Protein AF-0000000073567646 (afdb_homodimer)

Secondary structure (DSSP, 8-state):
-----------------------------PPP-PPPPPSSEEEEEEEEETTEEEEEEEEEEGGGTEEEEEEEETTSPPEEEEEETTSEEEEEETTEEEEEEE-S--SPPTTTTTTPEEEEEEEETTEEEEEEEETTTEEEEEETTT--EEEEEETTS-EEEEEEEEET----GGGS---GGGGS----EETTTS-----S-HHHHHHHHHHHHTTT-/-----------------------------PPP-PPPPPSSEEEEEEEEETTEEEEEEEEEEGGGTEEEEEEEETTSPPEEEEEETTSEEEEEETTEEEEEEE-S--SPPTTTTTTPEEEEEEEETTEEEEEEEETTTEEEEEETTT--EEEEEETTS-EEEEEEEEET----GGGS---GGGGS----B-TTTS-----S-HHHHHHHHHHHHTT--

Radius of gyration: 35.11 Å; Cα contacts (8 Å, |Δi|>4): 850; chains: 2; bounding box: 151×114×107 Å

Nearest PDB structures (foldseek):
  2zf3-assembly1_B  TM=6.810E-01  e=2.450E-06  Chromobacterium violaceum
  2p4b-assembly2_C-2  TM=6.337E-01  e=8.394E-06  Escherichia coli K-12
  2v43-assembly1_A  TM=6.272E-01  e=1.157E-05  Escherichia coli BL21(DE3)
  6ven-assembly1_L  TM=2.650E-01  e=1.975E-01  Saccharomyces cerevisiae
  2lba-assembly1_A  TM=4.060E-01  e=1.774E+00  Gallus gallus

Organism: NCBI:txid1480154

Structure (mmCIF, N/CA/C/O backbone):
data_AF-0000000073567646-model_v1
#
loop_
_entity.id
_entity.type
_entity.pdbx_description
1 polymer 'Uncharacterized protein'
#
loop_
_atom_site.group_PDB
_atom_site.id
_atom_site.type_symbol
_atom_site.label_atom_id
_atom_site.label_alt_id
_atom_site.label_comp_id
_atom_site.label_asym_id
_atom_site.label_entity_id
_atom_site.label_seq_id
_atom_site.pdbx_PDB_ins_code
_atom_site.Cartn_x
_atom_site.Cartn_y
_atom_site.Cartn_z
_atom_site.occupancy
_atom_site.B_iso_or_equiv
_atom_site.auth_seq_id
_atom_site.auth_comp_id
_atom_site.auth_asym_id
_atom_site.auth_atom_id
_atom_site.pdbx_PDB_model_num
ATOM 1 N N . MET A 1 1 ? -81.625 80.062 -11.656 1 34.06 1 MET A N 1
ATOM 2 C CA . MET A 1 1 ? -80.812 79.375 -10.688 1 34.06 1 MET A CA 1
ATOM 3 C C . MET A 1 1 ? -79.938 78.312 -11.367 1 34.06 1 MET A C 1
ATOM 5 O O . MET A 1 1 ? -80.438 77.312 -11.859 1 34.06 1 MET A O 1
ATOM 9 N N . SER A 1 2 ? -78.875 78.75 -12.086 1 39.56 2 SER A N 1
ATOM 10 C CA . SER A 1 2 ? -77.938 78.062 -12.945 1 39.56 2 SER A CA 1
ATOM 11 C C . SER A 1 2 ? -77.125 77 -12.164 1 39.56 2 SER A C 1
ATOM 13 O O . SER A 1 2 ? -76.562 77.312 -11.094 1 39.56 2 SE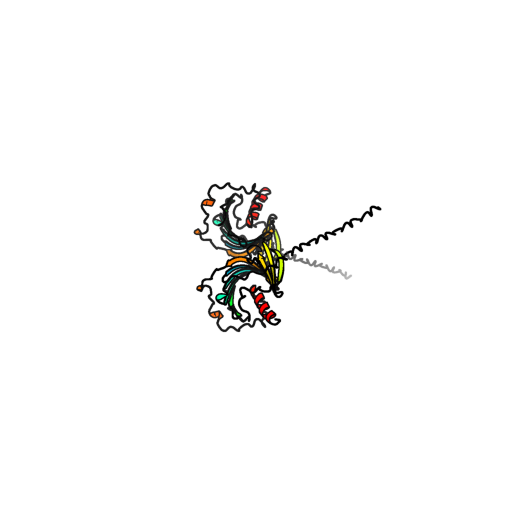R A O 1
ATOM 15 N N . LEU A 1 3 ? -77.5 75.75 -12.266 1 40.41 3 LEU A N 1
ATOM 16 C CA . LEU A 1 3 ? -76.938 74.5 -11.711 1 40.41 3 LEU A CA 1
ATOM 17 C C . LEU A 1 3 ? -75.5 74.312 -12.172 1 40.41 3 LEU A C 1
ATOM 19 O O . LEU A 1 3 ? -75.25 74.062 -13.352 1 40.41 3 LEU A O 1
ATOM 23 N N . THR A 1 4 ? -74.562 75.062 -11.641 1 42.5 4 THR A N 1
ATOM 24 C CA . THR A 1 4 ? -73.188 74.875 -12.039 1 42.5 4 THR A CA 1
ATOM 25 C C . THR A 1 4 ? -72.625 73.5 -11.656 1 42.5 4 THR A C 1
ATOM 27 O O . THR A 1 4 ? -72.938 73 -10.562 1 42.5 4 THR A O 1
ATOM 30 N N . TRP A 1 5 ? -72.438 72.625 -12.625 1 44.69 5 TRP A N 1
ATOM 31 C CA . TRP A 1 5 ? -71.938 71.25 -12.641 1 44.69 5 TRP A CA 1
ATOM 32 C C . TRP A 1 5 ? -70.5 71.188 -12.133 1 44.69 5 TRP A C 1
ATOM 34 O O . TRP A 1 5 ? -69.625 71.875 -12.688 1 44.69 5 TRP A O 1
ATOM 44 N N . SER A 1 6 ? -70.188 71.25 -10.82 1 44.69 6 SER A N 1
ATOM 45 C CA . SER A 1 6 ? -68.812 71.125 -10.383 1 44.69 6 SER A CA 1
ATOM 46 C C . SER A 1 6 ? -68.188 69.812 -10.75 1 44.69 6 SER A C 1
ATOM 48 O O . SER A 1 6 ? -68.75 68.75 -10.484 1 44.69 6 SER A O 1
ATOM 50 N N . PRO A 1 7 ? -67.25 69.75 -11.719 1 43.91 7 PRO A N 1
ATOM 51 C CA . PRO A 1 7 ? -66.562 68.5 -12.148 1 43.91 7 PRO A CA 1
ATOM 52 C C . PRO A 1 7 ? -65.75 67.875 -11.031 1 43.91 7 PRO A C 1
ATOM 54 O O . PRO A 1 7 ? -65.062 68.562 -10.273 1 43.91 7 PRO A O 1
ATOM 57 N N . LEU A 1 8 ? -66.25 66.812 -10.352 1 45.06 8 LEU A N 1
ATOM 58 C CA . LEU A 1 8 ? -65.562 66 -9.367 1 45.06 8 LEU A CA 1
ATOM 59 C C . LEU A 1 8 ? -64.25 65.438 -9.961 1 45.06 8 LEU A C 1
ATOM 61 O O . LEU A 1 8 ? -64.312 64.75 -10.969 1 45.06 8 LEU A O 1
ATOM 65 N N . GLY A 1 9 ? -63.156 66.125 -9.977 1 41.19 9 GLY A N 1
ATOM 66 C CA . GLY A 1 9 ? -61.844 65.625 -10.406 1 41.19 9 GLY A CA 1
ATOM 67 C C . GLY A 1 9 ? -61.438 64.375 -9.734 1 41.19 9 GLY A C 1
ATOM 68 O O . GLY A 1 9 ? -61.469 64.25 -8.508 1 41.19 9 GLY A O 1
ATOM 69 N N . ALA A 1 10 ? -61.594 63.125 -10.336 1 42.5 10 ALA A N 1
ATOM 70 C CA . ALA A 1 10 ? -61.125 61.812 -9.953 1 42.5 10 ALA A CA 1
ATOM 71 C C . ALA A 1 10 ? -59.625 61.812 -9.766 1 42.5 10 ALA A C 1
ATOM 73 O O . ALA A 1 10 ? -58.875 62.062 -10.711 1 42.5 10 ALA A O 1
ATOM 74 N N . LYS A 1 11 ? -59.125 62.188 -8.641 1 43.06 11 LYS A N 1
ATOM 75 C CA . LYS A 1 11 ? -57.719 61.969 -8.32 1 43.06 11 LYS A CA 1
ATOM 76 C C . LYS A 1 11 ? -57.344 60.5 -8.492 1 43.06 11 LYS A C 1
ATOM 78 O O . LYS A 1 11 ? -57.938 59.625 -7.883 1 43.06 11 LYS A O 1
ATOM 83 N N . PHE A 1 12 ? -56.844 60.125 -9.641 1 46.38 12 PHE A N 1
ATOM 84 C CA . PHE A 1 12 ? -56.219 58.844 -9.914 1 46.38 12 PHE A CA 1
ATOM 85 C C . PHE A 1 12 ? -55.031 58.594 -8.977 1 46.38 12 PHE A C 1
ATOM 87 O O . PHE A 1 12 ? -54.062 59.344 -8.984 1 46.38 12 PHE A O 1
ATOM 94 N N . TRP A 1 13 ? -55.281 58 -7.789 1 47.22 13 TRP A N 1
ATOM 95 C CA . TRP A 1 13 ? -54.188 57.5 -6.957 1 47.22 13 TRP A CA 1
ATOM 96 C C . TRP A 1 13 ? -53.375 56.469 -7.699 1 47.22 13 TRP A C 1
ATOM 98 O O . TRP A 1 13 ? -53.875 55.406 -8.094 1 47.22 13 TRP A O 1
ATOM 108 N N . VAL A 1 14 ? -52.281 56.875 -8.406 1 45.78 14 VAL A N 1
ATOM 109 C CA . VAL A 1 14 ? -51.281 55.938 -8.938 1 45.78 14 VAL A CA 1
ATOM 110 C C . VAL A 1 14 ? -50.688 55.125 -7.801 1 45.78 14 VAL A C 1
ATOM 112 O O . VAL A 1 14 ? -50.031 55.688 -6.914 1 45.78 14 VAL A O 1
ATOM 115 N N . CYS A 1 15 ? -51.281 54 -7.453 1 47.66 15 CYS A N 1
ATOM 116 C CA . CYS A 1 15 ? -50.625 53 -6.609 1 47.66 15 CYS A CA 1
ATOM 117 C C . CYS A 1 15 ? -49.312 52.562 -7.227 1 47.66 15 CYS A C 1
ATOM 119 O O . CYS A 1 15 ? -49.312 51.844 -8.234 1 47.66 15 CYS A O 1
ATOM 121 N N . MET A 1 16 ? -48.281 53.312 -7.102 1 49.84 16 MET A N 1
ATOM 122 C CA . MET A 1 16 ? -46.969 52.812 -7.434 1 49.84 16 MET A CA 1
ATOM 123 C C . MET A 1 16 ? -46.656 51.531 -6.629 1 49.84 16 MET A C 1
ATOM 125 O O . MET A 1 16 ? -46.531 51.594 -5.402 1 49.84 16 MET A O 1
ATOM 129 N N . GLY A 1 17 ? -47.094 50.375 -7.086 1 48.59 17 GLY A N 1
ATOM 130 C CA . GLY A 1 17 ? -46.625 49.094 -6.535 1 48.59 17 GLY A CA 1
ATOM 131 C C . GLY A 1 17 ? -45.125 48.969 -6.465 1 48.59 17 GLY A C 1
ATOM 132 O O . GLY A 1 17 ? -44.438 49.031 -7.492 1 48.59 17 GLY A O 1
ATOM 133 N N . ILE A 1 18 ? -44.531 49.375 -5.348 1 51 18 ILE A N 1
ATOM 134 C CA . ILE A 1 18 ? -43.125 49.031 -5.078 1 51 18 ILE A CA 1
ATOM 135 C C . ILE A 1 18 ? -42.906 47.531 -5.168 1 51 18 ILE A C 1
ATOM 137 O O . ILE A 1 18 ? -43.469 46.781 -4.363 1 51 18 ILE A O 1
ATOM 141 N N . THR A 1 19 ? -42.656 47 -6.348 1 52.5 19 THR A N 1
ATOM 142 C CA . THR A 1 19 ? -42.188 45.625 -6.449 1 52.5 19 THR A CA 1
ATOM 143 C C . THR A 1 19 ? -40.906 45.406 -5.613 1 52.5 19 THR A C 1
ATOM 145 O O . THR A 1 19 ? -39.875 46.031 -5.895 1 52.5 19 THR A O 1
ATOM 148 N N . LEU A 1 20 ? -41.031 45.094 -4.344 1 51.41 20 LEU A N 1
ATOM 149 C CA . LEU A 1 20 ? -39.906 44.594 -3.561 1 51.41 20 LEU A CA 1
ATOM 150 C C . LEU A 1 20 ? -39.188 43.469 -4.289 1 51.41 20 LEU A C 1
ATOM 152 O O . LEU A 1 20 ? -39.75 42.375 -4.453 1 51.41 20 LEU A O 1
ATOM 156 N N . VAL A 1 21 ? -38.281 43.812 -5.191 1 49.75 21 VAL A N 1
ATOM 157 C CA . VAL A 1 21 ? -37.344 42.781 -5.676 1 49.75 21 VAL A CA 1
ATOM 158 C C . VAL A 1 21 ? -36.625 42.125 -4.496 1 49.75 21 VAL A C 1
ATOM 160 O O . VAL A 1 21 ? -35.906 42.781 -3.752 1 49.75 21 VAL A O 1
ATOM 163 N N . CYS A 1 22 ? -37.25 41.125 -3.879 1 48.47 22 CYS A N 1
ATOM 164 C CA . CYS A 1 22 ? -36.5 40.25 -3 1 48.47 22 CYS A CA 1
ATOM 165 C C . CYS A 1 22 ? -35.188 39.844 -3.631 1 48.47 22 CYS A C 1
ATOM 167 O O . CYS A 1 22 ? -35.156 39.031 -4.562 1 48.47 22 CYS A O 1
ATOM 169 N N . LEU A 1 23 ? -34.156 40.688 -3.625 1 47.5 23 LEU A N 1
ATOM 170 C CA . LEU A 1 23 ? -32.812 40.188 -3.896 1 47.5 23 LEU A CA 1
ATOM 171 C C . LEU A 1 23 ? -32.5 38.969 -3.02 1 47.5 23 LEU A C 1
ATOM 173 O O . LEU A 1 23 ? -32.344 39.125 -1.809 1 47.5 23 LEU A O 1
ATOM 177 N N . ALA A 1 24 ? -33 37.781 -3.32 1 49.31 24 ALA A N 1
ATOM 178 C CA . ALA A 1 24 ? -32.469 36.594 -2.711 1 49.31 24 ALA A CA 1
ATOM 179 C C . ALA A 1 24 ? -30.938 36.625 -2.668 1 49.31 24 ALA A C 1
ATOM 181 O O . ALA A 1 24 ? -30.281 36.656 -3.711 1 49.31 24 ALA A O 1
ATOM 182 N N . ARG A 1 25 ? -30.375 37.188 -1.693 1 47.91 25 ARG A N 1
ATOM 183 C CA . ARG A 1 25 ? -28.938 36.938 -1.486 1 47.91 25 ARG A CA 1
ATOM 184 C C . ARG A 1 25 ? -28.609 35.469 -1.657 1 47.91 25 ARG A C 1
ATOM 186 O O . ARG A 1 25 ? -29.125 34.625 -0.923 1 47.91 25 ARG A O 1
ATOM 193 N N . THR A 1 26 ? -28.547 34.969 -2.889 1 52.09 26 THR A N 1
ATOM 194 C CA . THR A 1 26 ? -27.922 33.656 -3.002 1 52.09 26 THR A CA 1
ATOM 195 C C . THR A 1 26 ? -26.734 33.562 -2.049 1 52.09 26 THR A C 1
ATOM 197 O O . THR A 1 26 ? -25.781 34.344 -2.127 1 52.09 26 THR A O 1
ATOM 200 N N . SER A 1 27 ? -26.969 33.344 -0.843 1 52.69 27 SER A N 1
ATOM 201 C CA . SER A 1 27 ? -25.859 33.031 0.058 1 52.69 27 SER A CA 1
ATOM 202 C C . SER A 1 27 ? -24.766 32.281 -0.669 1 52.69 27 SER A C 1
ATOM 204 O O . SER A 1 27 ? -24.984 31.203 -1.205 1 52.69 27 SER A O 1
ATOM 206 N N . VAL A 1 28 ? -23.891 32.875 -1.472 1 58.91 28 VAL A N 1
ATOM 207 C CA . VAL A 1 28 ? -22.719 32.25 -2.033 1 58.91 28 VAL A CA 1
ATOM 208 C C . VAL A 1 28 ? -22.078 31.328 -0.988 1 58.91 28 VAL A C 1
ATOM 210 O O . VAL A 1 28 ? -21.656 31.781 0.075 1 58.91 28 VAL A O 1
ATOM 213 N N . ALA A 1 29 ? -22.562 30.203 -0.785 1 68.75 29 ALA A N 1
ATOM 214 C CA . ALA A 1 29 ? -21.969 29.234 0.133 1 68.75 29 ALA A CA 1
ATOM 215 C C . ALA A 1 29 ? -20.453 29.359 0.144 1 68.75 29 ALA A C 1
ATOM 217 O O . ALA A 1 29 ? -19.828 29.516 -0.908 1 68.75 29 ALA A O 1
ATOM 218 N N . GLU A 1 30 ? -19.891 29.906 1.251 1 86.12 30 GLU A N 1
ATOM 219 C CA . GLU A 1 30 ? -18.453 30.062 1.437 1 86.12 30 GLU A CA 1
ATOM 220 C C . GLU A 1 30 ? -17.719 28.781 1.062 1 86.12 30 GLU A C 1
ATOM 222 O O . GLU A 1 30 ? -18.203 27.672 1.307 1 86.12 30 GLU A O 1
ATOM 227 N N . ASP A 1 31 ? -16.672 28.969 0.258 1 92.88 31 ASP A N 1
ATOM 228 C CA . ASP A 1 31 ? -15.812 27.844 -0.122 1 92.88 31 ASP A CA 1
ATOM 229 C C . ASP A 1 31 ? -15.344 27.078 1.107 1 92.88 31 ASP A C 1
ATOM 231 O O . ASP A 1 31 ? -15.055 27.672 2.148 1 92.88 31 ASP A O 1
ATOM 235 N N . PRO A 1 32 ? -15.352 25.828 1.026 1 95.94 32 PRO A N 1
ATOM 236 C CA . PRO A 1 32 ? -14.828 25.047 2.15 1 95.94 32 PRO A CA 1
ATOM 237 C C . PRO A 1 32 ? -13.359 25.328 2.443 1 95.94 32 PRO A C 1
ATOM 239 O O . PRO A 1 32 ? -12.641 25.812 1.569 1 95.94 32 PRO A O 1
ATOM 242 N N . THR A 1 33 ? -13.008 25.109 3.711 1 96.44 33 THR A N 1
ATOM 243 C CA . THR A 1 33 ? -11.609 25.156 4.137 1 96.44 33 THR A CA 1
ATOM 244 C C . THR A 1 33 ? -11.133 23.781 4.566 1 96.44 33 THR A C 1
ATOM 246 O O . THR A 1 33 ? -11.93 22.953 5.027 1 96.44 33 THR A O 1
ATOM 249 N N . PRO A 1 34 ? -9.82 23.5 4.406 1 96.75 34 PRO A N 1
ATOM 250 C CA . PRO A 1 34 ? -9.328 22.172 4.805 1 96.75 34 PRO A CA 1
ATOM 251 C C . PRO A 1 34 ? -9.492 21.906 6.301 1 96.75 34 PRO A C 1
ATOM 253 O O . PRO A 1 34 ? -9.32 22.812 7.117 1 96.75 34 PRO A O 1
ATOM 256 N N . THR A 1 35 ? -9.859 20.688 6.602 1 97.94 35 THR A N 1
ATOM 257 C CA . THR A 1 35 ? -9.938 20.266 7.996 1 97.94 35 THR A CA 1
ATOM 258 C C . THR A 1 35 ? -8.539 20.188 8.609 1 97.94 35 THR A C 1
ATOM 260 O O . THR A 1 35 ? -7.633 19.594 8.023 1 97.94 35 THR A O 1
ATOM 263 N N . PRO A 1 36 ? -8.336 20.797 9.742 1 97.69 36 PRO A N 1
ATOM 264 C CA . PRO A 1 36 ? -7.047 20.609 10.406 1 97.69 36 PRO A CA 1
ATOM 265 C C . PRO A 1 36 ? -6.738 19.156 10.711 1 97.69 36 PRO A C 1
ATOM 267 O O . PRO A 1 36 ? -7.641 18.391 11.055 1 97.69 36 PRO A O 1
ATOM 270 N N . TRP A 1 37 ? -5.469 18.797 10.625 1 97.25 37 TRP A N 1
ATOM 271 C CA . TRP A 1 37 ? -5.082 17.438 10.984 1 97.25 37 TRP A CA 1
ATOM 272 C C . TRP A 1 37 ? -5.328 17.188 12.469 1 97.25 37 TRP A C 1
ATOM 274 O O . TRP A 1 37 ? -5.031 18.031 13.312 1 97.25 37 TRP A O 1
ATOM 284 N N . PRO A 1 38 ? -5.891 16.047 12.766 1 97.62 38 PRO A N 1
ATOM 285 C CA . PRO A 1 38 ? -5.957 15.68 14.18 1 97.62 38 PRO A CA 1
ATOM 286 C C . PRO A 1 38 ? -4.59 15.336 14.766 1 97.62 38 PRO A C 1
ATOM 288 O O . PRO A 1 38 ? -3.664 14.992 14.023 1 97.62 38 PRO A O 1
ATOM 291 N N . THR A 1 39 ? -4.426 15.508 16.078 1 95.81 39 THR A N 1
ATOM 292 C CA . THR A 1 39 ? -3.203 15.109 16.766 1 95.81 39 THR A CA 1
ATOM 293 C C . THR A 1 39 ? -3.531 14.352 18.047 1 95.81 39 THR A C 1
ATOM 295 O O . THR A 1 39 ? -4.324 14.812 18.875 1 95.81 39 THR A O 1
ATOM 298 N N . PRO A 1 40 ? -2.855 13.172 18.188 1 97.88 40 PRO A N 1
ATOM 299 C CA . PRO A 1 40 ? -2.037 12.438 17.203 1 97.88 40 PRO A CA 1
ATOM 300 C C . PRO A 1 40 ? -2.875 11.648 16.203 1 97.88 40 PRO A C 1
ATOM 302 O O . PRO A 1 40 ? -4.102 11.586 16.344 1 97.88 40 PRO A O 1
ATOM 305 N N . PHE A 1 41 ? -2.232 11.117 15.156 1 98.44 41 PHE A N 1
ATOM 306 C CA . PHE A 1 41 ? -2.9 10.141 14.305 1 98.44 41 PHE A CA 1
ATOM 307 C C . PHE A 1 41 ? -1.895 9.164 13.703 1 98.44 41 PHE A C 1
ATOM 309 O O . PHE A 1 41 ? -0.684 9.383 13.789 1 98.44 41 PHE A O 1
ATOM 316 N N . TYR A 1 42 ? -2.371 8.078 13.219 1 98.38 42 TYR A N 1
ATOM 317 C CA . TYR A 1 42 ? -1.666 7.078 12.43 1 98.38 42 TYR A CA 1
ATOM 318 C C . TYR A 1 42 ? -2.305 6.922 11.055 1 98.38 42 TYR A C 1
ATOM 320 O O . TYR A 1 42 ? -3.531 6.895 10.93 1 98.38 42 TYR A O 1
ATOM 328 N N . ALA A 1 43 ? -1.467 6.891 10.023 1 98.06 43 ALA A N 1
ATOM 329 C CA . ALA A 1 43 ? -1.968 6.688 8.664 1 98.06 43 ALA A CA 1
ATOM 330 C C . ALA A 1 43 ? -1.099 5.688 7.91 1 98.06 43 ALA A C 1
ATOM 332 O O . ALA A 1 43 ? 0.118 5.641 8.102 1 98.06 43 ALA A O 1
ATOM 333 N N . VAL A 1 44 ? -1.733 4.887 7.121 1 97.81 44 VAL A N 1
ATOM 334 C CA . VAL A 1 44 ? -1.059 4.082 6.105 1 97.81 44 VAL A CA 1
ATOM 335 C C . VAL A 1 44 ? -1.182 4.766 4.746 1 97.81 44 VAL A C 1
ATOM 337 O O . VAL A 1 44 ? -2.281 5.133 4.324 1 97.81 44 VAL A O 1
ATOM 340 N N . LEU A 1 45 ? -0.023 4.918 4.105 1 97.62 45 LEU A N 1
ATOM 341 C CA . LEU A 1 45 ? 0.028 5.672 2.861 1 97.62 45 LEU A CA 1
ATOM 342 C C . LEU A 1 45 ? 0.644 4.84 1.742 1 97.62 45 LEU A C 1
ATOM 344 O O . LEU A 1 45 ? 1.515 4.004 1.994 1 97.62 45 LEU A O 1
ATOM 348 N N . TYR A 1 46 ? 0.122 5.004 0.576 1 96.75 46 TYR A N 1
ATOM 349 C CA . TYR A 1 46 ? 0.774 4.566 -0.654 1 96.75 46 TYR A CA 1
ATOM 350 C C . TYR A 1 46 ? 1.368 5.75 -1.406 1 96.75 46 TYR A C 1
ATOM 352 O O . TYR A 1 46 ? 0.725 6.793 -1.539 1 96.75 46 TYR A O 1
ATOM 360 N N . GLN A 1 47 ? 2.576 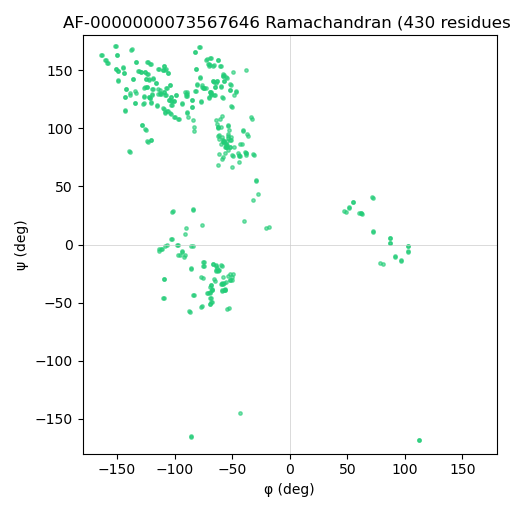5.574 -1.908 1 95.56 47 GLN A N 1
ATOM 361 C CA . GLN A 1 47 ? 3.195 6.676 -2.637 1 95.56 47 GLN A CA 1
ATOM 362 C C . GLN A 1 47 ? 3.758 6.203 -3.973 1 95.56 47 GLN A C 1
ATOM 364 O O . GLN A 1 47 ? 4.156 5.047 -4.113 1 95.56 47 GLN A O 1
ATOM 369 N N . ASN A 1 48 ? 3.74 7.098 -4.902 1 92.88 48 ASN A N 1
ATOM 370 C CA . ASN A 1 48 ? 4.375 6.938 -6.207 1 92.88 48 ASN A CA 1
ATOM 371 C C . ASN A 1 48 ? 5.168 8.18 -6.598 1 92.88 48 ASN A C 1
ATOM 373 O O . ASN A 1 48 ? 4.625 9.289 -6.621 1 92.88 48 ASN A O 1
ATOM 377 N N . PHE A 1 49 ? 6.469 7.973 -6.828 1 90.38 49 PHE A N 1
ATOM 378 C CA . PHE A 1 49 ? 7.324 9.047 -7.316 1 90.38 49 PHE A CA 1
ATOM 379 C C . PHE A 1 49 ? 8.094 8.602 -8.555 1 90.38 49 PHE A C 1
ATOM 381 O O . PHE A 1 49 ? 9.086 7.883 -8.453 1 90.38 49 PHE A O 1
ATOM 388 N N . SER A 1 50 ? 7.59 9.07 -9.641 1 86.38 50 SER A N 1
ATOM 389 C CA . SER A 1 50 ? 8.219 8.766 -10.922 1 86.38 50 SER A CA 1
ATOM 390 C C . SER A 1 50 ? 8.367 7.262 -11.125 1 86.38 50 SER A C 1
ATOM 392 O O . SER A 1 50 ? 9.414 6.789 -11.57 1 86.38 50 SER A O 1
ATOM 394 N N . GLY A 1 51 ? 7.398 6.555 -10.672 1 86.81 51 GLY A N 1
ATOM 395 C CA . GLY A 1 51 ? 7.383 5.121 -10.914 1 86.81 51 GLY A CA 1
ATOM 396 C C . GLY A 1 51 ? 7.934 4.316 -9.75 1 86.81 51 GLY A C 1
ATOM 397 O O . GLY A 1 51 ? 7.785 3.094 -9.703 1 86.81 51 GLY A O 1
ATOM 398 N N . ILE A 1 52 ? 8.578 4.988 -8.883 1 89.5 52 ILE A N 1
ATOM 399 C CA . ILE A 1 52 ? 9.016 4.316 -7.66 1 89.5 52 ILE A CA 1
ATOM 400 C C . ILE A 1 52 ? 7.879 4.324 -6.637 1 89.5 52 ILE A C 1
ATOM 402 O O . ILE A 1 52 ? 7.445 5.387 -6.191 1 89.5 52 ILE A O 1
ATOM 406 N N . ILE A 1 53 ? 7.512 3.057 -6.324 1 94.94 53 ILE A N 1
ATOM 407 C CA . ILE A 1 53 ? 6.332 2.971 -5.477 1 94.94 53 ILE A CA 1
ATOM 408 C C . ILE A 1 53 ? 6.73 2.504 -4.078 1 94.94 53 ILE A C 1
ATOM 410 O O . ILE A 1 53 ? 7.785 1.886 -3.902 1 94.94 53 ILE A O 1
ATOM 414 N N . GLY A 1 54 ? 5.875 2.928 -3.111 1 95.5 54 GLY A N 1
ATOM 415 C CA . GLY A 1 54 ? 6.16 2.551 -1.737 1 95.5 54 GLY A CA 1
ATOM 416 C C . GLY A 1 54 ? 4.949 2.641 -0.829 1 95.5 54 GLY A C 1
ATOM 417 O O . GLY A 1 54 ? 3.957 3.289 -1.171 1 95.5 54 GLY A O 1
ATOM 418 N N . LEU A 1 55 ? 5.055 1.907 0.259 1 96.25 55 LEU A N 1
ATOM 419 C CA . LEU A 1 55 ? 4.121 1.995 1.374 1 96.25 55 LEU A CA 1
ATOM 420 C C . LEU A 1 55 ? 4.75 2.723 2.557 1 96.25 55 LEU A C 1
ATOM 422 O O . LEU A 1 55 ? 5.965 2.643 2.766 1 96.25 55 LEU A O 1
ATOM 426 N N . MET A 1 56 ? 3.828 3.434 3.268 1 95.75 56 MET A N 1
ATOM 427 C CA . MET A 1 56 ? 4.367 4.188 4.395 1 95.75 56 MET A CA 1
ATOM 428 C C . MET A 1 56 ? 3.408 4.156 5.578 1 95.75 56 MET A C 1
ATOM 430 O O . MET A 1 56 ? 2.197 4.309 5.406 1 95.75 56 MET A O 1
ATOM 434 N N . ASP A 1 57 ? 4.02 3.887 6.742 1 97 57 ASP A N 1
ATOM 435 C CA . ASP A 1 57 ? 3.34 4.18 8 1 97 57 ASP A CA 1
ATOM 436 C C . ASP A 1 57 ? 3.729 5.559 8.523 1 97 57 ASP A C 1
ATOM 438 O O . ASP A 1 57 ? 4.914 5.844 8.719 1 97 57 ASP A O 1
ATOM 442 N N . LEU A 1 58 ? 2.734 6.379 8.688 1 97.12 58 LEU A N 1
ATOM 443 C CA . LEU A 1 58 ? 2.961 7.699 9.258 1 97.12 58 LEU A CA 1
ATOM 444 C C . LEU A 1 58 ? 2.393 7.785 10.672 1 97.12 58 LEU A C 1
ATOM 446 O O . LEU A 1 58 ? 1.184 7.645 10.867 1 97.12 58 LEU A O 1
ATOM 450 N N . TYR A 1 59 ? 3.258 7.926 11.633 1 97.56 59 TYR A N 1
ATOM 451 C CA . TYR A 1 59 ? 2.879 8.258 13 1 97.56 59 TYR A CA 1
ATOM 452 C C . TYR A 1 59 ? 3.086 9.742 13.273 1 97.56 59 TYR A C 1
ATOM 454 O O . TYR A 1 59 ? 4.223 10.219 13.336 1 97.56 59 TYR A O 1
ATOM 462 N N . TYR A 1 60 ? 1.959 10.453 13.406 1 97.38 60 TYR A N 1
ATOM 463 C CA . TYR A 1 60 ? 1.956 11.898 13.609 1 97.38 60 TYR A CA 1
ATOM 464 C C . TYR A 1 60 ? 1.683 12.25 15.07 1 97.38 60 TYR A C 1
ATOM 466 O O . TYR A 1 60 ? 0.677 11.82 15.641 1 97.38 60 TYR A O 1
ATOM 474 N N . ASP A 1 61 ? 2.604 13 15.672 1 97.25 61 ASP A N 1
ATOM 475 C CA . ASP A 1 61 ? 2.496 13.391 17.078 1 97.25 61 ASP A CA 1
ATOM 476 C C . ASP A 1 61 ? 2.92 14.844 17.266 1 97.25 61 ASP A C 1
ATOM 478 O O . ASP A 1 61 ? 4.004 15.117 17.781 1 97.25 61 ASP A O 1
ATOM 482 N N . TRP A 1 62 ? 2.014 15.711 16.953 1 95.38 62 TRP A N 1
ATOM 483 C CA . TRP A 1 62 ? 2.303 17.141 17 1 95.38 62 TRP A CA 1
ATOM 484 C C . TRP A 1 62 ? 2.525 17.594 18.438 1 95.38 62 TRP A C 1
ATOM 486 O O . TRP A 1 62 ? 3.393 18.438 18.703 1 95.38 62 TRP A O 1
ATOM 496 N N . GLU A 1 63 ? 1.815 17.141 19.391 1 95.44 63 GLU A N 1
ATOM 497 C CA . GLU A 1 63 ? 1.906 17.578 20.781 1 95.44 63 GLU A CA 1
ATOM 498 C C . GLU A 1 63 ? 3.305 17.344 21.344 1 95.44 63 GLU A C 1
ATOM 500 O O . GLU A 1 63 ? 3.791 18.141 22.156 1 95.44 63 GLU A O 1
ATOM 505 N N . ASN A 1 64 ? 3.92 16.297 20.891 1 95.81 64 ASN A N 1
ATOM 506 C CA . ASN A 1 64 ? 5.273 16.016 21.359 1 95.81 64 ASN A CA 1
ATOM 507 C C . ASN A 1 64 ? 6.32 16.406 20.312 1 95.81 64 ASN A C 1
ATOM 509 O O . ASN A 1 64 ? 7.492 16.047 20.453 1 95.81 64 ASN A O 1
ATOM 513 N N . GLY A 1 65 ? 5.906 17 19.25 1 95.81 65 GLY A N 1
ATOM 514 C CA . GLY A 1 65 ? 6.801 17.609 18.281 1 95.81 65 GLY A CA 1
ATOM 515 C C . GLY A 1 65 ? 7.574 16.609 17.453 1 95.81 65 GLY A C 1
ATOM 516 O O . GLY A 1 65 ? 8.766 16.797 17.188 1 95.81 65 GLY A O 1
ATOM 517 N N . ARG A 1 66 ? 6.891 15.516 17.047 1 95.38 66 ARG A N 1
ATOM 518 C CA . ARG A 1 66 ? 7.609 14.484 16.312 1 95.38 66 ARG A CA 1
ATOM 519 C C . ARG A 1 66 ? 6.684 13.75 15.352 1 95.38 66 ARG A C 1
ATOM 521 O O . ARG A 1 66 ? 5.473 13.688 15.57 1 95.38 66 ARG A O 1
ATOM 528 N N . ASN A 1 67 ? 7.16 13.258 14.312 1 94.19 67 ASN A N 1
ATOM 529 C CA . ASN A 1 67 ? 6.48 12.273 13.484 1 94.19 67 ASN A CA 1
ATOM 530 C C . ASN A 1 67 ? 7.465 11.266 12.891 1 94.19 67 ASN A C 1
ATOM 532 O O . ASN A 1 67 ? 8.648 11.562 12.75 1 94.19 67 ASN A O 1
ATOM 536 N N . LEU A 1 68 ? 7.016 10.102 12.734 1 95.31 68 LEU A N 1
ATOM 537 C CA . LEU A 1 68 ? 7.797 8.977 12.234 1 95.31 68 LEU A CA 1
ATOM 538 C C . LEU A 1 68 ? 7.18 8.414 10.961 1 95.31 68 LEU A C 1
ATOM 540 O O . LEU A 1 68 ? 5.988 8.086 10.938 1 95.31 68 LEU A O 1
ATOM 544 N N . HIS A 1 69 ? 7.98 8.398 9.906 1 94.31 69 HIS A N 1
ATOM 545 C CA . HIS A 1 69 ? 7.625 7.68 8.688 1 94.31 69 HIS A CA 1
ATOM 546 C C . HIS A 1 69 ? 8.391 6.363 8.586 1 94.31 69 HIS A C 1
ATOM 548 O O . HIS A 1 69 ? 9.625 6.348 8.633 1 94.31 69 HIS A O 1
ATOM 554 N N . LEU A 1 70 ? 7.699 5.312 8.531 1 94.81 70 LEU A N 1
ATOM 555 C CA . LEU A 1 70 ? 8.266 4.039 8.102 1 94.81 70 LEU A CA 1
ATOM 556 C C . LEU A 1 70 ? 7.98 3.783 6.625 1 94.81 70 LEU A C 1
ATOM 558 O O . LEU A 1 70 ? 6.84 3.496 6.25 1 94.81 70 LEU A O 1
ATOM 562 N N . ILE A 1 71 ? 9.023 3.891 5.836 1 92.88 71 ILE A N 1
ATOM 563 C CA . ILE A 1 71 ? 8.875 3.854 4.387 1 92.88 71 ILE A CA 1
ATOM 564 C C . ILE A 1 71 ? 9.344 2.502 3.854 1 92.88 71 ILE A C 1
ATOM 566 O O . ILE A 1 71 ? 10.484 2.088 4.105 1 92.88 71 ILE A O 1
ATOM 570 N N . LYS A 1 72 ? 8.453 1.876 3.15 1 94.12 72 LYS A N 1
ATOM 571 C CA . LYS A 1 72 ? 8.758 0.589 2.529 1 94.12 72 LYS A CA 1
ATOM 572 C C . LYS A 1 72 ? 8.586 0.658 1.015 1 94.12 72 LYS A C 1
ATOM 574 O O . LYS A 1 72 ? 7.527 0.313 0.485 1 94.12 72 LYS A O 1
ATOM 579 N N . ASN A 1 73 ? 9.688 1.013 0.349 1 92.81 73 ASN A N 1
ATOM 580 C CA . ASN A 1 73 ? 9.664 0.953 -1.108 1 92.81 73 ASN A CA 1
ATOM 581 C C . ASN A 1 73 ? 9.648 -0.488 -1.61 1 92.81 73 ASN A C 1
ATOM 583 O O . ASN A 1 73 ? 10.086 -1.399 -0.905 1 92.81 73 ASN A O 1
ATOM 587 N N . GLN A 1 74 ? 9.109 -0.614 -2.838 1 95.56 74 GLN A N 1
ATOM 588 C CA . GLN A 1 74 ? 9.023 -1.938 -3.447 1 95.56 74 GLN A CA 1
ATOM 589 C C . GLN A 1 74 ? 10.375 -2.654 -3.396 1 95.56 74 GLN A C 1
ATOM 591 O O . GLN A 1 74 ? 11.383 -2.133 -3.883 1 95.56 74 GLN A O 1
ATOM 596 N N . TYR A 1 75 ? 10.414 -3.814 -2.709 1 94.38 75 TYR A N 1
ATOM 597 C CA . TYR A 1 75 ? 11.531 -4.75 -2.586 1 94.38 75 TYR A CA 1
ATOM 598 C C . TYR A 1 75 ? 12.727 -4.09 -1.916 1 94.38 75 TYR A C 1
ATOM 600 O O . TYR A 1 75 ? 13.875 -4.477 -2.156 1 94.38 75 TYR A O 1
ATOM 608 N N . GLN A 1 76 ? 12.516 -3.08 -1.069 1 90 76 GLN A N 1
ATOM 609 C CA . GLN A 1 76 ? 13.586 -2.41 -0.341 1 90 76 GLN A CA 1
ATOM 610 C C . GLN A 1 76 ? 13.367 -2.504 1.166 1 90 76 GLN A C 1
ATOM 612 O O . GLN A 1 76 ? 12.25 -2.734 1.626 1 90 76 GLN A O 1
ATOM 617 N N . PRO A 1 77 ? 14.484 -2.395 1.857 1 89.81 77 PRO A N 1
ATOM 618 C CA . PRO A 1 77 ? 14.336 -2.355 3.314 1 89.81 77 PRO A CA 1
ATOM 619 C C . PRO A 1 77 ? 13.531 -1.151 3.793 1 89.81 77 PRO A C 1
ATOM 621 O O . PRO A 1 77 ? 13.445 -0.142 3.09 1 89.81 77 PRO A O 1
ATOM 624 N N . ILE A 1 78 ? 13.047 -1.367 4.984 1 93.31 78 ILE A N 1
ATOM 625 C CA . ILE A 1 78 ? 12.305 -0.264 5.586 1 93.31 78 ILE A CA 1
ATOM 626 C C . ILE A 1 78 ? 13.258 0.873 5.938 1 93.31 78 ILE A C 1
ATOM 628 O O . ILE A 1 78 ? 14.328 0.64 6.508 1 93.31 78 ILE A O 1
ATOM 632 N N . VAL A 1 79 ? 12.906 2.062 5.543 1 91.44 79 VAL A N 1
ATOM 633 C CA . VAL A 1 79 ? 13.625 3.271 5.934 1 91.44 79 VAL A CA 1
ATOM 634 C C . VAL A 1 79 ? 12.852 4.004 7.023 1 91.44 79 VAL A C 1
ATOM 636 O O . VAL A 1 79 ? 11.648 4.246 6.883 1 91.44 79 VAL A O 1
ATOM 639 N N . HIS A 1 80 ? 13.562 4.27 8.086 1 92.62 80 HIS A N 1
ATOM 640 C CA . HIS A 1 80 ? 13.008 5.105 9.141 1 92.62 80 HIS A CA 1
ATOM 641 C C . HIS A 1 80 ? 13.305 6.578 8.898 1 92.62 80 HIS A C 1
ATOM 643 O O . HIS A 1 80 ? 14.453 6.949 8.633 1 92.62 80 HIS A O 1
ATOM 649 N N . ASP A 1 81 ? 12.297 7.34 8.93 1 91.19 81 ASP A N 1
ATOM 650 C CA . ASP A 1 81 ? 12.406 8.789 8.797 1 91.19 81 ASP A CA 1
ATOM 651 C C . ASP A 1 81 ? 11.742 9.5 9.969 1 91.19 81 ASP A C 1
ATOM 653 O O . ASP A 1 81 ? 10.523 9.688 9.992 1 91.19 81 ASP A O 1
ATOM 657 N N . MET A 1 82 ? 12.633 9.906 10.922 1 91.94 82 MET A N 1
ATOM 658 C CA . MET A 1 82 ? 12.188 10.562 12.141 1 91.94 82 MET A CA 1
ATOM 659 C C . MET A 1 82 ? 12.383 12.07 12.055 1 91.94 82 MET A C 1
ATOM 661 O O . MET A 1 82 ? 13.5 12.547 11.836 1 91.94 82 MET A O 1
ATOM 665 N N . GLU A 1 83 ? 11.273 12.766 12.25 1 90.44 83 GLU A N 1
ATOM 666 C CA . GLU A 1 83 ? 11.312 14.219 12.164 1 90.44 83 GLU A CA 1
ATOM 667 C C . GLU A 1 83 ? 10.914 14.867 13.492 1 90.44 83 GLU A C 1
ATOM 669 O O . GLU A 1 83 ? 9.984 14.398 14.156 1 90.44 83 GLU A O 1
ATOM 674 N N . PHE A 1 84 ? 11.625 15.961 13.75 1 89.5 84 PHE A N 1
ATOM 675 C CA . PHE A 1 84 ? 11.336 16.672 14.992 1 89.5 84 PHE A CA 1
ATOM 676 C C . PHE A 1 84 ? 10.961 18.125 14.703 1 89.5 84 PHE A C 1
ATOM 678 O O . PHE A 1 84 ? 11.328 18.672 13.664 1 89.5 84 PHE A O 1
ATOM 685 N N . ASN A 1 85 ? 10.258 18.656 15.664 1 89.94 85 ASN A N 1
ATOM 686 C CA . ASN A 1 85 ? 9.766 20.031 15.523 1 89.94 85 ASN A CA 1
ATOM 687 C C . ASN A 1 85 ? 10.906 21.031 15.414 1 89.94 85 ASN A C 1
ATOM 689 O O . ASN A 1 85 ? 10.719 22.141 14.914 1 89.94 85 ASN A O 1
ATOM 693 N N . ASN A 1 86 ? 12.023 20.688 15.859 1 85.5 86 ASN A N 1
ATOM 694 C CA . ASN A 1 86 ? 13.156 21.625 15.812 1 85.5 86 ASN A CA 1
ATOM 695 C C . ASN A 1 86 ? 13.875 21.562 14.469 1 85.5 86 ASN A C 1
ATOM 697 O O . ASN A 1 86 ? 14.898 22.219 14.281 1 85.5 86 ASN A O 1
ATOM 701 N N . GLY A 1 87 ? 13.43 20.719 13.594 1 85.06 87 GLY A N 1
ATOM 702 C CA . GLY A 1 87 ? 13.992 20.672 12.25 1 85.06 87 GLY A CA 1
ATOM 703 C C . GLY A 1 87 ? 14.945 19.516 12.047 1 85.06 87 GLY A C 1
ATOM 704 O O . GLY A 1 87 ? 15.406 19.266 10.93 1 85.06 87 GLY A O 1
ATOM 705 N N . THR A 1 88 ? 15.195 18.844 13.07 1 85.81 88 THR A N 1
ATOM 706 C CA . THR A 1 88 ? 16.094 17.688 12.961 1 85.81 88 THR A CA 1
ATOM 707 C C . THR A 1 88 ? 15.375 16.516 12.297 1 85.81 88 THR A C 1
ATOM 709 O O . THR A 1 88 ? 14.211 16.234 12.602 1 85.81 88 THR A O 1
ATOM 712 N N . VAL A 1 89 ? 16.031 15.883 11.359 1 86.94 89 VAL A N 1
ATOM 713 C CA . VAL A 1 89 ? 15.531 14.688 10.688 1 86.94 89 VAL A CA 1
ATOM 714 C C . VAL A 1 89 ? 16.578 13.578 10.766 1 86.94 89 VAL A C 1
ATOM 716 O O . VAL A 1 89 ? 17.75 13.781 10.414 1 86.94 89 VAL A O 1
ATOM 719 N N . LEU A 1 90 ? 16.188 12.492 11.336 1 88.31 90 LEU A N 1
ATOM 720 C CA . LEU A 1 90 ? 17.031 11.312 11.383 1 88.31 90 LEU A CA 1
ATOM 721 C C . LEU A 1 90 ? 16.516 10.219 10.453 1 88.31 90 LEU A C 1
ATOM 723 O O . LEU A 1 90 ? 15.344 9.867 10.5 1 88.31 90 LEU A O 1
ATOM 727 N N . LYS A 1 91 ? 17.406 9.711 9.617 1 89.06 91 LYS A N 1
ATOM 728 C CA . LYS A 1 91 ? 17.047 8.648 8.688 1 89.06 91 LYS A CA 1
ATOM 729 C C . LYS A 1 91 ? 17.984 7.449 8.812 1 89.06 91 LYS A C 1
ATOM 731 O O . LYS A 1 91 ? 19.203 7.621 8.938 1 89.06 91 LYS A O 1
ATOM 736 N N . TRP A 1 92 ? 17.344 6.297 8.828 1 89.19 92 TRP A N 1
ATOM 737 C CA . TRP A 1 92 ? 18.172 5.102 8.875 1 89.19 92 TRP A CA 1
ATOM 738 C C . TRP A 1 92 ? 17.406 3.885 8.359 1 89.19 92 TRP A C 1
ATOM 740 O O . TRP A 1 92 ? 16.188 3.93 8.219 1 89.19 92 TRP A O 1
ATOM 750 N N . SER A 1 93 ? 18.125 2.865 7.895 1 88 93 SER A N 1
ATOM 751 C CA . SER A 1 93 ? 17.594 1.546 7.559 1 88 93 SER A CA 1
ATOM 752 C C . SER A 1 93 ? 18.516 0.44 8.055 1 88 93 SER A C 1
ATOM 754 O O . SER A 1 93 ? 19.594 0.717 8.602 1 88 93 SER A O 1
ATOM 756 N N . THR A 1 94 ? 17.906 -0.819 8.008 1 77.75 94 THR A N 1
ATOM 757 C CA . THR A 1 94 ? 18.734 -1.94 8.43 1 77.75 94 THR A CA 1
ATOM 758 C C . THR A 1 94 ? 20 -2.031 7.562 1 77.75 94 THR A C 1
ATOM 760 O O . THR A 1 94 ? 21.016 -2.582 7.988 1 77.75 94 THR A O 1
ATOM 763 N N . SER A 1 95 ? 19.953 -1.436 6.488 1 72.81 95 SER A N 1
ATOM 764 C CA . SER A 1 95 ? 21.062 -1.619 5.551 1 72.81 95 SER A CA 1
ATOM 765 C C . SER A 1 95 ? 21.891 -0.345 5.414 1 72.81 95 SER A C 1
ATOM 767 O O . SER A 1 95 ? 22.844 -0.3 4.637 1 72.81 95 SER A O 1
ATOM 769 N N . SER A 1 96 ? 21.453 0.65 6.047 1 70.19 96 SER A N 1
ATOM 770 C CA . SER A 1 96 ? 22.188 1.896 5.832 1 70.19 96 SER A CA 1
ATOM 771 C C . SER A 1 96 ? 22.469 2.604 7.152 1 70.19 96 SER A C 1
ATOM 773 O O . SER A 1 96 ? 21.766 2.398 8.141 1 70.19 96 SER A O 1
ATOM 775 N N . ASP A 1 97 ? 23.469 3.404 7.047 1 74.62 97 ASP A N 1
ATOM 776 C CA . ASP A 1 97 ? 23.844 4.207 8.203 1 74.62 97 ASP A CA 1
ATOM 777 C C . ASP A 1 97 ? 22.828 5.316 8.461 1 74.62 97 ASP A C 1
ATOM 779 O O . ASP A 1 97 ? 22.094 5.723 7.555 1 74.62 97 ASP A O 1
ATOM 783 N N . CYS A 1 98 ? 22.938 5.707 9.688 1 85.25 98 CYS A N 1
ATOM 784 C CA . CYS A 1 98 ? 22.047 6.785 10.102 1 85.25 98 CYS A CA 1
ATOM 785 C C . CYS A 1 98 ? 22.5 8.117 9.523 1 85.25 98 CYS A C 1
ATOM 787 O O . CYS A 1 98 ? 23.688 8.406 9.477 1 85.25 98 CYS A O 1
ATOM 789 N N . ARG A 1 99 ? 21.562 8.828 9.023 1 81.75 99 ARG A N 1
ATOM 790 C CA . ARG A 1 99 ? 21.781 10.188 8.562 1 81.75 99 ARG A CA 1
ATOM 791 C C . ARG A 1 99 ? 21.062 11.195 9.445 1 81.75 99 ARG A C 1
ATOM 793 O O . ARG A 1 99 ? 19.891 10.992 9.805 1 81.75 99 ARG A O 1
ATOM 800 N N . ASN A 1 100 ? 21.75 12.141 9.859 1 82.62 100 ASN A N 1
ATOM 801 C CA . ASN A 1 100 ? 21.219 13.25 10.648 1 82.62 100 ASN A CA 1
ATOM 802 C C . ASN A 1 100 ? 21.203 14.547 9.844 1 82.62 100 ASN A C 1
ATOM 804 O O . ASN A 1 100 ? 22.266 15.062 9.461 1 82.62 100 ASN A O 1
ATOM 808 N N . LEU A 1 101 ? 20.016 15.039 9.648 1 78.81 101 LEU A N 1
ATOM 809 C CA . LEU A 1 101 ? 19.859 16.234 8.828 1 78.81 101 LEU A CA 1
ATOM 810 C C . LEU A 1 101 ? 19.172 17.344 9.609 1 78.81 101 LEU A C 1
ATOM 812 O O . LEU A 1 101 ? 18.328 17.078 10.477 1 78.81 101 LEU A O 1
ATOM 816 N N . ASP A 1 102 ? 19.641 18.609 9.367 1 78.81 102 ASP A N 1
ATOM 817 C CA . ASP A 1 102 ? 18.906 19.797 9.789 1 78.81 102 ASP A CA 1
ATOM 818 C C . ASP A 1 102 ? 18.203 20.453 8.594 1 78.81 102 ASP A C 1
ATOM 820 O O . ASP A 1 102 ? 18.875 21.031 7.727 1 78.81 102 ASP A O 1
ATOM 824 N N . VAL A 1 103 ? 16.891 20.391 8.648 1 73.75 103 VAL A N 1
ATOM 825 C CA . VAL A 1 103 ? 16.188 20.875 7.469 1 73.75 103 VAL A CA 1
ATOM 826 C C . VAL A 1 103 ? 15.516 22.203 7.781 1 73.75 103 VAL A C 1
ATOM 828 O O . VAL A 1 103 ? 14.93 22.828 6.895 1 73.75 103 VAL A O 1
ATOM 831 N N . GLY A 1 104 ? 15.578 22.672 8.82 1 71.56 104 GLY A N 1
ATOM 832 C CA . GLY A 1 104 ? 15.18 24.016 9.203 1 71.56 104 GLY A CA 1
ATOM 833 C C . GLY A 1 104 ? 13.688 24.156 9.43 1 71.56 104 GLY A C 1
ATOM 834 O O . GLY A 1 104 ? 13.234 25.172 9.953 1 71.56 104 GLY A O 1
ATOM 835 N N . VAL A 1 105 ? 12.898 23.203 8.953 1 74 105 VAL A N 1
ATOM 836 C CA . VAL A 1 105 ? 11.461 23.25 9.172 1 74 105 VAL A CA 1
ATOM 837 C C . VAL A 1 105 ? 11.023 22.062 10.023 1 74 105 VAL A C 1
ATOM 839 O O . VAL A 1 105 ? 11.57 20.969 9.891 1 74 105 VAL A O 1
ATOM 842 N N . GLY A 1 106 ? 10.133 22.359 10.93 1 79.06 106 GLY A N 1
ATOM 843 C CA . GLY A 1 106 ? 9.672 21.312 11.828 1 79.06 106 GLY A CA 1
ATOM 844 C C . GLY A 1 106 ? 8.531 20.5 11.25 1 79.06 106 GLY A C 1
ATOM 845 O O . GLY A 1 106 ? 8.297 20.516 10.039 1 79.06 106 GLY A O 1
ATOM 846 N N . VAL A 1 107 ? 7.852 19.734 12.117 1 88.19 107 VAL A N 1
ATOM 847 C CA . VAL A 1 107 ? 6.68 18.922 11.789 1 88.19 107 VAL A CA 1
ATOM 848 C C . VAL A 1 107 ? 5.52 19.844 11.398 1 88.19 107 VAL A C 1
ATOM 850 O O . VAL A 1 107 ? 5.336 20.906 11.984 1 88.19 107 VAL A O 1
ATOM 853 N N . LEU A 1 108 ? 4.801 19.422 10.383 1 88.38 108 LEU A N 1
ATOM 854 C CA . LEU A 1 108 ? 3.645 20.219 9.961 1 88.38 108 LEU A CA 1
ATOM 855 C C . LEU A 1 108 ? 2.654 20.375 11.109 1 88.38 108 LEU A C 1
ATOM 857 O O . LEU A 1 108 ? 2.268 19.406 11.75 1 88.38 108 LEU A O 1
ATOM 861 N N . PRO A 1 109 ? 2.334 21.688 11.344 1 91.5 109 PRO A N 1
ATOM 862 C CA . PRO A 1 109 ? 1.282 21.844 12.359 1 91.5 109 PRO A CA 1
ATOM 863 C C . PRO A 1 109 ? -0.079 21.359 11.867 1 91.5 109 PRO A C 1
ATOM 865 O O . PRO A 1 109 ? -0.295 21.219 10.664 1 91.5 109 PRO A O 1
ATOM 868 N N . PRO A 1 110 ? -0.949 21.094 12.805 1 94.81 110 PRO A N 1
ATOM 869 C CA . PRO A 1 110 ? -2.289 20.641 12.422 1 94.81 110 PRO A CA 1
ATOM 870 C C . PRO A 1 110 ? -2.953 21.578 11.406 1 94.81 110 PRO A C 1
ATOM 872 O O . PRO A 1 110 ? -3.688 21.109 10.523 1 94.81 110 PRO A O 1
ATOM 875 N N . THR A 1 111 ? -2.641 22.828 11.453 1 94.88 111 THR A N 1
ATOM 876 C CA . THR A 1 111 ? -3.299 23.828 10.617 1 94.88 111 THR A CA 1
ATOM 877 C C . THR A 1 111 ? -2.408 24.203 9.438 1 94.88 111 THR A C 1
ATOM 879 O O . THR A 1 111 ? -2.496 25.328 8.922 1 94.88 111 THR A O 1
ATOM 882 N N . TRP A 1 112 ? -1.588 23.328 9.008 1 89.5 112 TRP A N 1
ATOM 883 C CA . TRP A 1 112 ? -0.576 23.641 8.008 1 89.5 112 TRP A CA 1
ATOM 884 C C . TRP A 1 112 ? -1.223 24.031 6.68 1 89.5 112 TRP A C 1
ATOM 886 O O . TRP A 1 112 ? -0.616 24.734 5.867 1 89.5 112 TRP A O 1
ATOM 896 N N . LEU A 1 113 ? -2.459 23.719 6.449 1 93.5 113 LEU A N 1
ATOM 897 C CA . LEU A 1 113 ? -3.141 24.031 5.199 1 93.5 113 LEU A CA 1
ATOM 898 C C . LEU A 1 113 ? -3.959 25.312 5.328 1 93.5 113 LEU A C 1
ATOM 900 O O . LEU A 1 113 ? -4.648 25.719 4.387 1 93.5 113 LEU A O 1
ATOM 904 N N . LYS A 1 114 ? -3.912 25.891 6.508 1 92.5 114 LYS A N 1
ATOM 905 C CA . LYS A 1 114 ? -4.602 27.172 6.648 1 92.5 114 LYS A CA 1
ATOM 906 C C . LYS A 1 114 ? -4.172 28.156 5.566 1 92.5 114 LYS A C 1
ATOM 908 O O . LYS A 1 114 ? -2.979 28.297 5.285 1 92.5 114 LYS A O 1
ATOM 913 N N . GLY A 1 115 ? -5.211 28.812 4.953 1 92.56 115 GLY A N 1
ATOM 914 C CA . GLY A 1 115 ? -4.918 29.781 3.91 1 92.56 115 GLY A CA 1
ATOM 915 C C . GLY A 1 115 ? -4.797 29.156 2.533 1 92.56 115 GLY A C 1
ATOM 916 O O . GLY A 1 115 ? -4.496 29.844 1.557 1 92.56 115 GLY A O 1
ATOM 917 N N . ALA A 1 116 ? -5.062 27.922 2.404 1 94.75 116 ALA A N 1
ATOM 918 C CA . ALA A 1 116 ? -5.016 27.25 1.108 1 94.75 116 ALA A CA 1
ATOM 919 C C . ALA A 1 116 ? -6.109 27.766 0.182 1 94.75 116 ALA A C 1
ATOM 921 O O . ALA A 1 116 ? -7.133 28.281 0.645 1 94.75 116 ALA A O 1
ATOM 922 N N . THR A 1 117 ? -5.844 27.656 -1.1 1 96.31 117 THR A N 1
ATOM 923 C CA . THR A 1 117 ? -6.805 28.016 -2.135 1 96.31 117 THR A CA 1
ATOM 924 C C . THR A 1 117 ? -7.688 26.828 -2.502 1 96.31 117 THR A C 1
ATOM 926 O O . THR A 1 117 ? -7.184 25.734 -2.771 1 96.31 117 THR A O 1
ATOM 929 N N . TYR A 1 118 ? -8.938 27.109 -2.512 1 97.5 118 TYR A N 1
ATOM 930 C CA . TYR A 1 118 ? -9.898 26.094 -2.908 1 97.5 118 TYR A CA 1
ATOM 931 C C . TYR A 1 118 ? -10 26 -4.426 1 97.5 118 TYR A C 1
ATOM 933 O O . TYR A 1 118 ? -10.188 27.016 -5.102 1 97.5 118 TYR A O 1
ATOM 941 N N . LEU A 1 119 ? -9.938 24.734 -5 1 97.56 119 LEU A N 1
ATOM 942 C CA . LEU A 1 119 ? -9.891 24.562 -6.449 1 97.56 119 LEU A CA 1
ATOM 943 C C . LEU A 1 119 ? -11.164 23.891 -6.953 1 97.56 119 LEU A C 1
ATOM 945 O O . LEU A 1 119 ? -11.305 23.641 -8.156 1 97.56 119 LEU A O 1
ATOM 949 N N . GLY A 1 120 ? -12.094 23.453 -6.027 1 98.12 120 GLY A N 1
ATOM 950 C CA . GLY A 1 120 ? -13.32 22.797 -6.43 1 98.12 120 GLY A CA 1
ATOM 951 C C . GLY A 1 120 ? -13.367 21.328 -6.02 1 98.12 120 GLY A C 1
ATOM 952 O O . GLY A 1 120 ? -12.656 20.922 -5.102 1 98.12 120 GLY A O 1
ATOM 953 N N . THR A 1 121 ? -14.375 20.641 -6.598 1 98.12 121 THR A N 1
ATOM 954 C CA . THR A 1 121 ? -14.547 19.219 -6.312 1 98.12 121 THR A CA 1
ATOM 955 C C . THR A 1 121 ? -14.148 18.375 -7.523 1 98.12 121 THR A C 1
ATOM 957 O O . THR A 1 121 ? -14.195 18.859 -8.656 1 98.12 121 THR A O 1
ATOM 960 N N . GLN A 1 122 ? -13.695 17.188 -7.176 1 97.75 122 GLN A N 1
ATOM 961 C CA . GLN A 1 122 ? -13.422 16.203 -8.219 1 97.75 122 GLN A CA 1
ATOM 962 C C . GLN A 1 122 ? -13.578 14.789 -7.684 1 97.75 122 GLN A C 1
ATOM 964 O O . GLN A 1 122 ? -13.781 14.586 -6.484 1 97.75 122 GLN A O 1
ATOM 969 N N . LYS A 1 123 ? -13.531 13.828 -8.664 1 96.44 123 LYS A N 1
ATOM 970 C CA . LYS A 1 123 ? -13.484 12.414 -8.281 1 96.44 123 LYS A CA 1
ATOM 971 C C . LYS A 1 123 ? -12.047 11.938 -8.109 1 96.44 123 LYS A C 1
ATOM 973 O O . LYS A 1 123 ? -11.18 12.25 -8.938 1 96.44 123 LYS A O 1
ATOM 978 N N . GLU A 1 124 ? -11.781 11.289 -6.934 1 95.69 124 GLU A N 1
ATOM 979 C CA . GLU A 1 124 ? -10.477 10.711 -6.613 1 95.69 124 GLU A CA 1
ATOM 980 C C . GLU A 1 124 ? -10.633 9.406 -5.832 1 95.69 124 GLU A C 1
ATOM 982 O O . GLU A 1 124 ? -11.289 9.375 -4.793 1 95.69 124 GLU A O 1
ATOM 987 N N . ASP A 1 125 ? -9.992 8.359 -6.328 1 94.5 125 ASP A N 1
ATOM 988 C CA . ASP A 1 125 ? -9.977 7.078 -5.637 1 94.5 125 ASP A CA 1
ATOM 989 C C . ASP A 1 125 ? -11.391 6.625 -5.277 1 94.5 125 ASP A C 1
ATOM 991 O O . ASP A 1 125 ? -11.609 6.07 -4.199 1 94.5 125 ASP A O 1
ATOM 995 N N . GLY A 1 126 ? -12.305 6.969 -6.062 1 91.06 126 GLY A N 1
ATOM 996 C CA . GLY A 1 126 ? -13.688 6.574 -5.832 1 91.06 126 GLY A CA 1
ATOM 997 C C . GLY A 1 126 ? -14.438 7.535 -4.926 1 91.06 126 GLY A C 1
ATOM 998 O O . GLY A 1 126 ? -15.609 7.316 -4.617 1 91.06 126 GLY A O 1
ATOM 999 N N . PHE A 1 127 ? -13.82 8.594 -4.48 1 96.19 127 PHE A N 1
ATOM 1000 C CA . PHE A 1 127 ? -14.438 9.594 -3.609 1 96.19 127 PHE A CA 1
ATOM 1001 C C . PHE A 1 127 ? -14.656 10.898 -4.355 1 96.19 127 PHE A C 1
ATOM 1003 O O . PHE A 1 127 ? -13.945 11.203 -5.316 1 96.19 127 PHE A O 1
ATOM 1010 N N 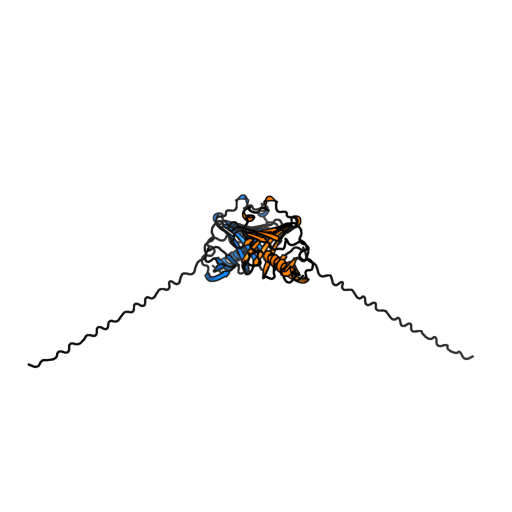. THR A 1 128 ? -15.703 11.586 -3.906 1 97.94 128 THR A N 1
ATOM 1011 C CA . THR A 1 128 ? -15.773 13.008 -4.234 1 97.94 128 THR A CA 1
ATOM 1012 C C . THR A 1 128 ? -14.969 13.836 -3.232 1 97.94 128 THR A C 1
ATOM 1014 O O . THR A 1 128 ? -15.18 13.734 -2.023 1 97.94 128 THR A O 1
ATOM 1017 N N . VAL A 1 129 ? -14.055 14.586 -3.826 1 98.5 129 VAL A N 1
ATOM 1018 C CA . VAL A 1 129 ? -13.117 15.242 -2.918 1 98.5 129 VAL A CA 1
ATOM 1019 C C . VAL A 1 129 ? -13.148 16.75 -3.143 1 98.5 129 VAL A C 1
ATOM 1021 O O . VAL A 1 129 ? -13.398 17.219 -4.258 1 98.5 129 VAL A O 1
ATOM 1024 N N . ASN A 1 130 ? -12.945 17.516 -2.057 1 98.69 130 ASN A N 1
ATOM 1025 C CA . ASN A 1 130 ? -12.508 18.906 -2.143 1 98.69 130 ASN A CA 1
ATOM 1026 C C . ASN A 1 130 ? -11.023 19.016 -2.473 1 98.69 130 ASN A C 1
ATOM 1028 O O . ASN A 1 130 ? -10.203 18.312 -1.871 1 98.69 130 ASN A O 1
ATOM 1032 N N . VAL A 1 131 ? -10.719 19.922 -3.389 1 98.56 131 VAL A N 1
ATOM 1033 C CA . VAL A 1 131 ? -9.328 20.062 -3.809 1 98.56 131 VAL A CA 1
ATOM 1034 C C . VAL A 1 131 ? -8.797 21.422 -3.355 1 98.56 131 VAL A C 1
ATOM 1036 O O . VAL A 1 131 ? -9.438 22.453 -3.557 1 98.56 131 VAL A O 1
ATOM 1039 N N . PHE A 1 132 ? -7.613 21.406 -2.693 1 97.88 132 PHE A N 1
ATOM 1040 C CA . PHE A 1 132 ? -6.941 22.609 -2.211 1 97.88 132 PHE A CA 1
ATOM 1041 C C . PHE A 1 132 ? -5.508 22.672 -2.725 1 97.88 132 PHE A C 1
ATOM 1043 O O . PHE A 1 132 ? -4.879 21.625 -2.951 1 97.88 132 PHE A O 1
ATOM 1050 N N . THR A 1 133 ? -5.035 23.875 -2.926 1 96.31 133 THR A N 1
ATOM 1051 C CA . THR A 1 133 ? -3.615 24.078 -3.188 1 96.31 133 THR A CA 1
ATOM 1052 C C . THR A 1 133 ? -3.041 25.156 -2.268 1 96.31 133 THR A C 1
ATOM 1054 O O . THR A 1 133 ? -3.766 26.047 -1.811 1 96.31 133 THR A O 1
ATOM 1057 N N . LYS A 1 134 ? -1.827 24.969 -1.965 1 91 134 LYS A N 1
ATOM 1058 C CA . LYS A 1 134 ? -1.133 25.953 -1.137 1 91 134 LYS A CA 1
ATOM 1059 C C . LYS A 1 134 ? 0.284 26.203 -1.647 1 91 134 LYS A C 1
ATOM 1061 O O . LYS A 1 134 ? 1.051 25.25 -1.845 1 91 134 LYS A O 1
ATOM 1066 N N . ALA A 1 135 ? 0.637 27.5 -1.845 1 80.69 135 ALA A N 1
ATOM 1067 C CA . ALA A 1 135 ? 1.956 28.031 -2.191 1 80.69 135 ALA A CA 1
ATOM 1068 C C . ALA A 1 135 ? 2.562 27.25 -3.361 1 80.69 135 ALA A C 1
ATOM 1070 O O . ALA A 1 135 ? 3.775 27.047 -3.41 1 80.69 135 ALA A O 1
ATOM 1071 N N . ASP A 1 136 ? 1.783 26.641 -4.281 1 80.25 136 ASP A N 1
ATOM 1072 C CA . ASP A 1 136 ? 2.219 25.922 -5.465 1 80.25 136 ASP A CA 1
ATOM 1073 C C . ASP A 1 136 ? 3.064 24.703 -5.082 1 80.25 136 ASP A C 1
ATOM 1075 O O . ASP A 1 136 ? 3.953 24.297 -5.836 1 80.25 136 ASP A O 1
ATOM 1079 N N . PHE A 1 137 ? 2.768 24.266 -3.918 1 84.06 137 PHE A N 1
ATOM 1080 C CA . PHE A 1 137 ? 3.609 23.203 -3.396 1 84.06 137 PHE A CA 1
ATOM 1081 C C . PHE A 1 137 ? 2.844 21.891 -3.354 1 84.06 137 PHE A C 1
ATOM 1083 O O . PHE A 1 137 ? 3.432 20.812 -3.518 1 84.06 137 PHE A O 1
ATOM 1090 N N . ILE A 1 138 ? 1.565 22.031 -3.186 1 91.62 138 ILE A N 1
ATOM 1091 C CA . ILE A 1 138 ? 0.816 20.797 -2.916 1 91.62 138 ILE A CA 1
ATOM 1092 C C . ILE A 1 138 ? -0.6 20.938 -3.477 1 91.62 138 ILE A C 1
ATOM 1094 O O . ILE A 1 138 ? -1.162 22.031 -3.512 1 91.62 138 ILE A O 1
ATOM 1098 N N . VAL A 1 139 ? -1.074 19.859 -4.023 1 95.88 139 VAL A N 1
ATOM 1099 C CA . VAL A 1 139 ? -2.502 19.672 -4.25 1 95.88 139 VAL A CA 1
ATOM 1100 C C . VAL A 1 139 ? -3.051 18.656 -3.248 1 95.88 139 VAL A C 1
ATOM 1102 O O . VAL A 1 139 ? -2.615 17.5 -3.225 1 95.88 139 VAL A O 1
ATOM 1105 N N . TYR A 1 140 ? -3.916 19.156 -2.398 1 97.38 140 TYR A N 1
ATOM 1106 C CA . TYR A 1 140 ? -4.461 18.375 -1.294 1 97.38 140 TYR A CA 1
ATOM 1107 C C . TYR A 1 140 ? -5.93 18.047 -1.536 1 97.38 140 TYR A C 1
ATOM 1109 O O . TYR A 1 140 ? -6.719 18.906 -1.913 1 97.38 140 TYR A O 1
ATOM 1117 N N . ARG A 1 141 ? -6.293 16.734 -1.357 1 98.44 141 ARG A N 1
ATOM 1118 C CA . ARG A 1 141 ? -7.648 16.266 -1.612 1 98.44 141 ARG A CA 1
ATOM 1119 C C . ARG A 1 141 ? -8.266 15.648 -0.356 1 98.44 141 ARG A C 1
ATOM 1121 O O . ARG A 1 141 ? -7.676 14.758 0.257 1 98.44 141 ARG A O 1
ATOM 1128 N N . GLU A 1 142 ? -9.383 16.156 -0.042 1 98.19 142 GLU A N 1
ATOM 1129 C CA . GLU A 1 142 ? -10.133 15.758 1.146 1 98.19 142 GLU A CA 1
ATOM 1130 C C . GLU A 1 142 ? -11.539 15.297 0.785 1 98.19 142 GLU A C 1
ATOM 1132 O O . GLU A 1 142 ? -12.219 15.945 -0.014 1 98.19 142 GLU A O 1
ATOM 1137 N N . ASP A 1 143 ? -11.914 14.203 1.397 1 98.44 143 ASP A N 1
ATOM 1138 C CA . ASP A 1 143 ? -13.258 13.703 1.146 1 98.44 143 ASP A CA 1
ATOM 1139 C C . ASP A 1 143 ? -14.312 14.734 1.544 1 98.44 143 ASP A C 1
ATOM 1141 O O . ASP A 1 143 ? -14.273 15.273 2.652 1 98.44 143 ASP A O 1
ATOM 1145 N N . VAL A 1 144 ? -15.281 14.891 0.661 1 98.12 144 VAL A N 1
ATOM 1146 C CA . VAL A 1 144 ? -16.281 15.914 0.904 1 98.12 144 VAL A CA 1
ATOM 1147 C C . VAL A 1 144 ? -17.141 15.523 2.105 1 98.12 144 VAL A C 1
ATOM 1149 O O . VAL A 1 144 ? -17.547 16.375 2.898 1 98.12 144 VAL A O 1
ATOM 1152 N N . VAL A 1 145 ? -17.391 14.305 2.268 1 96.75 145 VAL A N 1
ATOM 1153 C CA . VAL A 1 145 ? -18.344 13.844 3.264 1 96.75 145 VAL A CA 1
ATOM 1154 C C . VAL A 1 145 ? -17.656 13.664 4.609 1 96.75 145 VAL A C 1
ATOM 1156 O O . VAL A 1 145 ? -17.984 14.328 5.59 1 96.75 145 VAL A O 1
ATOM 1159 N N . SER A 1 146 ? -16.656 12.859 4.691 1 96.94 146 SER A N 1
ATOM 1160 C CA . SER A 1 146 ? -16.031 12.477 5.953 1 96.94 146 SER A CA 1
ATOM 1161 C C . SER A 1 146 ? -14.969 13.492 6.375 1 96.94 146 SER A C 1
ATOM 1163 O O . SER A 1 146 ? -14.516 13.492 7.523 1 96.94 146 SER A O 1
ATOM 1165 N N . LYS A 1 147 ? -14.477 14.281 5.441 1 97.38 147 LYS A N 1
ATOM 1166 C CA . LYS A 1 147 ? -13.461 15.305 5.664 1 97.38 147 LYS A CA 1
ATOM 1167 C C . LYS A 1 147 ? -12.094 14.68 5.914 1 97.38 147 LYS A C 1
ATOM 1169 O O . LYS A 1 147 ? -11.141 15.375 6.285 1 97.38 147 LYS A O 1
ATOM 1174 N N . ARG A 1 148 ? -11.906 13.43 5.707 1 97.69 148 ARG A N 1
ATOM 1175 C CA . ARG A 1 148 ? -10.609 12.781 5.832 1 97.69 148 ARG A CA 1
ATOM 1176 C C . ARG A 1 148 ? -9.766 12.992 4.578 1 97.69 148 ARG A C 1
ATOM 1178 O O . ARG A 1 148 ? -10.305 13.133 3.479 1 97.69 148 ARG A O 1
ATOM 1185 N N . PRO A 1 149 ? -8.445 13 4.82 1 98.38 149 PRO A N 1
ATOM 1186 C CA . PRO A 1 149 ? -7.59 13.102 3.631 1 98.38 149 PRO A CA 1
ATOM 1187 C C . PRO A 1 149 ? -7.684 11.867 2.73 1 98.38 149 PRO A C 1
ATOM 1189 O O . PRO A 1 149 ? -7.785 10.742 3.225 1 98.38 149 PRO A O 1
ATOM 1192 N N . VAL A 1 150 ? -7.672 12.156 1.427 1 98.5 150 VAL A N 1
ATOM 1193 C CA . VAL A 1 150 ? -7.742 11.07 0.453 1 98.5 150 VAL A CA 1
ATOM 1194 C C . VAL A 1 150 ? -6.398 10.922 -0.257 1 98.5 150 VAL A C 1
ATOM 1196 O O . VAL A 1 150 ? -5.891 9.812 -0.417 1 98.5 150 VAL A O 1
ATOM 1199 N N . SER A 1 151 ? -5.875 12.023 -0.667 1 98 151 SER A N 1
ATOM 1200 C CA . SER A 1 151 ? -4.586 12.016 -1.349 1 98 151 SER A CA 1
ATOM 1201 C C . SER A 1 151 ? -3.975 13.414 -1.383 1 98 151 SER A C 1
ATOM 1203 O O . SER A 1 151 ? -4.656 14.406 -1.104 1 98 151 SER A O 1
ATOM 1205 N N . TRP A 1 152 ? -2.721 13.461 -1.653 1 96.56 152 TRP A N 1
ATOM 1206 C CA . TRP A 1 152 ? -2.086 14.734 -1.978 1 96.56 152 TRP A CA 1
ATOM 1207 C C . TRP A 1 152 ? -0.929 14.531 -2.951 1 96.56 152 TRP A C 1
ATOM 1209 O O . TRP A 1 152 ? -0.372 13.438 -3.045 1 96.56 152 TRP A O 1
ATOM 1219 N N . THR A 1 153 ? -0.703 15.523 -3.76 1 95.12 153 THR A N 1
ATOM 1220 C CA . THR A 1 153 ? 0.363 15.547 -4.758 1 95.12 153 THR A CA 1
ATOM 1221 C C . THR A 1 153 ? 1.279 16.75 -4.539 1 95.12 153 THR A C 1
ATOM 1223 O O . THR A 1 153 ? 0.814 17.891 -4.469 1 95.12 153 THR A O 1
ATOM 1226 N N . PHE A 1 154 ? 2.559 16.406 -4.445 1 89.56 154 PHE A N 1
ATOM 1227 C CA . PHE A 1 154 ? 3.537 17.484 -4.32 1 89.56 154 PHE A CA 1
ATOM 1228 C C . PHE A 1 154 ? 3.871 18.062 -5.688 1 89.56 154 PHE A C 1
ATOM 1230 O O . PHE A 1 154 ? 3.621 17.438 -6.719 1 89.56 154 PHE A O 1
ATOM 1237 N N . TYR A 1 155 ? 4.508 19.234 -5.648 1 85.5 155 TYR A N 1
ATOM 1238 C CA . TYR A 1 155 ? 4.887 19.938 -6.871 1 85.5 155 TYR A CA 1
ATOM 1239 C C . TYR A 1 155 ? 5.906 19.125 -7.664 1 85.5 155 TYR A C 1
ATOM 1241 O O . TYR A 1 155 ? 6.008 19.266 -8.891 1 85.5 155 TYR A O 1
ATOM 1249 N N . THR A 1 156 ? 6.641 18.219 -7.023 1 83.19 156 THR A N 1
ATOM 1250 C CA . THR A 1 156 ? 7.645 17.375 -7.664 1 83.19 156 THR A CA 1
ATOM 1251 C C . THR A 1 156 ? 6.984 16.266 -8.477 1 83.19 156 THR A C 1
ATOM 1253 O O . THR A 1 156 ? 7.637 15.609 -9.297 1 83.19 156 THR A O 1
ATOM 1256 N N . GLY A 1 157 ? 5.746 16.078 -8.219 1 88 157 GLY A N 1
ATOM 1257 C CA . GLY A 1 157 ? 5.039 15 -8.891 1 88 157 GLY A CA 1
ATOM 1258 C C . GLY A 1 157 ? 4.824 13.781 -8.008 1 88 157 GLY A C 1
ATOM 1259 O O . GLY A 1 157 ? 4.184 12.812 -8.422 1 88 157 GLY A O 1
ATOM 1260 N N . ARG A 1 158 ? 5.301 13.828 -6.781 1 91.44 158 ARG A N 1
ATOM 1261 C CA . ARG A 1 158 ? 5.062 12.727 -5.855 1 91.44 158 ARG A CA 1
ATOM 1262 C C . ARG A 1 158 ? 3.596 12.672 -5.434 1 91.44 158 ARG A C 1
ATOM 1264 O O . ARG A 1 158 ? 3.047 13.664 -4.949 1 91.44 158 ARG A O 1
ATOM 1271 N N . ASP A 1 159 ? 3.066 11.469 -5.637 1 94.56 159 ASP A N 1
ATOM 1272 C CA . ASP A 1 159 ? 1.672 11.242 -5.273 1 94.56 159 ASP A CA 1
ATOM 1273 C C . ASP A 1 159 ? 1.565 10.367 -4.027 1 94.56 159 ASP A C 1
ATOM 1275 O O . ASP A 1 159 ? 2.254 9.352 -3.916 1 94.56 159 ASP A O 1
ATOM 1279 N N . VAL A 1 160 ? 0.672 10.852 -3.135 1 96.56 160 VAL A N 1
ATOM 1280 C CA . VAL A 1 160 ? 0.444 10.102 -1.905 1 96.56 160 VAL A CA 1
ATOM 1281 C C . VAL A 1 160 ? -1.048 9.828 -1.737 1 96.56 160 VAL A C 1
ATOM 1283 O O . VAL A 1 160 ? -1.873 10.727 -1.875 1 96.56 160 VAL A O 1
ATOM 1286 N N . HIS A 1 161 ? -1.396 8.594 -1.545 1 97.88 161 HIS A N 1
ATOM 1287 C CA . HIS A 1 161 ? -2.768 8.172 -1.27 1 97.88 161 HIS A CA 1
ATOM 1288 C C . HIS A 1 161 ? -2.902 7.625 0.148 1 97.88 161 HIS A C 1
ATOM 1290 O O . HIS A 1 161 ? -2.094 6.801 0.578 1 97.88 161 HIS A O 1
ATOM 1296 N N . VAL A 1 162 ? -3.945 8.094 0.827 1 98.25 162 VAL A N 1
ATOM 1297 C CA . VAL A 1 162 ? -4.168 7.672 2.205 1 98.25 162 VAL A CA 1
ATOM 1298 C C . VAL A 1 162 ? -5.023 6.406 2.227 1 98.25 162 VAL A C 1
ATOM 1300 O O . VAL A 1 162 ? -6.211 6.445 1.906 1 98.25 162 VAL A O 1
ATOM 1303 N N . MET A 1 163 ? -4.41 5.348 2.668 1 97.62 163 MET A N 1
ATOM 1304 C CA . MET A 1 163 ? -5.105 4.062 2.674 1 97.62 163 MET A CA 1
ATOM 1305 C C . MET A 1 163 ? -5.973 3.922 3.92 1 97.62 163 MET A C 1
ATOM 1307 O O . MET A 1 163 ? -7.094 3.412 3.846 1 97.62 163 MET A O 1
ATOM 1311 N N . SER A 1 164 ? -5.418 4.305 5.02 1 97.06 164 SER A N 1
ATOM 1312 C CA . SER A 1 164 ? -6.152 4.363 6.281 1 97.06 164 SER A CA 1
ATOM 1313 C C . SER A 1 164 ? -5.691 5.539 7.137 1 97.06 164 SER A C 1
ATOM 1315 O O . SER A 1 164 ? -4.574 6.031 6.973 1 97.06 164 SER A O 1
ATOM 1317 N N . PHE A 1 165 ? -6.559 5.988 7.93 1 98.19 165 PHE A N 1
ATOM 1318 C CA . PHE A 1 165 ? -6.387 7.176 8.758 1 98.19 165 PHE A CA 1
ATOM 1319 C C . PHE A 1 165 ? -7.051 6.992 10.117 1 98.19 165 PHE A C 1
ATOM 1321 O O . PHE A 1 165 ? -8.266 6.801 10.195 1 98.19 165 PHE A O 1
ATOM 1328 N N . GLN A 1 166 ? -6.203 6.992 11.164 1 97.81 166 GLN A N 1
ATOM 1329 C CA . GLN A 1 166 ? -6.711 6.707 12.5 1 97.81 166 GLN A CA 1
ATOM 1330 C C . GLN A 1 166 ? -6.383 7.84 13.469 1 97.81 166 GLN A C 1
ATOM 1332 O O . GLN A 1 166 ? -5.375 7.793 14.172 1 97.81 166 GLN A O 1
ATOM 1337 N N . PRO A 1 167 ? -7.332 8.867 13.539 1 98.19 167 PRO A N 1
ATOM 1338 C CA . PRO A 1 167 ? -7.145 9.914 14.547 1 98.19 167 PRO A CA 1
ATOM 1339 C C . PRO A 1 167 ? -7.066 9.359 15.969 1 98.19 167 PRO A C 1
ATOM 1341 O O . PRO A 1 167 ? -7.77 8.398 16.297 1 98.19 167 PRO A O 1
ATOM 1344 N N . GLY A 1 168 ? -6.234 9.883 16.781 1 98.06 168 GLY A N 1
ATOM 1345 C CA . GLY A 1 168 ? -6.16 9.531 18.188 1 98.06 168 GLY A CA 1
ATOM 1346 C C . GLY A 1 168 ? -5.188 8.406 18.469 1 98.06 168 GLY A C 1
ATOM 1347 O O . GLY A 1 168 ? -4.895 8.102 19.625 1 98.06 168 GLY A O 1
ATOM 1348 N N . TYR A 1 169 ? -4.719 7.75 17.438 1 97.94 169 TYR A N 1
ATOM 1349 C CA . TYR A 1 169 ? -3.77 6.668 17.672 1 97.94 169 TYR A CA 1
ATOM 1350 C C . TYR A 1 169 ? -2.439 7.207 18.188 1 97.94 169 TYR A C 1
ATOM 1352 O O . TYR A 1 169 ? -1.873 8.133 17.594 1 97.94 169 TYR A O 1
ATOM 1360 N N . VAL A 1 170 ? -1.987 6.602 19.219 1 97.19 170 VAL A N 1
ATOM 1361 C CA . VAL A 1 170 ? -0.706 6.969 19.812 1 97.19 170 VAL A CA 1
ATOM 1362 C C . VAL A 1 170 ? 0.272 5.801 19.688 1 97.19 170 VAL A C 1
ATOM 1364 O O . VAL A 1 170 ? 0.001 4.699 20.172 1 97.19 170 VAL A O 1
ATOM 1367 N N . LEU A 1 171 ? 1.359 6.051 19 1 97.44 171 LEU A N 1
ATOM 1368 C CA . LEU A 1 171 ? 2.416 5.043 18.969 1 97.44 171 LEU A CA 1
ATOM 1369 C C . LEU A 1 171 ? 3.02 4.848 20.359 1 97.44 171 LEU A C 1
ATOM 1371 O O . LEU A 1 171 ? 3.404 5.82 21.016 1 97.44 171 LEU A O 1
ATOM 1375 N N . PRO A 1 172 ? 3.082 3.617 20.766 1 96.56 172 PRO A N 1
ATOM 1376 C CA . PRO A 1 172 ? 3.732 3.4 22.047 1 96.56 172 PRO A CA 1
ATOM 1377 C C . PRO A 1 172 ? 5.141 3.986 22.109 1 96.56 172 PRO A C 1
ATOM 1379 O O . PRO A 1 172 ? 5.883 3.922 21.125 1 96.56 172 PRO A O 1
ATOM 1382 N N . GLU A 1 173 ? 5.484 4.504 23.266 1 96.12 173 GLU A N 1
ATOM 1383 C CA . GLU A 1 173 ? 6.711 5.277 23.438 1 96.12 173 GLU A CA 1
ATOM 1384 C C . GLU A 1 173 ? 7.938 4.453 23.062 1 96.12 173 GLU A C 1
ATOM 1386 O O . GLU A 1 173 ? 8.891 4.98 22.484 1 96.12 173 GLU A O 1
ATOM 1391 N N . GLU A 1 174 ? 7.949 3.172 23.281 1 94.12 174 GLU A N 1
ATOM 1392 C CA . GLU A 1 174 ? 9.094 2.307 23.016 1 94.12 174 GLU A CA 1
ATOM 1393 C C . GLU A 1 174 ? 9.383 2.215 21.516 1 94.12 174 GLU A C 1
ATOM 1395 O O . GLU A 1 174 ? 10.484 1.848 21.109 1 94.12 174 GLU A O 1
ATOM 1400 N N . ASN A 1 175 ? 8.398 2.609 20.719 1 94.06 175 ASN A N 1
ATOM 1401 C CA . ASN A 1 175 ? 8.562 2.484 19.266 1 94.06 175 ASN A CA 1
ATOM 1402 C C . ASN A 1 175 ? 9.102 3.771 18.656 1 94.06 175 ASN A C 1
ATOM 1404 O O . ASN A 1 175 ? 9.383 3.82 17.453 1 94.06 175 ASN A O 1
ATOM 1408 N N . TRP A 1 176 ? 9.203 4.809 19.484 1 94 176 TRP A N 1
ATOM 1409 C CA . TRP A 1 176 ? 9.844 6.047 19.047 1 94 176 TRP A CA 1
ATOM 1410 C C . TRP A 1 176 ? 11.359 5.961 19.203 1 94 176 TRP A C 1
ATOM 1412 O O . TRP A 1 176 ? 12.047 6.98 19.172 1 94 176 TRP A O 1
ATOM 1422 N N . TYR A 1 177 ? 11.859 4.879 19.109 1 87.62 177 TYR A N 1
ATOM 1423 C CA . TYR A 1 177 ? 13.266 4.637 19.391 1 87.62 177 TYR A CA 1
ATOM 1424 C C . TYR A 1 177 ? 14.133 5.035 18.203 1 87.62 177 TYR A C 1
ATOM 1426 O O . TYR A 1 177 ? 13.773 4.777 17.047 1 87.62 177 TYR A O 1
ATOM 1434 N N . VAL A 1 178 ? 15.258 5.676 18.5 1 87.19 178 VAL A N 1
ATOM 1435 C CA . VAL A 1 178 ? 16.297 6.02 17.531 1 87.19 178 VAL A CA 1
ATOM 1436 C C . VAL A 1 178 ? 17.609 5.344 17.922 1 87.19 178 VAL A C 1
ATOM 1438 O O . VAL A 1 178 ? 18.062 5.461 19.062 1 87.19 178 VAL A O 1
ATOM 1441 N N . PRO A 1 179 ? 18.172 4.668 16.953 1 86.69 179 PRO A N 1
ATOM 1442 C CA . PRO A 1 179 ? 19.469 4.074 17.266 1 86.69 179 PRO A CA 1
ATOM 1443 C C . PRO A 1 179 ? 20.5 5.109 17.719 1 86.69 179 PRO A C 1
ATOM 1445 O O . PRO A 1 179 ? 20.531 6.223 17.188 1 86.69 179 PRO A O 1
ATOM 1448 N N . VAL A 1 180 ? 21.297 4.68 18.578 1 81.25 180 VAL A N 1
ATOM 1449 C CA . VAL A 1 180 ? 22.266 5.578 19.203 1 81.25 180 VAL A CA 1
ATOM 1450 C C . VAL A 1 180 ? 23.266 6.07 18.156 1 81.25 180 VAL A C 1
ATOM 1452 O O . VAL A 1 180 ? 23.734 7.211 18.219 1 81.25 180 VAL A O 1
ATOM 1455 N N . GLU A 1 181 ? 23.547 5.309 17.156 1 81.31 181 GLU A N 1
ATOM 1456 C CA . GLU A 1 181 ? 24.5 5.633 16.109 1 81.31 181 GLU A CA 1
ATOM 1457 C C . GLU A 1 181 ? 24.062 6.863 15.328 1 81.31 181 GLU A C 1
ATOM 1459 O O . GLU A 1 181 ? 24.891 7.531 14.695 1 81.31 181 GLU A O 1
ATOM 1464 N N . CYS A 1 182 ? 22.797 7.082 15.461 1 83 182 CYS A N 1
ATOM 1465 C CA . CYS A 1 182 ? 22.297 8.219 14.695 1 83 182 CYS A CA 1
ATOM 1466 C C . CYS A 1 182 ? 22.688 9.531 15.344 1 83 182 CYS A C 1
ATOM 1468 O O . CYS A 1 182 ? 22.625 10.586 14.711 1 83 182 CYS A O 1
ATOM 1470 N N . PHE A 1 183 ? 23.016 9.422 16.531 1 76 183 PHE A N 1
ATOM 1471 C CA . PHE A 1 183 ? 23.375 10.633 17.25 1 76 183 PHE A CA 1
ATOM 1472 C C . PHE A 1 183 ? 24.875 10.844 17.234 1 76 183 PHE A C 1
ATOM 1474 O O . PHE A 1 183 ? 25.375 11.875 17.703 1 76 183 PHE A O 1
ATOM 1481 N N . LEU A 1 184 ? 25.484 9.789 16.75 1 67.56 184 LEU A N 1
ATOM 1482 C CA . LEU A 1 184 ? 26.938 9.914 16.734 1 67.56 184 LEU A CA 1
ATOM 1483 C C . LEU A 1 184 ? 27.391 10.805 15.586 1 67.56 184 LEU A C 1
ATOM 1485 O O . LEU A 1 184 ? 26.734 10.883 14.555 1 67.56 184 LEU A O 1
ATOM 1489 N N . GLU A 1 185 ? 28.094 11.852 15.844 1 54.75 185 GLU A N 1
ATOM 1490 C CA . GLU A 1 185 ? 28.594 12.969 15.055 1 54.75 185 GLU A CA 1
ATOM 1491 C C . GLU A 1 185 ? 28.828 12.562 13.602 1 54.75 185 GLU A C 1
ATOM 1493 O O . GLU A 1 185 ? 29.797 11.859 13.289 1 54.75 185 GLU A O 1
ATOM 1498 N N . GLN A 1 186 ? 27.875 12.055 12.945 1 54.56 186 GLN A N 1
ATOM 1499 C CA . GLN A 1 186 ? 28.203 12.078 11.523 1 54.56 186 GLN A CA 1
ATOM 1500 C C . GLN A 1 186 ? 28 13.469 10.93 1 54.56 186 GLN A C 1
ATOM 1502 O O . GLN A 1 186 ? 27.25 14.281 11.484 1 54.56 186 GLN A O 1
ATOM 1507 N N . GLU A 1 187 ? 28.844 13.906 9.977 1 50.44 187 GLU A N 1
ATOM 1508 C CA . GLU A 1 187 ? 28.781 15.188 9.273 1 50.44 187 GLU A CA 1
ATOM 1509 C C . GLU A 1 187 ? 27.344 15.555 8.914 1 50.44 187 GLU A C 1
ATOM 1511 O O . GLU A 1 187 ? 26.609 14.75 8.336 1 50.44 187 GLU A O 1
ATOM 1516 N N . LYS A 1 188 ? 26.812 16.406 9.82 1 50.78 188 LYS A N 1
ATOM 1517 C CA . LYS A 1 188 ? 25.516 16.984 9.461 1 50.78 188 LYS A CA 1
ATOM 1518 C C . LYS A 1 188 ? 25.453 17.281 7.965 1 50.78 188 LYS A C 1
ATOM 1520 O O . LYS A 1 188 ? 26.297 18 7.426 1 50.78 188 LYS A O 1
ATOM 1525 N N . TYR A 1 189 ? 24.922 16.391 7.188 1 46.81 189 TYR A N 1
ATOM 1526 C CA . TYR A 1 189 ? 24.703 16.703 5.777 1 46.81 189 TYR A CA 1
ATOM 1527 C C . TYR A 1 189 ? 23.734 17.875 5.617 1 46.81 189 TYR A C 1
ATOM 1529 O O . TYR A 1 189 ? 22.656 17.875 6.23 1 46.81 189 TYR A O 1
ATOM 1537 N N . ASP A 1 190 ? 24.234 19.141 5.512 1 43.16 190 ASP A N 1
ATOM 1538 C CA . ASP A 1 190 ? 23.406 20.281 5.133 1 43.16 190 ASP A CA 1
ATOM 1539 C C . ASP A 1 190 ? 22.672 20.031 3.826 1 43.16 190 ASP A C 1
ATOM 1541 O O . ASP A 1 190 ? 23.297 19.75 2.795 1 43.16 190 ASP A O 1
ATOM 1545 N N . LEU A 1 191 ? 21.453 19.719 3.887 1 43.06 191 LEU A N 1
ATOM 1546 C CA . LEU A 1 191 ? 20.641 19.5 2.695 1 43.06 191 LEU A CA 1
ATOM 1547 C C . LEU A 1 191 ? 20.797 20.656 1.719 1 43.06 191 LEU A C 1
ATOM 1549 O O . LEU A 1 191 ? 20.422 20.547 0.549 1 43.06 191 LEU A O 1
ATOM 1553 N N . THR A 1 192 ? 21.078 22.016 2.158 1 39.84 192 THR A N 1
ATOM 1554 C CA . THR A 1 192 ? 21.266 23.031 1.135 1 39.84 192 THR A CA 1
ATOM 1555 C C . THR A 1 192 ? 22.312 22.594 0.117 1 39.84 192 THR A C 1
ATOM 1557 O O . THR A 1 192 ? 22.266 23 -1.05 1 39.84 192 THR A O 1
ATOM 1560 N N . ALA A 1 193 ? 23.484 22.25 0.526 1 35.12 193 ALA A N 1
ATOM 1561 C CA . ALA A 1 193 ? 24.609 22.016 -0.358 1 35.12 193 ALA A CA 1
ATOM 1562 C C . ALA A 1 193 ? 24.484 20.672 -1.069 1 35.12 193 ALA A C 1
ATOM 1564 O O . ALA A 1 193 ? 25.016 20.5 -2.172 1 35.12 193 ALA A O 1
ATOM 1565 N N . SER A 1 194 ? 24.281 19.547 -0.371 1 32.59 194 SER A N 1
ATOM 1566 C CA . SER A 1 194 ? 24.484 18.25 -0.997 1 32.59 194 SER A CA 1
ATOM 1567 C C . SER A 1 194 ? 23.25 17.828 -1.791 1 32.59 194 SER A C 1
ATOM 1569 O O . SER A 1 194 ? 22.125 18.141 -1.414 1 32.59 194 SER A O 1
ATOM 1571 N N . GLY A 1 195 ? 23.188 18.031 -3.168 1 32.12 195 GLY A N 1
ATOM 1572 C CA . GLY A 1 195 ? 22.281 17.484 -4.18 1 32.12 195 GLY A CA 1
ATOM 1573 C C . GLY A 1 195 ? 21.547 16.25 -3.723 1 32.12 195 GLY A C 1
ATOM 1574 O O . GLY A 1 195 ? 21.266 15.352 -4.52 1 32.12 195 GLY A O 1
ATOM 1575 N N . PHE A 1 196 ? 21.609 16.094 -2.451 1 31.53 196 PHE A N 1
ATOM 1576 C CA . PHE A 1 196 ? 20.938 14.859 -2.098 1 31.53 196 PHE A CA 1
ATOM 1577 C C . PHE A 1 196 ? 19.547 14.797 -2.73 1 31.53 196 PHE A C 1
ATOM 1579 O O . PHE A 1 196 ? 18.672 15.594 -2.396 1 31.53 196 PHE A O 1
ATOM 1586 N N . HIS A 1 197 ? 19.422 14.711 -3.955 1 34.84 197 HIS A N 1
ATOM 1587 C CA . HIS A 1 197 ? 18.188 14.18 -4.543 1 34.84 197 HIS A CA 1
ATOM 1588 C C . HIS A 1 197 ? 17.562 13.133 -3.635 1 34.84 197 HIS A C 1
ATOM 1590 O O . HIS A 1 197 ? 17.891 11.945 -3.715 1 34.84 197 HIS A O 1
ATOM 1596 N N . GLU A 1 198 ? 17.625 13.375 -2.381 1 39.16 198 GLU A N 1
ATOM 1597 C CA . GLU A 1 198 ? 17.109 12.352 -1.477 1 39.16 198 GLU A CA 1
ATOM 1598 C C . GLU A 1 198 ? 15.734 11.867 -1.915 1 39.16 198 GLU A C 1
ATOM 1600 O O . GLU A 1 198 ? 14.891 12.672 -2.32 1 39.16 198 GLU A O 1
ATOM 1605 N N . SER A 1 199 ? 15.625 10.641 -2.006 1 40.47 199 SER A N 1
ATOM 1606 C CA . SER A 1 199 ? 14.664 9.633 -2.447 1 40.47 199 SER A CA 1
ATOM 1607 C C . SER A 1 199 ? 13.25 9.969 -1.972 1 40.47 199 SER A C 1
ATOM 1609 O O . SER A 1 199 ? 13.039 11 -1.32 1 40.47 199 SER A O 1
ATOM 1611 N N . MET A 1 200 ? 12.516 8.812 -1.665 1 45.12 200 MET A N 1
ATOM 1612 C CA . MET A 1 200 ? 11.141 8.344 -1.63 1 45.12 200 MET A CA 1
ATOM 1613 C C . MET A 1 200 ? 10.406 8.891 -0.405 1 45.12 200 MET A C 1
ATOM 1615 O O . MET A 1 200 ? 9.328 8.406 -0.053 1 45.12 200 MET A O 1
ATOM 1619 N N . ASP A 1 201 ? 11.055 10.008 0.205 1 50.31 201 ASP A N 1
ATOM 1620 C CA . ASP A 1 201 ? 10.297 10.562 1.323 1 50.31 201 ASP A CA 1
ATOM 1621 C C . ASP A 1 201 ? 9.32 11.625 0.847 1 50.31 201 ASP A C 1
ATOM 1623 O O . ASP A 1 201 ? 9.727 12.68 0.355 1 50.31 201 ASP A O 1
ATOM 1627 N N . PRO A 1 202 ? 8.148 11.406 0.866 1 48.31 202 PRO A N 1
ATOM 1628 C CA . PRO A 1 202 ? 7.176 12.391 0.368 1 48.31 202 PRO A CA 1
ATOM 1629 C C . PRO A 1 202 ? 7.277 13.734 1.084 1 48.31 202 PRO A C 1
ATOM 1631 O O . PRO A 1 202 ? 6.941 14.773 0.506 1 48.31 202 PRO A O 1
ATOM 1634 N N . PHE A 1 203 ? 7.707 13.664 2.268 1 51 203 PHE A N 1
ATOM 1635 C CA . PHE A 1 203 ? 7.641 14.922 3.002 1 51 203 PHE A CA 1
ATOM 1636 C C . PHE A 1 203 ? 8.938 15.711 2.857 1 51 203 PHE A C 1
ATOM 1638 O O . PHE A 1 203 ? 9.016 16.875 3.252 1 51 203 PHE A O 1
ATOM 1645 N N . SER A 1 204 ? 9.938 15.039 2.299 1 55.03 204 SER A N 1
ATOM 1646 C CA . SER A 1 204 ? 11.148 15.789 1.99 1 55.03 204 SER A CA 1
ATOM 1647 C C . SER A 1 204 ? 10.844 16.984 1.1 1 55.03 204 SER A C 1
ATOM 1649 O O . SER A 1 204 ? 11.391 18.078 1.302 1 55.03 204 SER A O 1
ATOM 1651 N N . GLU A 1 205 ? 9.883 16.75 0.326 1 52.81 205 GLU A N 1
ATOM 1652 C CA . GLU A 1 205 ? 9.508 17.828 -0.581 1 52.81 205 GLU A CA 1
ATOM 1653 C C . GLU A 1 205 ? 8.82 18.969 0.17 1 52.81 205 GLU A C 1
ATOM 1655 O O . GLU A 1 205 ? 9.047 20.141 -0.137 1 52.81 205 GLU A O 1
ATOM 1660 N N . THR A 1 206 ? 7.945 18.531 1.088 1 49.75 206 THR A N 1
ATOM 1661 C CA . THR A 1 206 ? 7.297 19.547 1.907 1 49.75 206 THR A CA 1
ATOM 1662 C C . THR A 1 206 ? 8.328 20.391 2.643 1 49.75 206 THR A C 1
ATOM 1664 O O . THR A 1 206 ? 8.219 21.609 2.691 1 49.75 206 THR A O 1
ATOM 1667 N N . ARG A 1 207 ? 9.289 19.719 3.053 1 51.5 207 ARG A N 1
ATOM 1668 C CA . ARG A 1 207 ? 10.344 20.391 3.809 1 51.5 207 ARG A CA 1
ATOM 1669 C C . ARG A 1 207 ? 11.148 21.328 2.916 1 51.5 207 ARG A C 1
ATOM 1671 O O . ARG A 1 207 ? 11.43 22.469 3.301 1 51.5 207 ARG A O 1
ATOM 1678 N N . GLU A 1 208 ? 11.445 20.781 1.847 1 51.91 208 GLU A N 1
ATOM 1679 C CA . GLU A 1 208 ? 12.195 21.594 0.898 1 51.91 208 GLU A CA 1
ATOM 1680 C C . GLU A 1 208 ? 11.422 22.859 0.519 1 51.91 208 GLU A C 1
ATOM 1682 O O . GLU A 1 208 ? 12 23.953 0.428 1 51.91 208 GLU A O 1
ATOM 1687 N N . TRP A 1 209 ? 10.188 22.672 0.386 1 49.84 209 TRP A N 1
ATOM 1688 C CA . TRP A 1 209 ? 9.352 23.812 0.034 1 49.84 209 TRP A CA 1
ATOM 1689 C C . TRP A 1 209 ? 9.281 24.812 1.186 1 49.84 209 TRP A C 1
ATOM 1691 O O . TRP A 1 209 ? 9.391 26.031 0.974 1 49.84 209 TRP A O 1
ATOM 1701 N N . MET A 1 210 ? 9 24.281 2.33 1 50.56 210 MET A N 1
ATOM 1702 C CA . MET A 1 210 ? 8.914 25.156 3.496 1 50.56 210 MET A CA 1
ATOM 1703 C C . MET A 1 210 ? 10.211 25.938 3.682 1 50.56 210 MET A C 1
ATOM 1705 O O . MET A 1 210 ? 10.18 27.109 4.062 1 50.56 210 MET A O 1
ATOM 1709 N N . ILE A 1 211 ? 11.32 25.25 3.424 1 44.78 211 ILE A N 1
ATOM 1710 C CA . ILE A 1 211 ? 12.625 25.891 3.533 1 44.78 211 ILE A CA 1
ATOM 1711 C C . ILE A 1 211 ? 12.781 26.922 2.424 1 44.78 211 ILE A C 1
ATOM 1713 O O . ILE A 1 211 ? 13.227 28.047 2.674 1 44.78 211 ILE A O 1
ATOM 1717 N N . SER A 1 212 ? 12.516 26.469 1.257 1 43.31 212 SER A N 1
ATOM 1718 C CA . SER A 1 212 ? 12.703 27.375 0.13 1 43.31 212 SER A CA 1
ATOM 1719 C C . SER A 1 212 ? 11.672 28.5 0.147 1 43.31 212 SER A C 1
ATOM 1721 O O . SER A 1 212 ? 11.945 29.625 -0.301 1 43.31 212 SER A O 1
ATOM 1723 N N . GLY A 1 213 ? 10.461 28.172 0.443 1 41.34 213 GLY A N 1
ATOM 1724 C CA . GLY A 1 213 ? 9.406 29.172 0.406 1 41.34 213 GLY A CA 1
ATOM 1725 C C . GLY A 1 213 ? 9.438 30.125 1.59 1 41.34 213 GLY A C 1
ATOM 1726 O O . GLY A 1 213 ? 8.68 31.094 1.634 1 41.34 213 GLY A O 1
ATOM 1727 N N . SER A 1 214 ? 9.906 29.781 2.744 1 36.97 214 SER A N 1
ATOM 1728 C CA . SER A 1 214 ? 10.047 30.781 3.803 1 36.97 214 SER A CA 1
ATOM 1729 C C . SER A 1 214 ? 10.82 32 3.312 1 36.97 214 SER A C 1
ATOM 1731 O O . SER A 1 214 ? 10.891 33 4.008 1 36.97 214 SER A O 1
ATOM 1733 N N . THR A 1 215 ? 11.625 31.953 2.395 1 34.22 215 THR A N 1
ATOM 1734 C CA . THR A 1 215 ? 12.266 33.219 2.1 1 34.22 215 THR A CA 1
ATOM 1735 C C . THR A 1 215 ? 11.258 34.219 1.488 1 34.22 215 THR A C 1
ATOM 1737 O O . THR A 1 215 ? 11.516 35.406 1.427 1 34.22 215 THR A O 1
ATOM 1740 N N . SER A 1 216 ? 10.281 33.812 0.641 1 29.56 216 SER A N 1
ATOM 1741 C CA . SER A 1 216 ? 9.516 34.938 0.078 1 29.56 216 SER A CA 1
ATOM 1742 C C . SER A 1 216 ? 8.312 35.25 0.948 1 29.56 216 SER A C 1
ATOM 1744 O O . SER A 1 216 ? 7.473 36.094 0.567 1 29.56 216 SER A O 1
ATOM 1746 N N . ALA A 1 217 ? 8.086 34.719 2.16 1 28.95 217 ALA A N 1
ATOM 1747 C CA . ALA A 1 217 ? 7.082 35.469 2.908 1 28.95 217 ALA A CA 1
ATOM 1748 C C . ALA A 1 217 ? 7.703 36.688 3.578 1 28.95 217 ALA A C 1
ATOM 1750 O O . ALA A 1 217 ? 8.867 36.656 3.988 1 28.95 217 ALA A O 1
ATOM 1751 N N . MET B 1 1 ? 71.375 -33.625 -84.5 1 35.06 1 MET B N 1
ATOM 1752 C CA . MET B 1 1 ? 70.5 -34.219 -83.5 1 35.06 1 MET B CA 1
ATOM 1753 C C . MET B 1 1 ? 69.625 -33.188 -82.812 1 35.06 1 MET B C 1
ATOM 1755 O O . MET B 1 1 ? 70.188 -32.281 -82.125 1 35.06 1 MET B O 1
ATOM 1759 N N . SER B 1 2 ? 68.438 -32.812 -83.375 1 39.69 2 SER B N 1
ATOM 1760 C CA . SER B 1 2 ? 67.5 -31.75 -83.062 1 39.69 2 SER B CA 1
ATOM 1761 C C . SER B 1 2 ? 67 -31.906 -81.625 1 39.69 2 SER B C 1
ATOM 1763 O O . SER B 1 2 ? 66.625 -33 -81.188 1 39.69 2 SER B O 1
ATOM 1765 N N . LEU B 1 3 ? 67.375 -31.031 -80.75 1 39.34 3 LEU B N 1
ATOM 1766 C CA . LEU B 1 3 ? 67.062 -30.812 -79.312 1 39.34 3 LEU B CA 1
ATOM 1767 C C . LEU B 1 3 ? 65.625 -30.516 -79.062 1 39.34 3 LEU B C 1
ATOM 1769 O O . LEU B 1 3 ? 65.125 -29.469 -79.5 1 39.34 3 LEU B O 1
ATOM 1773 N N . THR B 1 4 ? 64.688 -31.5 -79.25 1 43.19 4 THR B N 1
ATOM 1774 C CA . THR B 1 4 ? 63.281 -31.281 -79.062 1 43.19 4 THR B CA 1
ATOM 1775 C C . THR B 1 4 ? 62.969 -30.844 -77.625 1 43.19 4 THR B C 1
ATOM 1777 O O . THR B 1 4 ? 63.438 -31.469 -76.688 1 43.19 4 THR B O 1
ATOM 1780 N N . TRP B 1 5 ? 62.75 -29.531 -77.375 1 44.09 5 TRP B N 1
ATOM 1781 C CA . TRP B 1 5 ? 62.406 -28.828 -76.188 1 44.09 5 TRP B CA 1
ATOM 1782 C C . TRP B 1 5 ? 61.062 -29.328 -75.625 1 44.09 5 TRP B C 1
ATOM 1784 O O . TRP B 1 5 ? 60.062 -29.328 -76.312 1 44.09 5 TRP B O 1
ATOM 1794 N N . SER B 1 6 ? 61 -30.375 -74.812 1 44.31 6 SER B N 1
ATOM 1795 C CA . SER B 1 6 ? 59.75 -30.844 -74.188 1 44.31 6 SER B CA 1
ATOM 1796 C C . SER B 1 6 ? 59.156 -29.797 -73.25 1 44.31 6 SER B C 1
ATOM 1798 O O . SER B 1 6 ? 59.844 -29.266 -72.375 1 44.31 6 SER B O 1
ATOM 1800 N N . PRO B 1 7 ? 58.062 -29.047 -73.625 1 43.91 7 PRO B N 1
ATOM 1801 C CA . PRO B 1 7 ? 57.438 -28.016 -72.812 1 43.91 7 PRO B CA 1
ATOM 1802 C C . PRO B 1 7 ? 56.875 -28.578 -71.5 1 43.91 7 PRO B C 1
ATOM 1804 O O . PRO B 1 7 ? 56.312 -29.688 -71.5 1 43.91 7 PRO B O 1
ATOM 1807 N N . LEU B 1 8 ? 57.562 -28.406 -70.375 1 45.19 8 LEU B N 1
ATOM 1808 C CA . LEU B 1 8 ? 57.094 -28.734 -69 1 45.19 8 LEU B CA 1
ATOM 1809 C C . LEU B 1 8 ? 55.75 -28.094 -68.75 1 45.19 8 LEU B C 1
ATOM 1811 O O . LEU B 1 8 ? 55.594 -26.875 -68.812 1 45.19 8 LEU B O 1
ATOM 1815 N N . GLY B 1 9 ? 54.625 -28.656 -69 1 40.94 9 GLY B N 1
ATOM 1816 C CA . GLY B 1 9 ? 53.281 -28.219 -68.688 1 40.94 9 GLY B CA 1
ATOM 1817 C C . GLY B 1 9 ? 53.094 -27.906 -67.25 1 40.94 9 GLY B C 1
ATOM 1818 O O . GLY B 1 9 ? 53.406 -28.719 -66.375 1 40.94 9 GLY B O 1
ATOM 1819 N N . ALA B 1 10 ? 53.219 -26.609 -66.75 1 42.5 10 ALA B N 1
ATOM 1820 C CA . ALA B 1 10 ? 52.906 -26.078 -65.438 1 42.5 10 ALA B CA 1
ATOM 1821 C C . ALA B 1 10 ? 51.469 -26.375 -65 1 42.5 10 ALA B C 1
ATOM 1823 O O . ALA B 1 10 ? 50.531 -25.922 -65.688 1 42.5 10 ALA B O 1
ATOM 1824 N N . LYS B 1 11 ? 51.188 -27.516 -64.5 1 43.44 11 LYS B N 1
ATOM 1825 C CA . LYS B 1 11 ? 49.906 -27.781 -63.844 1 43.44 11 LYS B CA 1
ATOM 1826 C C . LYS B 1 11 ? 49.594 -26.719 -62.781 1 43.44 11 LYS B C 1
ATOM 1828 O O . LYS B 1 11 ? 50.344 -26.516 -61.844 1 43.44 11 LYS B O 1
ATOM 1833 N N . PHE B 1 12 ? 48.875 -25.656 -63.156 1 45.91 12 PHE B N 1
ATOM 1834 C CA . PHE B 1 12 ? 48.281 -24.688 -62.25 1 45.91 12 PHE B CA 1
ATOM 1835 C C . PHE B 1 12 ? 47.344 -25.359 -61.25 1 45.91 12 PHE B C 1
ATOM 1837 O O . PHE B 1 12 ? 46.344 -25.953 -61.625 1 45.91 12 PHE B O 1
ATOM 1844 N N . TRP B 1 13 ? 47.875 -25.812 -60.094 1 47.34 13 TRP B N 1
ATOM 1845 C CA . TRP B 1 13 ? 47 -26.234 -59 1 47.34 13 TRP B CA 1
ATOM 1846 C C . TRP B 1 13 ? 46.125 -25.078 -58.5 1 47.34 13 TRP B C 1
ATOM 1848 O O . TRP B 1 13 ? 46.625 -24.047 -58.062 1 47.34 13 TRP B O 1
ATOM 1858 N N . VAL B 1 14 ? 44.906 -24.906 -59.062 1 45.38 14 VAL B N 1
ATOM 1859 C CA . VAL B 1 14 ? 43.875 -24 -58.531 1 45.38 14 VAL B CA 1
ATOM 1860 C C . VAL B 1 14 ? 43.562 -24.406 -57.094 1 45.38 14 VAL B C 1
ATOM 1862 O O . VAL B 1 14 ? 43.062 -25.5 -56.844 1 45.38 14 VAL B O 1
ATOM 1865 N N . CYS B 1 15 ? 44.281 -23.844 -56.125 1 47.81 15 CYS B N 1
ATOM 1866 C CA . CYS B 1 15 ? 43.875 -23.891 -54.719 1 47.81 15 CYS B CA 1
ATOM 1867 C C . CYS B 1 15 ? 42.5 -23.281 -54.5 1 47.81 15 CYS B C 1
ATOM 1869 O O . CYS B 1 15 ? 42.344 -22.062 -54.625 1 47.81 15 CYS B O 1
ATOM 1871 N N . MET B 1 16 ? 41.469 -24 -54.875 1 50.34 16 MET B N 1
ATOM 1872 C CA . MET B 1 16 ? 40.156 -23.547 -54.438 1 50.34 16 MET B CA 1
ATOM 1873 C C . MET B 1 16 ? 40.094 -23.391 -52.906 1 50.34 16 MET B C 1
ATOM 1875 O O . MET B 1 16 ? 40.219 -24.375 -52.188 1 50.34 16 MET B O 1
ATOM 1879 N N . GLY B 1 17 ? 40.5 -22.25 -52.375 1 48.56 17 GLY B N 1
ATOM 1880 C CA . GLY B 1 17 ? 40.281 -21.906 -50.969 1 48.56 17 GLY B CA 1
ATOM 1881 C C . GLY B 1 17 ? 38.812 -22.031 -50.562 1 48.56 17 GLY B C 1
ATOM 1882 O O . GLY B 1 17 ? 37.938 -21.359 -51.125 1 48.56 17 GLY B O 1
ATOM 1883 N N . ILE B 1 18 ? 38.406 -23.188 -50.062 1 50.62 18 ILE B N 1
ATOM 1884 C CA . ILE B 1 18 ? 37.125 -23.328 -49.375 1 50.62 18 ILE B CA 1
ATOM 1885 C C . ILE B 1 18 ? 37.031 -22.328 -48.25 1 50.62 18 ILE B C 1
ATOM 1887 O O . ILE B 1 18 ? 37.781 -22.391 -47.281 1 50.62 18 ILE B O 1
ATOM 1891 N N . THR B 1 19 ? 36.531 -21.109 -48.5 1 52.44 19 THR B N 1
ATOM 1892 C CA . THR B 1 19 ? 36.156 -20.203 -47.438 1 52.44 19 THR B CA 1
ATOM 1893 C C . THR B 1 19 ? 35.125 -20.844 -46.531 1 52.44 19 THR B C 1
ATOM 1895 O O . THR B 1 19 ? 34 -21.156 -46.969 1 52.44 19 THR B O 1
ATOM 1898 N N . LEU B 1 20 ? 35.531 -21.562 -45.5 1 51.38 20 LEU B N 1
ATOM 1899 C CA . LEU B 1 20 ? 34.625 -21.984 -44.438 1 51.38 20 LEU B CA 1
ATOM 1900 C C . LEU B 1 20 ? 33.844 -20.781 -43.875 1 51.38 20 LEU B C 1
ATOM 1902 O O . LEU B 1 20 ? 34.438 -19.891 -43.281 1 51.38 20 LEU B O 1
ATOM 1906 N N . VAL B 1 21 ? 32.75 -20.422 -44.531 1 49.5 21 VAL B N 1
ATOM 1907 C CA . VAL B 1 21 ? 31.812 -19.516 -43.875 1 49.5 21 VAL B CA 1
ATOM 1908 C C . VAL B 1 21 ? 31.438 -20.047 -42.5 1 49.5 21 VAL B C 1
ATOM 1910 O O . VAL B 1 21 ? 30.844 -21.125 -42.406 1 49.5 21 VAL B O 1
ATOM 1913 N N . CYS B 1 22 ? 32.219 -19.797 -41.5 1 48.25 22 CYS B N 1
ATOM 1914 C CA . CYS B 1 22 ? 31.734 -19.969 -40.125 1 48.25 22 CYS B CA 1
ATOM 1915 C C . CYS B 1 22 ? 30.328 -19.406 -39.969 1 48.25 22 CYS B C 1
ATOM 1917 O O . CYS B 1 22 ? 30.141 -18.188 -39.938 1 48.25 22 CYS B O 1
ATOM 1919 N N . LEU B 1 23 ? 29.312 -20.078 -40.438 1 47.72 23 LEU B N 1
ATOM 1920 C CA . LEU B 1 23 ? 27.984 -19.734 -39.938 1 47.72 23 LEU B CA 1
ATOM 1921 C C . LEU B 1 23 ? 27.938 -19.656 -38.438 1 47.72 23 LEU B C 1
ATOM 1923 O O . LEU B 1 23 ? 28.031 -20.688 -37.75 1 47.72 23 LEU B O 1
ATOM 1927 N N . ALA B 1 24 ? 28.453 -18.609 -37.812 1 48.84 24 ALA B N 1
ATOM 1928 C CA . ALA B 1 24 ? 28.141 -18.359 -36.406 1 48.84 24 ALA B CA 1
ATOM 1929 C C . ALA B 1 24 ? 26.656 -18.609 -36.125 1 48.84 24 ALA B C 1
ATOM 1931 O O . ALA B 1 24 ? 25.781 -17.922 -36.656 1 48.84 24 ALA B O 1
ATOM 1932 N N . ARG B 1 25 ? 26.266 -19.781 -35.844 1 47.88 25 ARG B N 1
ATOM 1933 C CA . ARG B 1 25 ? 24.953 -19.938 -35.25 1 47.88 25 ARG B CA 1
ATOM 1934 C C . ARG B 1 25 ? 24.703 -18.906 -34.156 1 47.88 25 ARG B C 1
ATOM 1936 O O . ARG B 1 25 ? 25.438 -18.859 -33.156 1 47.88 25 ARG B O 1
ATOM 1943 N N . THR B 1 26 ? 24.406 -17.672 -34.5 1 51.94 26 THR B N 1
ATOM 1944 C CA . THR B 1 26 ? 23.875 -16.812 -33.438 1 51.94 26 THR B CA 1
ATOM 1945 C C . THR B 1 26 ? 22.938 -17.609 -32.531 1 51.94 26 THR B C 1
ATOM 1947 O O . THR B 1 26 ? 21.938 -18.172 -33 1 51.94 26 THR B O 1
ATOM 1950 N N . SER B 1 27 ? 23.438 -18.375 -31.703 1 52.31 27 SER B N 1
ATOM 1951 C CA . SER B 1 27 ? 22.578 -19 -30.688 1 52.31 27 SER B CA 1
ATOM 1952 C C . SER B 1 27 ? 21.422 -18.078 -30.328 1 52.31 27 SER B C 1
ATOM 1954 O O . SER B 1 27 ? 21.625 -16.969 -29.844 1 52.31 27 SER B O 1
ATOM 1956 N N . VAL B 1 28 ? 20.359 -17.922 -31.094 1 58.84 28 VAL B N 1
ATOM 1957 C CA . VAL B 1 28 ? 19.141 -17.219 -30.688 1 58.84 28 VAL B CA 1
ATOM 1958 C C . VAL B 1 28 ? 18.828 -17.516 -29.234 1 58.84 28 VAL B C 1
ATOM 1960 O O . VAL B 1 28 ? 18.594 -18.672 -28.859 1 58.84 28 VAL B O 1
ATOM 1963 N N . ALA B 1 29 ? 19.453 -16.922 -28.328 1 68.62 29 ALA B N 1
ATOM 1964 C CA . ALA B 1 29 ? 19.141 -17.094 -26.906 1 68.62 29 ALA B CA 1
ATOM 1965 C C . ALA B 1 29 ? 17.641 -17.328 -26.703 1 68.62 29 ALA B C 1
ATOM 1967 O O . ALA B 1 29 ? 16.812 -16.688 -27.344 1 68.62 29 ALA B O 1
ATOM 1968 N N . GLU B 1 30 ? 17.297 -18.578 -26.328 1 85.94 30 GLU B N 1
ATOM 1969 C CA . GLU B 1 30 ? 15.914 -18.953 -26.047 1 85.94 30 GLU B CA 1
ATOM 1970 C C . GLU B 1 30 ? 15.227 -17.938 -25.156 1 85.94 30 GLU B C 1
ATOM 1972 O O . GLU B 1 30 ? 15.852 -17.359 -24.266 1 85.94 30 GLU B O 1
ATOM 1977 N N . ASP B 1 31 ? 14.023 -17.531 -25.594 1 92.75 31 ASP B N 1
ATOM 1978 C CA . ASP B 1 31 ? 13.211 -16.609 -24.797 1 92.75 31 ASP B CA 1
ATOM 1979 C C . ASP B 1 31 ? 13.07 -17.094 -23.359 1 92.75 31 ASP B C 1
ATOM 1981 O O . ASP B 1 31 ? 12.945 -18.297 -23.109 1 92.75 31 ASP B O 1
ATOM 1985 N N . PRO B 1 32 ? 13.188 -16.25 -22.453 1 95.94 32 PRO B N 1
ATOM 1986 C CA . PRO B 1 32 ? 12.977 -16.656 -21.078 1 95.94 32 PRO B CA 1
ATOM 1987 C C . PRO B 1 32 ? 11.578 -17.203 -20.828 1 95.94 32 PRO B C 1
ATOM 1989 O O . PRO B 1 32 ? 10.656 -16.922 -21.594 1 95.94 32 PRO B O 1
ATOM 1992 N N . THR B 1 33 ? 11.516 -18.062 -19.797 1 96.44 33 THR B N 1
ATOM 1993 C CA . THR B 1 33 ? 10.234 -18.547 -19.297 1 96.44 33 THR B CA 1
ATOM 1994 C C . THR B 1 33 ? 9.984 -18.047 -17.891 1 96.44 33 THR B C 1
ATOM 1996 O O . THR B 1 33 ? 10.922 -17.797 -17.125 1 96.44 33 THR B O 1
ATOM 1999 N N . PRO B 1 34 ? 8.695 -17.875 -17.5 1 96.81 34 PRO B N 1
ATOM 2000 C CA . PRO B 1 34 ? 8.422 -17.391 -16.156 1 96.81 34 PRO B CA 1
ATOM 2001 C C . PRO B 1 34 ? 8.906 -18.344 -15.062 1 96.81 34 PRO B C 1
ATOM 2003 O O . PRO B 1 34 ? 8.82 -19.562 -15.219 1 96.81 34 PRO B O 1
ATOM 2006 N N . THR B 1 35 ? 9.438 -17.766 -14.023 1 97.88 35 THR B N 1
ATOM 2007 C CA . THR B 1 35 ? 9.828 -18.547 -12.859 1 97.88 35 THR B CA 1
ATOM 2008 C C . THR B 1 35 ? 8.602 -19.094 -12.141 1 97.88 35 THR B C 1
ATOM 2010 O O . THR B 1 35 ? 7.656 -18.359 -11.867 1 97.88 35 THR B O 1
ATOM 2013 N N . PRO B 1 36 ? 8.57 -20.375 -11.875 1 97.62 36 PRO B N 1
ATOM 2014 C CA . PRO B 1 36 ? 7.461 -20.891 -11.07 1 97.62 36 PRO B CA 1
ATOM 2015 C C . PRO B 1 36 ? 7.363 -20.219 -9.703 1 97.62 36 PRO B C 1
ATOM 2017 O O . PRO B 1 36 ? 8.383 -19.906 -9.086 1 97.62 36 PRO B O 1
ATOM 2020 N N . TRP B 1 37 ? 6.133 -20.047 -9.234 1 97.25 37 TRP B N 1
ATOM 2021 C CA . TRP B 1 37 ? 5.957 -19.5 -7.891 1 97.25 37 TRP B CA 1
ATOM 2022 C C . TRP B 1 37 ? 6.516 -20.453 -6.84 1 97.25 37 TRP B C 1
ATOM 2024 O O . TRP B 1 37 ? 6.312 -21.656 -6.918 1 97.25 37 TRP B O 1
ATOM 2034 N N . PRO B 1 38 ? 7.234 -19.891 -5.906 1 97.62 38 PRO B N 1
ATOM 2035 C CA . PRO B 1 38 ? 7.613 -20.734 -4.77 1 97.62 38 PRO B CA 1
ATOM 2036 C C . PRO B 1 38 ? 6.426 -21.094 -3.879 1 97.62 38 PRO B C 1
ATOM 2038 O O . PRO B 1 38 ? 5.41 -20.391 -3.893 1 97.62 38 PRO B O 1
ATOM 2041 N N . THR B 1 39 ? 6.508 -22.219 -3.172 1 95.75 39 THR B N 1
ATOM 2042 C CA . THR B 1 39 ? 5.492 -22.594 -2.195 1 95.75 39 THR B CA 1
ATOM 2043 C C . THR B 1 39 ? 6.145 -23.078 -0.9 1 95.75 39 THR B C 1
ATOM 2045 O O . THR B 1 39 ? 7.035 -23.922 -0.923 1 95.75 39 THR B O 1
ATOM 2048 N N . PRO B 1 40 ? 5.609 -22.5 0.231 1 97.88 40 PRO B N 1
ATOM 2049 C CA . PRO B 1 40 ? 4.691 -21.359 0.363 1 97.88 40 PRO B CA 1
ATOM 2050 C C . PRO B 1 40 ? 5.391 -20.016 0.19 1 97.88 40 PRO B C 1
ATOM 2052 O O . PRO B 1 40 ? 6.617 -19.953 0.068 1 97.88 40 PRO B O 1
ATOM 2055 N N . PHE B 1 41 ? 4.613 -18.922 0.077 1 98.44 41 PHE B N 1
ATOM 2056 C CA . PHE B 1 41 ? 5.188 -17.594 0.172 1 98.44 41 PHE B CA 1
ATOM 2057 C C . PHE B 1 41 ? 4.18 -16.609 0.747 1 98.44 41 PHE B C 1
ATOM 2059 O O . PHE B 1 41 ? 2.996 -16.922 0.878 1 98.44 41 PHE B O 1
ATOM 2066 N N . TYR B 1 42 ? 4.652 -15.508 1.192 1 98.38 42 TYR B N 1
ATOM 2067 C CA . TYR B 1 42 ? 3.904 -14.328 1.614 1 98.38 42 TYR B CA 1
ATOM 2068 C C . TYR B 1 42 ? 4.266 -13.117 0.761 1 98.38 42 TYR B C 1
ATOM 2070 O O . TYR B 1 42 ? 5.441 -12.891 0.458 1 98.38 42 TYR B O 1
ATOM 2078 N N . ALA B 1 43 ? 3.246 -12.375 0.312 1 98 43 ALA B N 1
ATOM 2079 C CA . ALA B 1 43 ? 3.486 -11.164 -0.462 1 98 43 ALA B CA 1
ATOM 2080 C C . ALA B 1 43 ? 2.58 -10.031 0.007 1 98 43 ALA B C 1
ATOM 2082 O O . ALA B 1 43 ? 1.435 -10.258 0.4 1 98 43 ALA B O 1
ATOM 2083 N N . VAL B 1 44 ? 3.121 -8.859 0.014 1 97.81 44 VAL B N 1
ATOM 2084 C CA . VAL B 1 44 ? 2.338 -7.633 0.139 1 97.81 44 VAL B CA 1
ATOM 2085 C C . VAL B 1 44 ? 2.123 -7.012 -1.241 1 97.81 44 VAL B C 1
ATOM 2087 O O . VAL B 1 44 ? 3.078 -6.816 -1.996 1 97.81 44 VAL B O 1
ATOM 2090 N N . LEU B 1 45 ? 0.854 -6.727 -1.522 1 97.56 45 LEU B N 1
ATOM 2091 C CA . LEU B 1 45 ? 0.486 -6.262 -2.855 1 97.56 45 LEU B CA 1
ATOM 2092 C C . LEU B 1 45 ? -0.261 -4.934 -2.779 1 97.56 45 LEU B C 1
ATOM 2094 O O . LEU B 1 45 ? -0.979 -4.676 -1.811 1 97.56 45 LEU B O 1
ATOM 2098 N N . TYR B 1 46 ? 0.006 -4.098 -3.715 1 96.75 46 TYR B N 1
ATOM 2099 C CA . TYR B 1 46 ? -0.834 -2.941 -4.004 1 96.75 46 TYR B CA 1
ATOM 2100 C C . TYR B 1 46 ? -1.678 -3.178 -5.25 1 96.75 46 TYR B C 1
ATOM 2102 O O . TYR B 1 46 ? -1.18 -3.689 -6.258 1 96.75 46 TYR B O 1
ATOM 2110 N N . GLN B 1 47 ? -2.943 -2.785 -5.18 1 95.56 47 GLN B N 1
ATOM 2111 C CA . GLN B 1 47 ? -3.799 -2.992 -6.344 1 95.56 47 GLN B CA 1
ATOM 2112 C C . GLN B 1 47 ? -4.57 -1.723 -6.691 1 95.56 47 GLN B C 1
ATOM 2114 O O . GLN B 1 47 ? -4.867 -0.911 -5.812 1 95.56 47 GLN B O 1
ATOM 2119 N N . ASN B 1 48 ? -4.824 -1.595 -7.945 1 92.81 48 ASN B N 1
ATOM 2120 C CA . ASN B 1 48 ? -5.691 -0.556 -8.5 1 92.81 48 ASN B CA 1
ATOM 2121 C C . ASN B 1 48 ? -6.664 -1.125 -9.523 1 92.81 48 ASN B C 1
ATOM 2123 O O . ASN B 1 48 ? -6.25 -1.764 -10.492 1 92.81 48 ASN B O 1
ATOM 2127 N N . PHE B 1 49 ? -7.965 -0.932 -9.242 1 90.44 49 PHE B N 1
ATOM 2128 C CA . PHE B 1 49 ? -9 -1.325 -10.188 1 90.44 49 PHE B CA 1
ATOM 2129 C C . PHE B 1 49 ? -9.953 -0.17 -10.453 1 90.44 49 PHE B C 1
ATOM 2131 O O . PHE B 1 49 ? -10.836 0.114 -9.641 1 90.44 49 PHE B O 1
ATOM 2138 N N . SER B 1 50 ? -9.727 0.4 -11.578 1 86.44 50 SER B N 1
ATOM 2139 C CA . SER B 1 50 ? -10.57 1.51 -12.008 1 86.44 50 SER B CA 1
ATOM 2140 C C . SER B 1 50 ? -10.609 2.613 -10.953 1 86.44 50 SER B C 1
ATOM 2142 O O . SER B 1 50 ? -11.68 3.154 -10.656 1 86.44 50 SER B O 1
ATOM 2144 N N . GLY B 1 51 ? -9.508 2.814 -10.336 1 86.94 51 GLY B N 1
ATOM 2145 C CA . GLY B 1 51 ? -9.406 3.916 -9.391 1 86.94 51 GLY B CA 1
ATOM 2146 C C . GLY B 1 51 ? -9.641 3.49 -7.957 1 86.94 51 GLY B C 1
ATOM 2147 O O . GLY B 1 51 ? -9.375 4.258 -7.027 1 86.94 51 GLY B O 1
ATOM 2148 N N . ILE B 1 52 ? -10.148 2.338 -7.801 1 89.69 52 ILE B N 1
ATOM 2149 C CA . ILE B 1 52 ? -10.266 1.793 -6.453 1 89.69 52 ILE B CA 1
ATOM 2150 C C . ILE B 1 52 ? -8.953 1.113 -6.059 1 89.69 52 ILE B C 1
ATOM 2152 O O . ILE B 1 52 ? -8.547 0.126 -6.676 1 89.69 52 ILE B O 1
ATOM 2156 N N . ILE B 1 53 ? -8.406 1.717 -4.977 1 95.12 53 ILE B N 1
ATOM 2157 C CA . ILE B 1 53 ? -7.078 1.232 -4.625 1 95.12 53 ILE B CA 1
ATOM 2158 C C . ILE B 1 53 ? -7.148 0.424 -3.332 1 95.12 53 ILE B C 1
ATOM 2160 O O . ILE B 1 53 ? -8.086 0.58 -2.545 1 95.12 53 ILE B O 1
ATOM 2164 N N . GLY B 1 54 ? -6.16 -0.506 -3.234 1 95.5 54 GLY B N 1
ATOM 2165 C CA . GLY B 1 54 ? -6.129 -1.34 -2.043 1 95.5 54 GLY B CA 1
ATOM 2166 C C . GLY B 1 54 ? -4.777 -1.98 -1.798 1 95.5 54 GLY B C 1
ATOM 2167 O O . GLY B 1 54 ? -3.938 -2.033 -2.699 1 95.5 54 GLY B O 1
ATOM 2168 N N . LEU B 1 55 ? -4.59 -2.355 -0.554 1 96.31 55 LEU B N 1
ATOM 2169 C CA . LEU B 1 55 ? -3.463 -3.176 -0.127 1 96.31 55 LEU B CA 1
ATOM 2170 C C . LEU B 1 55 ? -3.908 -4.605 0.161 1 96.31 55 LEU B C 1
ATOM 2172 O O . LEU B 1 55 ? -5.047 -4.832 0.582 1 96.31 55 LEU B O 1
ATOM 2176 N N . MET B 1 56 ? -2.939 -5.504 -0.125 1 95.75 56 MET B N 1
ATOM 2177 C CA . MET B 1 56 ? -3.309 -6.902 0.093 1 95.75 56 MET B CA 1
ATOM 2178 C C . MET B 1 56 ? -2.135 -7.691 0.657 1 95.75 56 MET B C 1
ATOM 2180 O O . MET B 1 56 ? -1.002 -7.547 0.192 1 95.75 56 MET B O 1
ATOM 2184 N N . ASP B 1 57 ? -2.48 -8.461 1.698 1 97 57 ASP B N 1
ATOM 2185 C CA . ASP B 1 57 ? -1.595 -9.547 2.111 1 97 57 ASP B CA 1
ATOM 2186 C C . ASP B 1 57 ? -1.998 -10.867 1.456 1 97 57 ASP B C 1
ATOM 2188 O O . ASP B 1 57 ? -3.141 -11.312 1.594 1 97 57 ASP B O 1
ATOM 2192 N N . LEU B 1 58 ? -1.067 -11.414 0.733 1 97.12 58 LEU B N 1
ATOM 2193 C CA . LEU B 1 58 ? -1.299 -12.719 0.114 1 97.12 58 LEU B CA 1
ATOM 2194 C C . LEU B 1 58 ? -0.474 -13.797 0.8 1 97.12 58 LEU B C 1
ATOM 2196 O O . LEU B 1 58 ? 0.758 -13.75 0.791 1 97.12 58 LEU B O 1
ATOM 2200 N N . TYR B 1 59 ? -1.146 -14.703 1.448 1 97.56 59 TYR B N 1
ATOM 2201 C CA . TYR B 1 59 ? -0.539 -15.93 1.954 1 97.56 59 TYR B CA 1
ATOM 2202 C C . TYR B 1 59 ? -0.829 -17.109 1.027 1 97.56 59 TYR B C 1
ATOM 2204 O O . TYR B 1 59 ? -1.973 -17.562 0.927 1 97.56 59 TYR B O 1
ATOM 2212 N N . TYR B 1 60 ? 0.23 -17.562 0.349 1 97.31 60 TYR B N 1
ATOM 2213 C CA . TYR B 1 60 ? 0.132 -18.625 -0.635 1 97.31 60 TYR B CA 1
ATOM 2214 C C . TYR B 1 60 ? 0.658 -19.938 -0.065 1 97.31 60 TYR B C 1
ATOM 2216 O O . TYR B 1 60 ? 1.792 -20.016 0.415 1 97.31 60 TYR B O 1
ATOM 2224 N N . ASP B 1 61 ? -0.188 -20.984 -0.089 1 97.25 61 ASP B N 1
ATOM 2225 C CA . ASP B 1 61 ? 0.16 -22.297 0.443 1 97.25 61 ASP B CA 1
ATOM 2226 C C . ASP B 1 61 ? -0.353 -23.406 -0.466 1 97.25 61 ASP B C 1
ATOM 2228 O O . ASP B 1 61 ? -1.342 -24.078 -0.146 1 97.25 61 ASP B O 1
ATOM 2232 N N . TRP B 1 62 ? 0.392 -23.625 -1.494 1 95.31 62 TRP B N 1
ATOM 2233 C CA . TRP B 1 62 ? -0.021 -24.594 -2.498 1 95.31 62 TRP B CA 1
ATOM 2234 C C . TRP B 1 62 ? 0.001 -26.016 -1.924 1 95.31 62 TRP B C 1
ATOM 2236 O O . TRP B 1 62 ? -0.873 -26.828 -2.229 1 95.31 62 TRP B O 1
ATOM 2246 N N . GLU B 1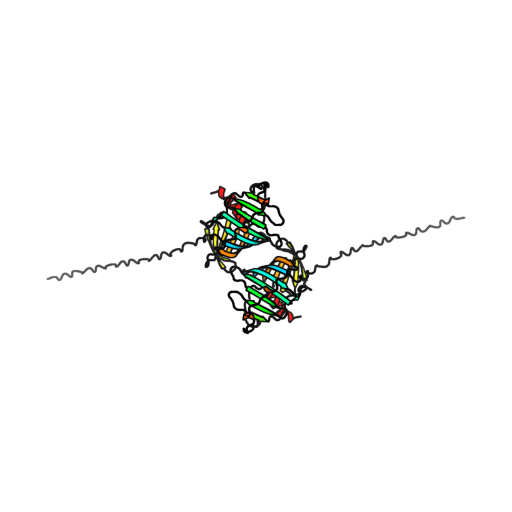 63 ? 0.93 -26.391 -1.136 1 95.44 63 GLU B N 1
ATOM 2247 C CA . GLU B 1 63 ? 1.074 -27.734 -0.601 1 95.44 63 GLU B CA 1
ATOM 2248 C C . GLU B 1 63 ? -0.157 -28.141 0.201 1 95.44 63 GLU B C 1
ATOM 2250 O O . GLU B 1 63 ? -0.549 -29.312 0.192 1 95.44 63 GLU B O 1
ATOM 2255 N N . ASN B 1 64 ? -0.745 -27.188 0.845 1 95.81 64 ASN B N 1
ATOM 2256 C CA . ASN B 1 64 ? -1.945 -27.484 1.619 1 95.81 64 ASN B CA 1
ATOM 2257 C C . ASN B 1 64 ? -3.209 -27.031 0.893 1 95.81 64 ASN B C 1
ATOM 2259 O O . ASN B 1 64 ? -4.293 -27.031 1.474 1 95.81 64 ASN B O 1
ATOM 2263 N N . GLY B 1 65 ? -3.07 -26.562 -0.297 1 95.75 65 GLY B N 1
ATOM 2264 C CA . GLY B 1 65 ? -4.191 -26.297 -1.184 1 95.75 65 GLY B CA 1
ATOM 2265 C C . GLY B 1 65 ? -5.016 -25.094 -0.759 1 95.75 65 GLY B C 1
ATOM 2266 O O . GLY B 1 65 ? -6.246 -25.125 -0.831 1 95.75 65 GLY B O 1
ATOM 2267 N N . ARG B 1 66 ? -4.324 -24.031 -0.314 1 95.38 66 ARG B N 1
ATOM 2268 C CA . ARG B 1 66 ? -5.078 -22.891 0.171 1 95.38 66 ARG B CA 1
ATOM 2269 C C . ARG B 1 66 ? -4.297 -21.594 -0.043 1 95.38 66 ARG B C 1
ATOM 2271 O O . ARG B 1 66 ? -3.066 -21.609 -0.104 1 95.38 66 ARG B O 1
ATOM 2278 N N . ASN B 1 67 ? -4.926 -20.531 -0.213 1 94.25 67 ASN B N 1
ATOM 2279 C CA . ASN B 1 67 ? -4.332 -19.203 -0.101 1 94.25 67 ASN B CA 1
ATOM 2280 C C . ASN B 1 67 ? -5.316 -18.203 0.501 1 94.25 67 ASN B C 1
ATOM 2282 O O . ASN B 1 67 ? -6.531 -18.391 0.418 1 94.25 67 ASN B O 1
ATOM 2286 N N . LEU B 1 68 ? -4.797 -17.297 1.209 1 95.38 68 LEU B N 1
ATOM 2287 C CA . LEU B 1 68 ? -5.551 -16.266 1.916 1 95.38 68 LEU B CA 1
ATOM 2288 C C . LEU B 1 68 ? -5.145 -1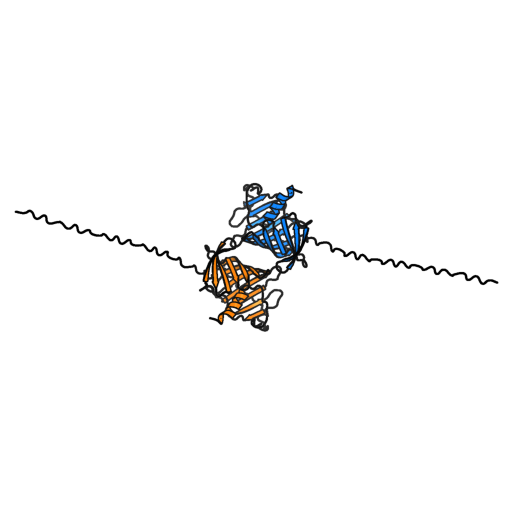4.875 1.444 1 95.38 68 LEU B C 1
ATOM 2290 O O . LEU B 1 68 ? -3.957 -14.539 1.435 1 95.38 68 LEU B O 1
ATOM 2294 N N . HIS B 1 69 ? -6.125 -14.148 0.96 1 94.38 69 HIS B N 1
ATOM 2295 C CA . HIS B 1 69 ? -5.953 -12.727 0.69 1 94.38 69 HIS B CA 1
ATOM 2296 C C . HIS B 1 69 ? -6.594 -11.875 1.78 1 94.38 69 HIS B C 1
ATOM 2298 O O . HIS B 1 69 ? -7.785 -12.016 2.068 1 94.38 69 HIS B O 1
ATOM 2304 N N . LEU B 1 70 ? -5.844 -11.102 2.422 1 94.88 70 LEU B N 1
ATOM 2305 C CA . LEU B 1 70 ? -6.359 -10.016 3.248 1 94.88 70 LEU B CA 1
ATOM 2306 C C . LEU B 1 70 ? -6.348 -8.695 2.484 1 94.88 70 LEU B C 1
ATOM 2308 O O . LEU B 1 70 ? -5.285 -8.117 2.246 1 94.88 70 LEU B O 1
ATOM 2312 N N . ILE B 1 71 ? -7.539 -8.266 2.129 1 92.94 71 ILE B N 1
ATOM 2313 C CA . ILE B 1 71 ? -7.68 -7.117 1.238 1 92.94 71 ILE B CA 1
ATOM 2314 C C . ILE B 1 71 ? -8.117 -5.895 2.039 1 92.94 71 ILE B C 1
ATOM 2316 O O . ILE B 1 71 ? -9.141 -5.93 2.729 1 92.94 71 ILE B O 1
ATOM 2320 N N . LYS B 1 72 ? -7.332 -4.871 1.921 1 94.31 72 LYS B N 1
ATOM 2321 C CA . LYS B 1 72 ? -7.633 -3.605 2.58 1 94.31 72 LYS B CA 1
ATOM 2322 C C . LYS B 1 72 ? -7.777 -2.477 1.564 1 94.31 72 LYS B C 1
ATOM 2324 O O . LYS B 1 72 ? -6.816 -1.749 1.3 1 94.31 72 LYS B O 1
ATOM 2329 N N . ASN B 1 73 ? -9.008 -2.289 1.084 1 93.06 73 ASN B N 1
ATOM 2330 C CA . ASN B 1 73 ? -9.266 -1.133 0.234 1 93.06 73 ASN B CA 1
ATOM 2331 C C . ASN B 1 73 ? -9.219 0.169 1.028 1 93.06 73 ASN B C 1
ATOM 2333 O O . ASN B 1 73 ? -9.422 0.168 2.244 1 93.06 73 ASN B O 1
ATOM 2337 N N . GLN B 1 74 ? -8.922 1.239 0.276 1 95.69 74 GLN B N 1
ATOM 2338 C CA . GLN B 1 74 ? -8.836 2.557 0.898 1 95.69 74 GLN B CA 1
ATOM 2339 C C . GLN B 1 74 ? -10.07 2.848 1.742 1 95.69 74 GLN B C 1
ATOM 2341 O O . GLN B 1 74 ? -11.195 2.791 1.244 1 95.69 74 GLN B O 1
ATOM 2346 N N . TYR B 1 75 ? -9.867 3.053 3.064 1 94.5 75 TYR B N 1
ATOM 2347 C CA . TYR B 1 75 ? -10.836 3.451 4.074 1 94.5 75 TYR B CA 1
ATOM 2348 C C . TYR B 1 75 ? -11.938 2.404 4.215 1 94.5 75 TYR B C 1
ATOM 2350 O O . TYR B 1 75 ? -13.07 2.727 4.59 1 94.5 75 TYR B O 1
ATOM 2358 N N . GLN B 1 76 ? -11.656 1.141 3.916 1 90.25 76 GLN B N 1
ATOM 2359 C CA . GLN B 1 76 ? -12.617 0.054 4.062 1 90.25 76 GLN B CA 1
ATOM 2360 C C . GLN B 1 76 ? -12.102 -1.018 5.016 1 90.25 76 GLN B C 1
ATOM 2362 O O . GLN B 1 76 ? -10.891 -1.11 5.254 1 90.25 76 GLN B O 1
ATOM 2367 N N . PRO B 1 77 ? -13.062 -1.726 5.586 1 89.94 77 PRO B N 1
ATOM 2368 C CA . PRO B 1 77 ? -12.625 -2.848 6.422 1 89.94 77 PRO B CA 1
ATOM 2369 C C . PRO B 1 77 ? -11.859 -3.904 5.637 1 89.94 77 PRO B C 1
ATOM 2371 O O . PRO B 1 77 ? -12.008 -4 4.414 1 89.94 77 PRO B O 1
ATOM 2374 N N . ILE B 1 78 ? -11.125 -4.629 6.426 1 93.5 78 ILE B N 1
ATOM 2375 C CA . ILE B 1 78 ? -10.383 -5.723 5.805 1 93.5 78 ILE B CA 1
ATOM 2376 C C . ILE B 1 78 ? -11.359 -6.805 5.34 1 93.5 78 ILE B C 1
ATOM 2378 O O . ILE B 1 78 ? -12.258 -7.195 6.082 1 93.5 78 ILE B O 1
ATOM 2382 N N . VAL B 1 79 ? -11.211 -7.227 4.125 1 91.69 79 VAL B N 1
ATOM 2383 C CA . VAL B 1 79 ? -11.945 -8.359 3.58 1 91.69 79 VAL B CA 1
ATOM 2384 C C . VAL B 1 79 ? -11.039 -9.586 3.533 1 91.69 79 VAL B C 1
ATOM 2386 O O . VAL B 1 79 ? -9.922 -9.523 3.023 1 91.69 79 VAL B O 1
ATOM 2389 N N . HIS B 1 80 ? -11.555 -10.641 4.117 1 92.75 80 HIS B N 1
ATOM 2390 C CA . HIS B 1 80 ? -10.883 -11.938 4.012 1 92.75 80 HIS B CA 1
ATOM 2391 C C . HIS B 1 80 ? -11.367 -12.711 2.791 1 92.75 80 HIS B C 1
ATOM 2393 O O . HIS B 1 80 ? -12.57 -12.844 2.574 1 92.75 80 HIS B O 1
ATOM 2399 N N . ASP B 1 81 ? -10.445 -13.117 2.037 1 91.19 81 ASP B N 1
ATOM 2400 C CA . ASP B 1 81 ? -10.719 -13.945 0.864 1 91.19 81 ASP B CA 1
ATOM 2401 C C . ASP B 1 81 ? -9.906 -15.242 0.907 1 91.19 81 ASP B C 1
ATOM 2403 O O . ASP B 1 81 ? -8.734 -15.258 0.529 1 91.19 81 ASP B O 1
ATOM 2407 N N . MET B 1 82 ? -10.617 -16.297 1.366 1 91.94 82 MET B N 1
ATOM 2408 C CA . MET B 1 82 ? -10 -17.609 1.524 1 91.94 82 MET B CA 1
ATOM 2409 C C . MET B 1 82 ? -10.352 -18.531 0.355 1 91.94 82 MET B C 1
ATOM 2411 O O . MET B 1 82 ? -11.531 -18.781 0.089 1 91.94 82 MET B O 1
ATOM 2415 N N . GLU B 1 83 ? -9.297 -19.016 -0.267 1 90.44 83 GLU B N 1
ATOM 2416 C CA . GLU B 1 83 ? -9.492 -19.875 -1.427 1 90.44 83 GLU B CA 1
ATOM 2417 C C . GLU B 1 83 ? -8.898 -21.266 -1.188 1 90.44 83 GLU B C 1
ATOM 2419 O O . GLU B 1 83 ? -7.816 -21.391 -0.606 1 90.44 83 GLU B O 1
ATOM 2424 N N . PHE B 1 84 ? -9.633 -22.234 -1.743 1 89.5 84 PHE B N 1
ATOM 2425 C CA . PHE B 1 84 ? -9.18 -23.609 -1.588 1 89.5 84 PHE B CA 1
ATOM 2426 C C . PHE B 1 84 ? -9.016 -24.281 -2.945 1 89.5 84 PHE B C 1
ATOM 2428 O O . PHE B 1 84 ? -9.633 -23.875 -3.928 1 89.5 84 PHE B O 1
ATOM 2435 N N . ASN B 1 85 ? -8.188 -25.297 -2.908 1 89.88 85 ASN B N 1
ATOM 2436 C CA . ASN B 1 85 ? -7.867 -26.016 -4.137 1 89.88 85 ASN B CA 1
ATOM 2437 C C . ASN B 1 85 ? -9.109 -26.672 -4.742 1 89.88 85 ASN B C 1
ATOM 2439 O O . ASN B 1 85 ? -9.133 -26.969 -5.938 1 89.88 85 ASN B O 1
ATOM 2443 N N . ASN B 1 86 ? -10.07 -26.906 -3.982 1 85.5 86 ASN B N 1
ATOM 2444 C CA . ASN B 1 86 ? -11.266 -27.562 -4.492 1 85.5 86 ASN B CA 1
ATOM 2445 C C . ASN B 1 86 ? -12.227 -26.562 -5.129 1 85.5 86 ASN B C 1
ATOM 2447 O O . ASN B 1 86 ? -13.328 -26.938 -5.539 1 85.5 86 ASN B O 1
ATOM 2451 N N . GLY B 1 87 ? -11.891 -25.328 -5.105 1 84.81 87 GLY B N 1
ATOM 2452 C CA . GLY B 1 87 ? -12.695 -24.328 -5.777 1 84.81 87 GLY B CA 1
ATOM 2453 C C . GLY B 1 87 ? -13.555 -23.516 -4.824 1 84.81 87 GLY B C 1
ATOM 2454 O O . GLY B 1 87 ? -14.195 -22.547 -5.23 1 84.81 87 GLY B O 1
ATOM 2455 N N . THR B 1 88 ? -13.547 -23.891 -3.65 1 85.69 88 THR B N 1
ATOM 2456 C CA . THR B 1 88 ? -14.32 -23.156 -2.658 1 85.69 88 THR B CA 1
ATOM 2457 C C . THR B 1 88 ? -13.641 -21.844 -2.305 1 85.69 88 THR B C 1
ATOM 2459 O O . THR B 1 88 ? -12.422 -21.781 -2.133 1 85.69 88 THR B O 1
ATOM 2462 N N . VAL B 1 89 ? -14.398 -20.781 -2.254 1 86.94 89 VAL B N 1
ATOM 2463 C CA . VAL B 1 89 ? -13.938 -19.453 -1.842 1 86.94 89 VAL B CA 1
ATOM 2464 C C . VAL B 1 89 ? -14.836 -18.906 -0.74 1 86.94 89 VAL B C 1
ATOM 2466 O O . VAL B 1 89 ? -16.062 -18.875 -0.893 1 86.94 89 VAL B O 1
ATOM 2469 N N . LEU B 1 90 ? -14.242 -18.625 0.356 1 88.31 90 LEU B N 1
ATOM 2470 C CA . LEU B 1 90 ? -14.961 -17.9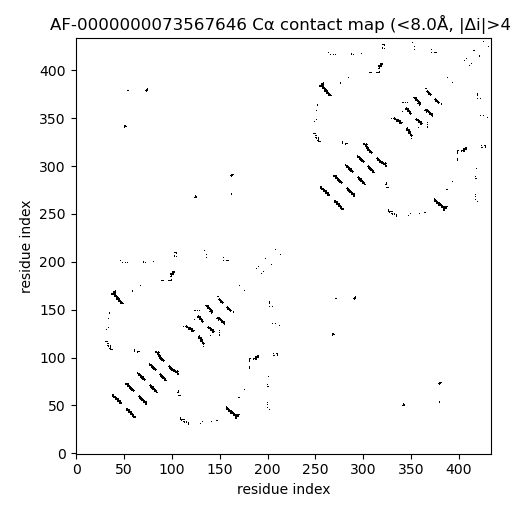84 1.459 1 88.31 90 LEU B CA 1
ATOM 2471 C C . LEU B 1 90 ? -14.539 -16.531 1.621 1 88.31 90 LEU B C 1
ATOM 2473 O O . LEU B 1 90 ? -13.344 -16.234 1.695 1 88.31 90 LEU B O 1
ATOM 2477 N N . LYS B 1 91 ? -15.516 -15.648 1.667 1 89.19 91 LYS B N 1
ATOM 2478 C CA . LYS B 1 91 ? -15.242 -14.227 1.835 1 89.19 91 LYS B CA 1
ATOM 2479 C C . LYS B 1 91 ? -16.016 -13.648 3.014 1 89.19 91 LYS B C 1
ATOM 2481 O O . LYS B 1 91 ? -17.203 -13.961 3.201 1 89.19 91 LYS B O 1
ATOM 2486 N N . TRP B 1 92 ? -15.289 -12.859 3.771 1 89.44 92 TRP B N 1
ATOM 2487 C CA . TRP B 1 92 ? -15.984 -12.211 4.883 1 89.44 92 TRP B CA 1
ATOM 2488 C C . TRP B 1 92 ? -15.219 -10.977 5.348 1 89.44 92 TRP B C 1
ATOM 2490 O O . TRP B 1 92 ? -14.062 -10.773 4.977 1 89.44 92 TRP B O 1
ATOM 2500 N N . SER B 1 93 ? -15.906 -10.039 5.984 1 88.25 93 SER B N 1
ATOM 2501 C CA . SER B 1 93 ? -15.328 -8.898 6.684 1 88.25 93 SER B CA 1
ATOM 2502 C C . SER B 1 93 ? -16.016 -8.664 8.023 1 88.25 93 SER B C 1
ATOM 2504 O O . SER B 1 93 ? -16.984 -9.359 8.367 1 88.25 93 SER B O 1
ATOM 2506 N N . THR B 1 94 ? -15.32 -7.742 8.828 1 78 94 THR B N 1
ATOM 2507 C CA . THR B 1 94 ? -15.945 -7.426 10.109 1 78 94 THR B CA 1
ATOM 2508 C C . THR B 1 94 ? -17.328 -6.828 9.906 1 78 94 THR B C 1
ATOM 2510 O O . THR B 1 94 ? -18.188 -6.902 10.789 1 78 94 THR B O 1
ATOM 2513 N N . SER B 1 95 ? -17.562 -6.391 8.781 1 73.44 95 SER B N 1
ATOM 2514 C CA . SER B 1 95 ? -18.812 -5.66 8.57 1 73.44 95 SER B CA 1
ATOM 2515 C C . SER B 1 95 ? -19.766 -6.445 7.68 1 73.44 95 SER B C 1
ATOM 2517 O O . SER B 1 95 ? -20.875 -5.977 7.371 1 73.44 95 SER B O 1
ATOM 2519 N N . SER B 1 96 ? -19.312 -7.516 7.219 1 70.38 96 SER B N 1
ATOM 2520 C CA . SER B 1 96 ? -20.188 -8.219 6.281 1 70.38 96 SER B CA 1
ATOM 2521 C C . SER B 1 96 ? -20.266 -9.711 6.602 1 70.38 96 SER B C 1
ATOM 2523 O O . SER B 1 96 ? -19.344 -10.266 7.207 1 70.38 96 SER B O 1
ATOM 2525 N N . ASP B 1 97 ? -21.328 -10.234 6.137 1 75 97 ASP B N 1
ATOM 2526 C CA . ASP B 1 97 ? -21.531 -11.672 6.312 1 75 97 ASP B CA 1
ATOM 2527 C C . ASP B 1 97 ? -20.609 -12.477 5.406 1 75 97 ASP B C 1
ATOM 2529 O O . ASP B 1 97 ? -20.125 -11.969 4.391 1 75 97 ASP B O 1
ATOM 2533 N N . CYS B 1 98 ? -20.484 -13.664 5.875 1 85.31 98 CYS B N 1
ATOM 2534 C CA . CYS B 1 98 ? -19.656 -14.586 5.117 1 85.31 98 CYS B CA 1
ATOM 2535 C C . CYS B 1 98 ? -20.344 -15.023 3.834 1 85.31 98 CYS B C 1
ATOM 2537 O O . CYS B 1 98 ? -21.547 -15.289 3.83 1 85.31 98 CYS B O 1
ATOM 2539 N N . ARG B 1 99 ? -19.594 -15 2.811 1 81.69 99 ARG B N 1
ATOM 2540 C CA . ARG B 1 99 ? -20.047 -15.531 1.525 1 81.69 99 ARG B CA 1
ATOM 2541 C C . ARG B 1 99 ? -19.25 -16.781 1.15 1 81.69 99 ARG B C 1
ATOM 2543 O O . ARG B 1 99 ? -18.031 -16.812 1.281 1 81.69 99 ARG B O 1
ATOM 2550 N N . ASN B 1 100 ? -19.938 -17.766 0.819 1 82.56 100 ASN B N 1
ATOM 2551 C CA . ASN B 1 100 ? -19.375 -19.031 0.345 1 82.56 100 ASN B CA 1
ATOM 2552 C C . ASN B 1 100 ? -19.641 -19.234 -1.143 1 82.56 100 ASN B C 1
ATOM 2554 O O . ASN B 1 100 ? -20.781 -19.375 -1.56 1 82.56 100 ASN B O 1
ATOM 2558 N N . LEU B 1 101 ? -18.562 -19.281 -1.877 1 78.81 101 LEU B N 1
ATOM 2559 C CA . LEU B 1 101 ? -18.688 -19.406 -3.324 1 78.81 101 LEU B CA 1
ATOM 2560 C C . LEU B 1 101 ? -17.953 -20.641 -3.834 1 78.81 101 LEU B C 1
ATOM 2562 O O . LEU B 1 101 ? -16.938 -21.047 -3.268 1 78.81 101 LEU B O 1
ATOM 2566 N N . ASP B 1 102 ? -18.594 -21.312 -4.84 1 78.62 102 ASP B N 1
ATOM 2567 C CA . ASP B 1 102 ? -17.906 -22.312 -5.637 1 78.62 102 ASP B CA 1
ATOM 2568 C C . ASP B 1 102 ? -17.531 -21.766 -7.012 1 78.62 102 ASP B C 1
ATOM 2570 O O . ASP B 1 102 ? -18.391 -21.531 -7.848 1 78.62 102 ASP B O 1
ATOM 2574 N N . VAL B 1 103 ? -16.219 -21.625 -7.184 1 74 103 VAL B N 1
ATOM 2575 C CA . VAL B 1 103 ? -15.805 -20.969 -8.414 1 74 103 VAL B CA 1
ATOM 2576 C C . VAL B 1 103 ? -15.211 -21.984 -9.383 1 74 103 VAL B C 1
ATOM 2578 O O . VAL B 1 103 ? -14.859 -21.656 -10.516 1 74 103 VAL B O 1
ATOM 2581 N N . GLY B 1 104 ? -15.133 -23.109 -9.102 1 71.69 104 GLY B N 1
ATOM 2582 C CA . GLY B 1 104 ? -14.789 -24.219 -9.969 1 71.69 104 GLY B CA 1
ATOM 2583 C C . GLY B 1 104 ? -13.305 -24.344 -10.234 1 71.69 104 GLY B C 1
ATOM 2584 O O . GLY B 1 104 ? -12.844 -25.359 -10.773 1 71.69 104 GLY B O 1
ATOM 2585 N N . VAL B 1 105 ? -12.531 -23.312 -9.961 1 73.94 105 VAL B N 1
ATOM 2586 C CA . VAL B 1 105 ? -11.086 -23.375 -10.148 1 73.94 105 VAL B CA 1
ATOM 2587 C C . VAL B 1 105 ? -10.383 -23.219 -8.805 1 73.94 105 VAL B C 1
ATOM 2589 O O . VAL B 1 105 ? -10.844 -22.469 -7.938 1 73.94 105 VAL B O 1
ATOM 2592 N N . GLY B 1 106 ? -9.359 -24.016 -8.648 1 79 106 GLY B N 1
ATOM 2593 C CA . GLY B 1 106 ? -8.625 -23.984 -7.391 1 79 106 GLY B CA 1
ATOM 2594 C C . GLY B 1 106 ? -7.551 -22.922 -7.352 1 79 106 GLY B C 1
ATOM 2595 O O . GLY B 1 106 ? -7.562 -21.984 -8.164 1 79 106 GLY B O 1
ATOM 2596 N N . VAL B 1 107 ? -6.652 -23.016 -6.363 1 88.06 107 VAL B N 1
ATOM 2597 C CA . VAL B 1 107 ? -5.496 -22.141 -6.18 1 88.06 107 VAL B CA 1
ATOM 2598 C C . VAL B 1 107 ? -4.531 -22.312 -7.352 1 88.06 107 VAL B C 1
ATOM 2600 O O . VAL B 1 107 ? -4.34 -23.422 -7.848 1 88.06 107 VAL B O 1
ATOM 2603 N N . LEU B 1 108 ? -3.992 -21.219 -7.812 1 88.25 108 LEU B N 1
ATOM 2604 C CA . LEU B 1 108 ? -3.025 -21.281 -8.906 1 88.25 108 LEU B CA 1
ATOM 2605 C C . LEU B 1 108 ? -1.847 -22.172 -8.523 1 88.25 108 LEU B C 1
ATOM 2607 O O . LEU B 1 108 ? -1.25 -22 -7.461 1 88.25 108 LEU B O 1
ATOM 2611 N N . PRO B 1 109 ? -1.611 -23.156 -9.43 1 91.5 109 PRO B N 1
ATOM 2612 C CA . PRO B 1 109 ? -0.403 -23.938 -9.141 1 91.5 109 PRO B CA 1
ATOM 2613 C C . PRO B 1 109 ? 0.877 -23.125 -9.328 1 91.5 109 PRO B C 1
ATOM 2615 O O . PRO B 1 109 ? 0.864 -22.094 -10.008 1 91.5 109 PRO B O 1
ATOM 2618 N N . PRO B 1 110 ? 1.927 -23.594 -8.734 1 94.75 110 PRO B N 1
ATOM 2619 C CA . PRO B 1 110 ? 3.203 -22.891 -8.898 1 94.75 110 PRO B CA 1
ATOM 2620 C C . PRO B 1 110 ? 3.561 -22.641 -10.359 1 94.75 110 PRO B C 1
ATOM 2622 O O . PRO B 1 110 ? 4.152 -21.609 -10.688 1 94.75 110 PRO B O 1
ATOM 2625 N N . THR B 1 111 ? 3.145 -23.516 -11.234 1 94.69 111 THR B N 1
ATOM 2626 C CA . THR B 1 111 ? 3.521 -23.438 -12.641 1 94.69 111 THR B CA 1
ATOM 2627 C C . THR B 1 111 ? 2.383 -22.859 -13.484 1 94.69 111 THR B C 1
ATOM 2629 O O . THR B 1 111 ? 2.258 -23.172 -14.664 1 94.69 111 THR B O 1
ATOM 2632 N N . TRP B 1 112 ? 1.59 -22.047 -12.906 1 89.38 112 TRP B N 1
ATOM 2633 C CA . TRP B 1 112 ? 0.372 -21.578 -13.555 1 89.38 112 TRP B CA 1
ATOM 2634 C C . TRP B 1 112 ? 0.702 -20.75 -14.797 1 89.38 112 TRP B C 1
ATOM 2636 O O . TRP B 1 112 ? -0.122 -20.625 -15.703 1 89.38 112 TRP B O 1
ATOM 2646 N N . LEU B 1 113 ? 1.893 -20.266 -14.953 1 93.44 113 LEU B N 1
ATOM 2647 C CA . LEU B 1 113 ? 2.275 -19.438 -16.094 1 93.44 113 LEU B CA 1
ATOM 2648 C C . LEU B 1 113 ? 2.973 -20.281 -17.156 1 93.44 113 LEU B C 1
ATOM 2650 O O . LEU B 1 113 ? 3.418 -19.75 -18.172 1 93.44 113 LEU B O 1
ATOM 2654 N N . LYS B 1 114 ? 3.105 -21.547 -16.875 1 92.25 114 LYS B N 1
ATOM 2655 C CA . LYS B 1 114 ? 3.684 -22.422 -17.891 1 92.25 114 LYS B CA 1
ATOM 2656 C C . LYS B 1 114 ? 2.951 -22.25 -19.234 1 92.25 114 LYS B C 1
ATOM 2658 O O . LYS B 1 114 ? 1.72 -22.234 -19.266 1 92.25 114 LYS B O 1
ATOM 2663 N N . GLY B 1 115 ? 3.779 -22.109 -20.312 1 92.38 115 GLY B N 1
ATOM 2664 C CA . GLY B 1 115 ? 3.195 -21.953 -21.641 1 92.38 115 GLY B CA 1
ATOM 2665 C C . GLY B 1 115 ? 2.867 -20.516 -21.984 1 92.38 115 GLY B C 1
ATOM 2666 O O . GLY B 1 115 ? 2.312 -20.234 -23.047 1 92.38 115 GLY B O 1
ATOM 2667 N N . ALA B 1 116 ? 3.215 -19.609 -21.156 1 94.62 116 ALA B N 1
ATOM 2668 C CA . ALA B 1 116 ? 2.98 -18.203 -21.438 1 94.62 116 ALA B CA 1
ATOM 2669 C C . ALA B 1 116 ? 3.814 -17.719 -22.625 1 94.62 116 ALA B C 1
ATOM 2671 O O . ALA B 1 116 ? 4.852 -18.312 -22.938 1 94.62 116 ALA B O 1
ATOM 2672 N N . THR B 1 117 ? 3.326 -16.688 -23.266 1 96.25 117 THR B N 1
ATOM 2673 C CA . THR B 1 117 ? 4.023 -16.047 -24.375 1 96.25 117 THR B CA 1
ATOM 2674 C C . THR B 1 117 ? 4.922 -14.914 -23.859 1 96.25 117 THR B C 1
ATOM 2676 O O . THR B 1 117 ? 4.477 -14.062 -23.094 1 96.25 117 THR B O 1
ATOM 2679 N N . TYR B 1 118 ? 6.109 -14.969 -24.328 1 97.44 118 TYR B N 1
ATOM 2680 C CA . TYR B 1 118 ? 7.066 -13.922 -23.984 1 97.44 118 TYR B CA 1
ATOM 2681 C C . TYR B 1 118 ? 6.871 -12.695 -24.875 1 97.44 118 TYR B C 1
ATOM 2683 O O . TYR B 1 118 ? 6.816 -12.805 -26.094 1 97.44 118 TYR B O 1
ATOM 2691 N N . LEU B 1 119 ? 6.816 -11.445 -24.234 1 97.5 119 LEU B N 1
ATOM 2692 C CA . LEU B 1 119 ? 6.504 -10.234 -24.984 1 97.5 119 LEU B CA 1
ATOM 2693 C C . LEU B 1 119 ? 7.703 -9.297 -25.031 1 97.5 119 LEU B C 1
ATOM 2695 O O . LEU B 1 119 ? 7.625 -8.203 -25.594 1 97.5 119 LEU B O 1
ATOM 2699 N N . GLY B 1 120 ? 8.836 -9.648 -24.328 1 98.12 120 GLY B N 1
ATOM 2700 C CA . GLY B 1 120 ? 10.016 -8.797 -24.312 1 98.12 120 GLY B CA 1
ATOM 2701 C C . GLY B 1 120 ? 10.281 -8.18 -22.953 1 98.12 120 GLY B C 1
ATOM 2702 O O . GLY B 1 120 ? 9.805 -8.68 -21.922 1 98.12 120 GLY B O 1
ATOM 2703 N N . THR B 1 121 ? 11.211 -7.199 -22.969 1 98.12 121 THR B N 1
ATOM 2704 C CA . THR B 1 121 ? 11.562 -6.492 -21.75 1 98.12 121 THR B CA 1
ATOM 2705 C C . THR B 1 121 ? 11.016 -5.07 -21.766 1 98.12 121 THR B C 1
ATOM 2707 O O . THR B 1 121 ? 10.789 -4.5 -22.828 1 98.12 121 THR B O 1
ATOM 2710 N N . GLN B 1 122 ? 10.742 -4.633 -20.562 1 97.69 122 GLN B N 1
ATOM 2711 C CA . GLN B 1 122 ? 10.367 -3.232 -20.391 1 97.69 122 GLN B CA 1
ATOM 2712 C C . GLN B 1 122 ? 10.766 -2.721 -19 1 97.69 122 GLN B C 1
ATOM 2714 O O . GLN B 1 122 ? 11.227 -3.492 -18.156 1 97.69 122 GLN B O 1
ATOM 2719 N N . LYS B 1 123 ? 10.609 -1.364 -18.859 1 96.44 123 LYS B N 1
ATOM 2720 C CA . LYS B 1 123 ? 10.773 -0.766 -17.531 1 96.44 123 LYS B CA 1
ATOM 2721 C C . LYS B 1 123 ? 9.453 -0.729 -16.781 1 96.44 123 LYS B C 1
ATOM 2723 O O . LYS B 1 123 ? 8.414 -0.385 -17.344 1 96.44 123 LYS B O 1
ATOM 2728 N N . GLU B 1 124 ? 9.492 -1.245 -15.508 1 95.69 124 GLU B N 1
ATOM 2729 C CA . GLU B 1 124 ? 8.336 -1.246 -14.609 1 95.69 124 GLU B CA 1
ATOM 2730 C C . GLU B 1 124 ? 8.766 -0.996 -13.164 1 95.69 124 GLU B C 1
ATOM 2732 O O . GLU B 1 124 ? 9.617 -1.713 -12.633 1 95.69 124 GLU B O 1
ATOM 2737 N N . ASP B 1 125 ? 8.141 -0.004 -12.531 1 94.44 125 ASP B N 1
ATOM 2738 C CA . ASP B 1 125 ? 8.383 0.284 -11.125 1 94.44 125 ASP B CA 1
ATOM 2739 C C . ASP B 1 125 ? 9.875 0.428 -10.836 1 94.44 125 ASP B C 1
ATOM 2741 O O . ASP B 1 125 ? 10.359 -0.031 -9.797 1 94.44 125 ASP B O 1
ATOM 2745 N N . GLY B 1 126 ? 10.586 0.905 -11.773 1 90.94 126 GLY B N 1
ATOM 2746 C CA . GLY B 1 126 ? 12.016 1.107 -11.602 1 90.94 126 GLY B CA 1
ATOM 2747 C C . GLY B 1 126 ? 12.836 -0.125 -11.93 1 90.94 126 GLY B C 1
ATOM 2748 O O . GLY B 1 126 ? 14.062 -0.114 -11.805 1 90.94 126 GLY B O 1
ATOM 2749 N N . PHE B 1 127 ? 12.219 -1.198 -12.344 1 96.06 127 PHE B N 1
ATOM 2750 C CA . PHE B 1 127 ? 12.898 -2.441 -12.695 1 96.06 127 PHE B CA 1
ATOM 2751 C C . PHE B 1 127 ? 12.844 -2.682 -14.203 1 96.06 127 PHE B C 1
ATOM 2753 O O . PHE B 1 127 ? 11.93 -2.205 -14.883 1 96.06 127 PHE B O 1
ATOM 2760 N N . THR B 1 128 ? 13.883 -3.369 -14.664 1 97.88 128 THR B N 1
ATOM 2761 C CA . THR B 1 128 ? 13.75 -4.016 -15.961 1 97.88 128 THR B CA 1
ATOM 2762 C C . THR B 1 128 ? 13.094 -5.387 -15.82 1 97.88 128 THR B C 1
ATOM 2764 O O . THR B 1 128 ? 13.562 -6.227 -15.047 1 97.88 128 THR B O 1
ATOM 2767 N N . VAL B 1 129 ? 12.023 -5.492 -16.578 1 98.5 129 VAL B N 1
ATOM 2768 C CA . VAL B 1 129 ? 11.227 -6.695 -16.328 1 98.5 129 VAL B CA 1
ATOM 2769 C C . VAL B 1 129 ? 11.07 -7.484 -17.625 1 98.5 129 VAL B C 1
ATOM 2771 O O . VAL B 1 129 ? 11.047 -6.902 -18.719 1 98.5 129 VAL B O 1
ATOM 2774 N N . ASN B 1 130 ? 11.016 -8.812 -17.5 1 98.69 130 ASN B N 1
ATOM 2775 C CA . ASN B 1 130 ? 10.445 -9.68 -18.531 1 98.69 130 ASN B CA 1
ATOM 2776 C C . ASN B 1 130 ? 8.922 -9.633 -18.516 1 98.69 130 ASN B C 1
ATOM 2778 O O . ASN B 1 130 ? 8.297 -9.727 -17.453 1 98.69 130 ASN B O 1
ATOM 2782 N N . VAL B 1 131 ? 8.359 -9.562 -19.719 1 98.56 131 VAL B N 1
ATOM 2783 C CA . VAL B 1 131 ? 6.902 -9.461 -19.812 1 98.56 131 VAL B CA 1
ATOM 2784 C C . VAL B 1 131 ? 6.34 -10.719 -20.469 1 98.56 131 VAL B C 1
ATOM 2786 O O . VAL B 1 131 ? 6.832 -11.164 -21.516 1 98.56 131 VAL B O 1
ATOM 2789 N N . PHE B 1 132 ? 5.324 -11.32 -19.797 1 97.81 132 PHE B N 1
ATOM 2790 C CA . PHE B 1 132 ? 4.648 -12.516 -20.281 1 97.81 132 PHE B CA 1
ATOM 2791 C C . PHE B 1 132 ? 3.143 -12.289 -20.359 1 97.81 132 PHE B C 1
ATOM 2793 O O . PHE B 1 132 ? 2.582 -11.523 -19.578 1 97.81 132 PHE B O 1
ATOM 2800 N N . THR B 1 133 ? 2.535 -12.961 -21.328 1 96.31 133 THR B N 1
ATOM 2801 C CA . THR B 1 133 ? 1.077 -13.016 -21.359 1 96.31 133 THR B CA 1
ATOM 2802 C C . THR B 1 133 ? 0.593 -14.453 -21.5 1 96.31 133 THR B C 1
ATOM 2804 O O . THR B 1 133 ? 1.302 -15.305 -22.047 1 96.31 133 THR B O 1
ATOM 2807 N N . LYS B 1 134 ? -0.522 -14.68 -20.922 1 90.88 134 LYS B N 1
ATOM 2808 C CA . LYS B 1 134 ? -1.131 -16 -21.031 1 90.88 134 LYS B CA 1
ATOM 2809 C C . LYS B 1 134 ? -2.639 -15.898 -21.25 1 90.88 134 LYS B C 1
ATOM 2811 O O . LYS B 1 134 ? -3.334 -15.219 -20.484 1 90.88 134 LYS B O 1
ATOM 2816 N N . ALA B 1 135 ? -3.15 -16.641 -22.297 1 80.12 135 ALA B N 1
ATOM 2817 C CA . ALA B 1 135 ? -4.559 -16.828 -22.641 1 80.12 135 ALA B CA 1
ATOM 2818 C C . ALA B 1 135 ? -5.305 -15.492 -22.641 1 80.12 135 ALA B C 1
ATOM 2820 O O . ALA B 1 135 ? -6.477 -15.43 -22.266 1 80.12 135 ALA B O 1
ATOM 2821 N N . ASP B 1 136 ? -4.664 -14.328 -22.922 1 80 136 ASP B N 1
ATOM 2822 C CA . ASP B 1 136 ? -5.254 -13 -22.984 1 80 136 ASP B CA 1
ATOM 2823 C C . ASP B 1 136 ? -5.887 -12.602 -21.656 1 80 136 ASP B C 1
ATOM 2825 O O . ASP B 1 136 ? -6.875 -11.867 -21.625 1 80 136 ASP B O 1
ATOM 2829 N N . PHE B 1 137 ? -5.32 -13.188 -20.672 1 83.88 137 PHE B N 1
ATOM 2830 C CA . PHE B 1 137 ? -5.922 -13 -19.359 1 83.88 137 PHE B CA 1
ATOM 2831 C C . PHE B 1 137 ? -5.047 -12.117 -18.484 1 83.88 137 PHE B C 1
ATOM 2833 O O . PHE B 1 137 ? -5.551 -11.359 -17.656 1 83.88 137 PHE B O 1
ATOM 2840 N N . ILE B 1 138 ? -3.787 -12.211 -18.75 1 91.5 138 ILE B N 1
ATOM 2841 C CA . ILE B 1 138 ? -2.887 -11.57 -17.797 1 91.5 138 ILE B CA 1
ATOM 2842 C C . ILE B 1 138 ? -1.63 -11.086 -18.531 1 91.5 138 ILE B C 1
ATOM 2844 O O . ILE B 1 138 ? -1.19 -11.711 -19.5 1 91.5 138 ILE B O 1
ATOM 2848 N N . VAL B 1 139 ? -1.175 -9.945 -18.141 1 95.88 139 VAL B N 1
ATOM 2849 C CA . VAL B 1 139 ? 0.193 -9.516 -18.406 1 95.88 139 VAL B CA 1
ATOM 2850 C C . VAL B 1 139 ? 1.022 -9.586 -17.125 1 95.88 139 VAL B C 1
ATOM 2852 O O . VAL B 1 139 ? 0.708 -8.914 -16.141 1 95.88 139 VAL B O 1
ATOM 2855 N N . TYR B 1 140 ? 1.984 -10.469 -17.172 1 97.31 140 TYR B N 1
ATOM 2856 C CA . TYR B 1 140 ? 2.812 -10.766 -16 1 97.31 140 TYR B CA 1
ATOM 2857 C C . TYR B 1 140 ? 4.227 -10.227 -16.188 1 97.31 140 TYR B C 1
ATOM 2859 O O . TYR B 1 140 ? 4.836 -10.422 -17.25 1 97.31 140 TYR B O 1
ATOM 2867 N N . ARG B 1 141 ? 4.746 -9.492 -15.156 1 98.44 141 ARG B N 1
ATOM 2868 C CA . ARG B 1 141 ? 6.066 -8.875 -15.227 1 98.44 141 ARG B CA 1
ATOM 2869 C C . ARG B 1 141 ? 6.973 -9.383 -14.109 1 98.44 141 ARG B C 1
ATOM 2871 O O . ARG B 1 141 ? 6.605 -9.344 -12.938 1 98.44 141 ARG B O 1
ATOM 2878 N N . GLU B 1 142 ? 8.078 -9.844 -14.531 1 98.19 142 GLU B N 1
ATOM 2879 C CA . GLU B 1 142 ? 9.078 -10.422 -13.641 1 98.19 142 GLU B CA 1
ATOM 2880 C C . GLU B 1 142 ? 10.422 -9.719 -13.797 1 98.19 142 GLU B C 1
ATOM 2882 O O . GLU B 1 142 ? 10.875 -9.461 -14.914 1 98.19 142 GLU B O 1
ATOM 2887 N N . ASP B 1 143 ? 11.008 -9.453 -12.648 1 98.38 143 ASP B N 1
ATOM 2888 C CA . ASP B 1 143 ? 12.32 -8.812 -12.695 1 98.38 143 ASP B CA 1
ATOM 2889 C C . ASP B 1 143 ? 13.32 -9.68 -13.453 1 98.38 143 ASP B C 1
ATOM 2891 O O . ASP B 1 143 ? 13.453 -10.875 -13.18 1 98.38 143 ASP B O 1
ATOM 2895 N N . VAL B 1 144 ? 14.086 -9 -14.312 1 98.12 144 VAL B N 1
ATOM 2896 C CA . VAL B 1 144 ? 15.023 -9.75 -15.148 1 98.12 144 VAL B CA 1
ATOM 2897 C C . VAL B 1 144 ? 16.125 -10.336 -14.289 1 98.12 144 VAL B C 1
ATOM 2899 O O . VAL B 1 144 ? 16.594 -11.453 -14.531 1 98.12 144 VAL B O 1
ATOM 2902 N N . VAL B 1 145 ? 16.516 -9.664 -13.297 1 96.62 145 VAL B N 1
ATOM 2903 C CA . VAL B 1 145 ? 17.688 -10.039 -12.531 1 96.62 145 VAL B CA 1
ATOM 2904 C C . VAL B 1 145 ? 17.297 -11.023 -11.422 1 96.62 145 VAL B C 1
ATOM 2906 O O . VAL B 1 145 ? 17.766 -12.164 -11.414 1 96.62 145 VAL B O 1
ATOM 2909 N N . SER B 1 146 ? 16.422 -10.672 -10.578 1 96.88 146 SER B N 1
ATOM 2910 C CA . SER B 1 146 ? 16.094 -11.453 -9.391 1 96.88 146 SER B CA 1
ATOM 2911 C C . SER B 1 146 ? 15.055 -12.531 -9.695 1 96.88 146 SER B C 1
ATOM 2913 O O . SER B 1 146 ? 14.844 -13.445 -8.906 1 96.88 146 SER B O 1
ATOM 2915 N N . LYS B 1 147 ? 14.32 -12.359 -10.766 1 97.31 147 LYS B N 1
ATOM 2916 C CA . LYS B 1 147 ? 13.281 -13.273 -11.211 1 97.31 147 LYS B CA 1
ATOM 2917 C C . LYS B 1 147 ? 12.055 -13.195 -10.305 1 97.31 147 LYS B C 1
ATOM 2919 O O . LYS B 1 147 ? 11.141 -14.023 -10.414 1 97.31 147 LYS B O 1
ATOM 2924 N N . ARG B 1 148 ? 11.945 -12.258 -9.445 1 97.62 148 ARG B N 1
ATOM 2925 C CA . ARG B 1 148 ? 10.766 -12.07 -8.609 1 97.62 148 ARG B CA 1
ATOM 2926 C C . ARG B 1 148 ? 9.664 -11.328 -9.367 1 97.62 148 ARG B C 1
ATOM 2928 O O . ARG B 1 148 ? 9.953 -10.523 -10.258 1 97.62 148 ARG B O 1
ATOM 2935 N N . PRO B 1 149 ? 8.43 -11.648 -8.945 1 98.31 149 PRO B N 1
ATOM 2936 C CA . PRO B 1 149 ? 7.348 -10.883 -9.578 1 98.31 149 PRO B CA 1
ATOM 2937 C C . PRO B 1 149 ? 7.383 -9.406 -9.211 1 98.31 149 PRO B C 1
ATOM 2939 O O . PRO B 1 149 ? 7.688 -9.055 -8.062 1 98.31 149 PRO B O 1
ATOM 2942 N N . VAL B 1 150 ? 7.078 -8.586 -10.227 1 98.5 150 VAL B N 1
ATOM 2943 C CA . VAL B 1 150 ? 7.059 -7.141 -10.008 1 98.5 150 VAL B CA 1
ATOM 2944 C C . VAL B 1 150 ? 5.617 -6.633 -10.062 1 98.5 150 VAL B C 1
ATOM 2946 O O . VAL B 1 150 ? 5.199 -5.852 -9.203 1 98.5 150 VAL B O 1
ATOM 2949 N N . SER B 1 151 ? 4.922 -7.066 -11.039 1 98 151 SER B N 1
ATOM 2950 C CA . SER B 1 151 ? 3.527 -6.66 -11.195 1 98 151 SER B CA 1
ATOM 2951 C C . SER B 1 151 ? 2.789 -7.582 -12.156 1 98 151 SER B C 1
ATOM 2953 O O . SER B 1 151 ? 3.412 -8.359 -12.883 1 98 151 SER B O 1
ATOM 2955 N N . TRP B 1 152 ? 1.509 -7.52 -12.109 1 96.44 152 TRP B N 1
ATOM 2956 C CA . TRP B 1 152 ? 0.702 -8.141 -13.156 1 96.44 152 TRP B CA 1
ATOM 2957 C C . TRP B 1 152 ? -0.602 -7.379 -13.367 1 96.44 152 TRP B C 1
ATOM 2959 O O . TRP B 1 152 ? -1.059 -6.66 -12.477 1 96.44 152 TRP B O 1
ATOM 2969 N N . THR B 1 153 ? -1.068 -7.418 -14.578 1 95.06 153 THR B N 1
ATOM 2970 C CA . THR B 1 153 ? -2.311 -6.777 -14.992 1 95.06 153 THR B CA 1
ATOM 2971 C C . THR B 1 153 ? -3.275 -7.797 -15.586 1 95.06 153 THR B C 1
ATOM 2973 O O . THR B 1 153 ? -2.918 -8.539 -16.5 1 95.06 153 THR B O 1
ATOM 2976 N N . PHE B 1 154 ? -4.469 -7.758 -15.008 1 89.38 154 PHE B N 1
ATOM 2977 C CA . PHE B 1 154 ? -5.5 -8.633 -15.547 1 89.38 154 PHE B CA 1
ATOM 2978 C C . PHE B 1 154 ? -6.156 -8 -16.766 1 89.38 154 PHE B C 1
ATOM 2980 O O . PHE B 1 154 ? -6.055 -6.793 -16.984 1 89.38 154 PHE B O 1
ATOM 2987 N N . TYR B 1 155 ? -6.895 -8.844 -17.516 1 85.44 155 TYR B N 1
ATOM 2988 C CA . TYR B 1 155 ? -7.582 -8.391 -18.719 1 85.44 155 TYR B CA 1
ATOM 2989 C C . TYR B 1 155 ? -8.656 -7.367 -18.375 1 85.44 155 TYR B C 1
ATOM 2991 O O . TYR B 1 155 ? -9.016 -6.535 -19.219 1 85.44 155 TYR B O 1
ATOM 2999 N N . THR B 1 156 ? -9.148 -7.344 -17.141 1 83.12 156 THR B N 1
ATOM 3000 C CA . THR B 1 156 ? -10.18 -6.41 -16.688 1 83.12 156 THR B CA 1
ATOM 3001 C C . THR B 1 156 ? -9.586 -5.02 -16.469 1 83.12 156 THR B C 1
ATOM 3003 O O . THR B 1 156 ? -10.328 -4.039 -16.344 1 83.12 156 THR B O 1
ATOM 3006 N N . GLY B 1 157 ? -8.305 -4.973 -16.422 1 88 157 GLY B N 1
ATOM 3007 C CA . GLY B 1 157 ? -7.648 -3.701 -16.156 1 88 157 GLY B CA 1
ATOM 3008 C C . GLY B 1 157 ? -7.141 -3.578 -14.734 1 88 157 GLY B C 1
ATOM 3009 O O . GLY B 1 157 ? -6.5 -2.586 -14.383 1 88 157 GLY B O 1
ATOM 3010 N N . ARG B 1 158 ? -7.367 -4.586 -13.922 1 91.31 158 ARG B N 1
ATOM 3011 C CA . ARG B 1 158 ? -6.844 -4.566 -12.562 1 91.31 158 ARG B CA 1
ATOM 3012 C C . ARG B 1 158 ? -5.324 -4.723 -12.555 1 91.31 158 ARG B C 1
ATOM 3014 O O . ARG B 1 158 ? -4.793 -5.676 -13.133 1 91.31 158 ARG B O 1
ATOM 3021 N N . ASP B 1 159 ? -4.727 -3.744 -11.875 1 94.5 159 ASP B N 1
ATOM 3022 C CA . ASP B 1 159 ? -3.273 -3.756 -11.75 1 94.5 159 ASP B CA 1
ATOM 3023 C C . ASP B 1 159 ? -2.85 -4.148 -10.336 1 94.5 159 ASP B C 1
ATOM 3025 O O . ASP B 1 159 ? -3.414 -3.664 -9.352 1 94.5 159 ASP B O 1
ATOM 3029 N N . VAL B 1 160 ? -1.845 -5.059 -10.352 1 96.5 160 VAL B N 1
ATOM 3030 C CA . VAL B 1 160 ? -1.308 -5.5 -9.062 1 96.5 160 VAL B CA 1
ATOM 3031 C C . VAL B 1 160 ? 0.208 -5.309 -9.047 1 96.5 160 VAL B C 1
ATOM 3033 O O . VAL B 1 160 ? 0.899 -5.699 -9.992 1 96.5 160 VAL B O 1
ATOM 3036 N N . HIS B 1 161 ? 0.708 -4.641 -8.039 1 97.88 161 HIS B N 1
ATOM 3037 C CA . HIS B 1 161 ? 2.139 -4.449 -7.836 1 97.88 161 HIS B CA 1
ATOM 3038 C C . HIS B 1 161 ? 2.613 -5.168 -6.574 1 97.88 161 HIS B C 1
ATOM 3040 O O . HIS B 1 161 ? 1.997 -5.039 -5.516 1 97.88 161 HIS B O 1
ATOM 3046 N N . VAL B 1 162 ? 3.721 -5.879 -6.73 1 98.25 162 VAL B N 1
ATOM 3047 C CA . VAL B 1 162 ? 4.258 -6.645 -5.609 1 98.25 162 VAL B CA 1
ATOM 3048 C C . VAL B 1 162 ? 5.215 -5.773 -4.801 1 98.25 162 VAL B C 1
ATOM 3050 O O . VAL B 1 162 ? 6.312 -5.457 -5.258 1 98.25 162 VAL B O 1
ATOM 3053 N N . MET B 1 163 ? 4.809 -5.492 -3.596 1 97.56 163 MET B N 1
ATOM 3054 C CA . MET B 1 163 ? 5.609 -4.609 -2.75 1 97.56 163 MET B CA 1
ATOM 3055 C C . MET B 1 163 ? 6.715 -5.391 -2.049 1 97.56 163 MET B C 1
ATOM 3057 O O . MET B 1 163 ? 7.84 -4.902 -1.925 1 97.56 163 MET B O 1
ATOM 3061 N N . SER B 1 164 ? 6.363 -6.523 -1.563 1 97.06 164 SER B N 1
ATOM 3062 C CA . SER B 1 164 ? 7.32 -7.453 -0.979 1 97.06 164 SER B CA 1
ATOM 3063 C C . SER B 1 164 ? 6.93 -8.898 -1.261 1 97.06 164 SER B C 1
ATOM 3065 O O . SER B 1 164 ? 5.758 -9.195 -1.515 1 97.06 164 SER B O 1
ATOM 3067 N N . PHE B 1 165 ? 7.891 -9.711 -1.303 1 98.12 165 PHE B N 1
ATOM 3068 C CA . PHE B 1 165 ? 7.77 -11.117 -1.671 1 98.12 165 PHE B CA 1
ATOM 3069 C C . PHE B 1 165 ? 8.703 -11.977 -0.831 1 98.12 165 PHE B C 1
ATOM 3071 O O . PHE B 1 165 ? 9.922 -11.805 -0.876 1 98.12 165 PHE B O 1
ATOM 3078 N N . GLN B 1 166 ? 8.086 -12.859 -0.006 1 97.75 166 GLN B N 1
ATOM 3079 C CA . GLN B 1 166 ? 8.875 -13.648 0.931 1 97.75 166 GLN B CA 1
ATOM 3080 C C . GLN B 1 166 ? 8.641 -15.141 0.721 1 97.75 166 GLN B C 1
ATOM 3082 O O . GLN B 1 166 ? 7.805 -15.75 1.4 1 97.75 166 GLN B O 1
ATOM 3087 N N . PRO B 1 167 ? 9.469 -15.766 -0.21 1 98.12 167 PRO B N 1
ATOM 3088 C CA . PRO B 1 167 ? 9.391 -17.219 -0.356 1 98.12 167 PRO B CA 1
ATOM 3089 C C . PRO B 1 167 ? 9.656 -17.969 0.954 1 98.12 167 PRO B C 1
ATOM 3091 O O . PRO B 1 167 ? 10.5 -17.547 1.748 1 98.12 167 PRO B O 1
ATOM 3094 N N . GLY B 1 168 ? 8.953 -18.984 1.205 1 98.06 168 GLY B N 1
ATOM 3095 C CA . GLY B 1 168 ? 9.195 -19.859 2.352 1 98.06 168 GLY B CA 1
ATOM 3096 C C . GLY B 1 168 ? 8.414 -19.438 3.582 1 98.06 168 GLY B C 1
ATOM 3097 O O . GLY B 1 168 ? 8.383 -20.156 4.582 1 98.06 168 GLY B O 1
ATOM 3098 N N . TYR B 1 169 ? 7.809 -18.297 3.545 1 97.94 169 TYR B N 1
ATOM 3099 C CA . TYR B 1 169 ? 7.027 -17.859 4.699 1 97.94 169 TYR B CA 1
ATOM 3100 C C . TYR B 1 169 ? 5.785 -18.719 4.871 1 97.94 169 TYR B C 1
ATOM 3102 O O . TYR B 1 169 ? 5.027 -18.922 3.92 1 97.94 169 TYR B O 1
ATOM 3110 N N . VAL B 1 170 ? 5.609 -19.172 6.07 1 97.19 170 VAL B N 1
ATOM 3111 C CA . VAL B 1 170 ? 4.445 -19.984 6.414 1 97.19 170 VAL B CA 1
ATOM 3112 C C . VAL B 1 170 ? 3.572 -19.234 7.422 1 97.19 170 VAL B C 1
ATOM 3114 O O . VAL B 1 170 ? 4.035 -18.875 8.508 1 97.19 170 VAL B O 1
ATOM 3117 N N . LEU B 1 171 ? 2.348 -18.984 7.02 1 97.31 171 LEU B N 1
ATOM 3118 C CA . LEU B 1 171 ? 1.404 -18.422 7.977 1 97.31 171 LEU B CA 1
ATOM 3119 C C . LEU B 1 171 ? 1.109 -19.422 9.094 1 97.31 171 LEU B C 1
ATOM 3121 O O . LEU B 1 171 ? 0.777 -20.578 8.836 1 97.31 171 LEU B O 1
ATOM 3125 N N . PRO B 1 172 ? 1.249 -18.938 10.305 1 96.5 172 PRO B N 1
ATOM 3126 C CA . PRO B 1 172 ? 0.894 -19.859 11.391 1 96.5 172 PRO B CA 1
ATOM 3127 C C . PRO B 1 172 ? -0.524 -20.406 11.258 1 96.5 172 PRO B C 1
ATOM 3129 O O . PRO B 1 172 ? -1.438 -19.688 10.852 1 96.5 172 PRO B O 1
ATOM 3132 N N . GLU B 1 173 ? -0.675 -21.656 11.641 1 96 173 GLU B N 1
ATOM 3133 C CA . GLU B 1 173 ? -1.909 -22.406 11.398 1 96 173 GLU B CA 1
ATOM 3134 C C . GLU B 1 173 ? -3.107 -21.703 12.031 1 96 173 GLU B C 1
ATOM 3136 O O . GLU B 1 173 ? -4.203 -21.703 11.469 1 96 173 GLU B O 1
ATOM 3141 N N . GLU B 1 174 ? -2.957 -21.047 13.156 1 93.88 174 GLU B N 1
ATOM 3142 C CA . GLU B 1 174 ? -4.047 -20.406 13.883 1 93.88 174 GLU B CA 1
ATOM 3143 C C . GLU B 1 174 ? -4.613 -19.234 13.094 1 93.88 174 GLU B C 1
ATOM 3145 O O . GLU B 1 174 ? -5.734 -18.781 13.352 1 93.88 174 GLU B O 1
ATOM 3150 N N . ASN B 1 175 ? -3.848 -18.781 12.109 1 93.94 175 ASN B N 1
ATOM 3151 C CA . ASN B 1 175 ? -4.281 -17.609 11.352 1 93.94 175 ASN B CA 1
ATOM 3152 C C . ASN B 1 175 ? -5.051 -18 10.094 1 93.94 175 ASN B C 1
ATOM 3154 O O . ASN B 1 175 ? -5.57 -17.141 9.383 1 93.94 175 ASN B O 1
ATOM 3158 N N . TRP B 1 176 ? -5.09 -19.297 9.844 1 93.88 176 TRP B N 1
ATOM 3159 C CA . TRP B 1 176 ? -5.918 -19.812 8.758 1 93.88 176 TRP B CA 1
ATOM 3160 C C . TRP B 1 176 ? -7.359 -20.016 9.219 1 93.88 176 TRP B C 1
ATOM 3162 O O . TRP B 1 176 ? -8.133 -20.719 8.57 1 93.88 176 TRP B O 1
ATOM 3172 N N . TYR B 1 177 ? -7.762 -19.281 10.07 1 87.31 177 TYR B N 1
ATOM 3173 C CA . TYR B 1 177 ? -9.062 -19.453 10.703 1 87.31 177 TYR B CA 1
ATOM 3174 C C . TYR B 1 177 ? -10.18 -18.891 9.836 1 87.31 177 TYR B C 1
ATOM 3176 O O . TYR B 1 177 ? -10.023 -17.828 9.234 1 87.31 177 TYR B O 1
ATOM 3184 N N . VAL B 1 178 ? -11.273 -19.641 9.758 1 87.19 178 VAL B N 1
ATOM 3185 C CA . VAL B 1 178 ? -12.508 -19.219 9.102 1 87.19 178 VAL B CA 1
ATOM 3186 C C . VAL B 1 178 ? -13.648 -19.219 10.117 1 87.19 178 VAL B C 1
ATOM 3188 O O . VAL B 1 178 ? -13.875 -20.203 10.82 1 87.19 178 VAL B O 1
ATOM 3191 N N . PRO B 1 179 ? -14.352 -18.094 10.148 1 86.69 179 PRO B N 1
ATOM 3192 C CA . PRO B 1 179 ? -15.5 -18.078 11.055 1 86.69 179 PRO B CA 1
ATOM 3193 C C . PRO B 1 179 ? -16.5 -19.188 10.75 1 86.69 179 PRO B C 1
ATOM 3195 O O . PRO B 1 179 ? -16.75 -19.5 9.578 1 86.69 179 PRO B O 1
ATOM 3198 N N . VAL B 1 180 ? -17.078 -19.641 11.766 1 81.12 180 VAL B N 1
ATOM 3199 C CA . VAL B 1 180 ? -17.984 -20.781 11.656 1 81.12 180 VAL B CA 1
ATOM 3200 C C . VAL B 1 180 ? -19.203 -20.391 10.82 1 81.12 180 VAL B C 1
ATOM 3202 O O . VAL B 1 180 ? -19.75 -21.219 10.078 1 81.12 180 VAL B O 1
ATOM 3205 N N . GLU B 1 181 ? -19.609 -19.188 10.859 1 81.06 181 GLU B N 1
ATOM 3206 C CA . GLU B 1 181 ? -20.781 -18.672 10.156 1 81.06 181 GLU B CA 1
ATOM 3207 C C . GLU B 1 181 ? -20.609 -18.828 8.648 1 81.06 181 GLU B C 1
ATOM 3209 O O . GLU B 1 181 ? -21.609 -18.844 7.91 1 81.06 181 GLU B O 1
ATOM 3214 N N . CYS B 1 182 ? -19.375 -18.938 8.32 1 82.88 182 CYS B N 1
ATOM 3215 C CA . CYS B 1 182 ? -19.125 -19.031 6.887 1 82.88 182 CYS B CA 1
ATOM 3216 C C . CYS B 1 182 ? -19.5 -20.406 6.359 1 82.88 182 CYS B C 1
ATOM 3218 O O . CYS B 1 182 ? -19.672 -20.594 5.152 1 82.88 182 CYS B O 1
ATOM 3220 N N . PHE B 1 183 ? -19.594 -21.25 7.223 1 75.56 183 PHE B N 1
ATOM 3221 C CA . PHE B 1 183 ? -19.906 -22.609 6.809 1 75.56 183 PHE B CA 1
ATOM 3222 C C . PHE B 1 183 ? -21.406 -22.875 6.941 1 75.56 183 PHE B C 1
ATOM 3224 O O . PHE B 1 183 ? -21.891 -23.938 6.531 1 75.56 183 PHE B O 1
ATOM 3231 N N . LEU B 1 184 ? -22 -21.891 7.562 1 67.38 184 LEU B N 1
ATOM 3232 C CA . LEU B 1 184 ? -23.422 -22.094 7.742 1 67.38 184 LEU B CA 1
ATOM 3233 C C . LEU B 1 184 ? -24.188 -21.828 6.445 1 67.38 184 LEU B C 1
ATOM 3235 O O . LEU B 1 184 ? -23.734 -21.031 5.617 1 67.38 184 LEU B O 1
ATOM 3239 N N . GLU B 1 185 ? -24.938 -22.734 5.949 1 54.72 185 GLU B N 1
ATOM 3240 C CA . GLU B 1 185 ? -25.703 -22.891 4.711 1 54.72 185 GLU B CA 1
ATOM 3241 C C . GLU B 1 185 ? -26.156 -21.531 4.184 1 54.72 185 GLU B C 1
ATOM 3243 O O . GLU B 1 185 ? -27.078 -20.922 4.734 1 54.72 185 GLU B O 1
ATOM 3248 N N . GLN B 1 186 ? -25.344 -20.609 3.967 1 54.66 186 GLN B N 1
ATOM 3249 C CA . GLN B 1 186 ? -25.953 -19.562 3.139 1 54.66 186 GLN B CA 1
ATOM 3250 C C 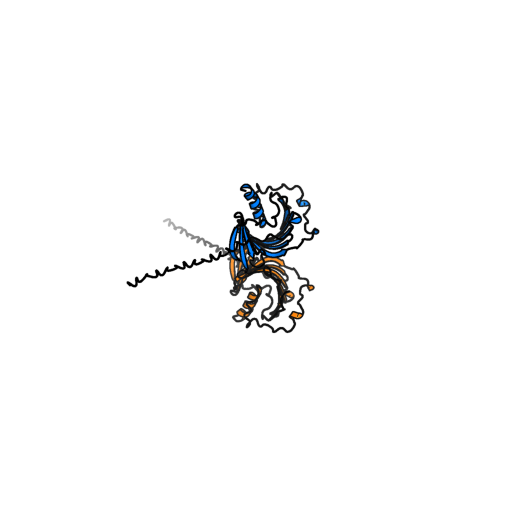. GLN B 1 186 ? -26 -19.984 1.676 1 54.66 186 GLN B C 1
ATOM 3252 O O . GLN B 1 186 ? -25.25 -20.859 1.246 1 54.66 186 GLN B O 1
ATOM 3257 N N . GLU B 1 187 ? -27.078 -19.625 0.918 1 50.22 187 GLU B N 1
ATOM 3258 C CA . GLU B 1 187 ? -27.266 -19.906 -0.499 1 50.22 187 GLU B CA 1
ATOM 3259 C C . GLU B 1 187 ? -25.984 -19.719 -1.288 1 50.22 187 GLU B C 1
ATOM 3261 O O . GLU B 1 187 ? -25.328 -18.688 -1.168 1 50.22 187 GLU B O 1
ATOM 3266 N N . LYS B 1 188 ? -25.344 -20.891 -1.514 1 50.41 188 LYS B N 1
ATOM 3267 C CA . LYS B 1 188 ? -24.219 -20.844 -2.443 1 50.41 188 LYS B CA 1
ATOM 3268 C C . LYS B 1 188 ? -24.469 -19.875 -3.586 1 50.41 188 LYS B C 1
ATOM 3270 O O . LYS B 1 188 ? -25.484 -19.984 -4.285 1 50.41 188 LYS B O 1
ATOM 3275 N N . TYR B 1 189 ? -24.047 -18.641 -3.48 1 46.62 189 TYR B N 1
ATOM 3276 C CA . TYR B 1 189 ? -24.172 -17.719 -4.605 1 46.62 189 TYR B CA 1
ATOM 3277 C C . TYR B 1 189 ? -23.375 -18.219 -5.805 1 46.62 189 TYR B C 1
ATOM 3279 O O . TYR B 1 189 ? -22.203 -18.578 -5.676 1 46.62 189 TYR B O 1
ATOM 3287 N N . ASP B 1 190 ? -24 -18.953 -6.754 1 42.88 190 ASP B N 1
ATOM 3288 C CA . ASP B 1 190 ? -23.406 -19.281 -8.039 1 42.88 190 ASP B CA 1
ATOM 3289 C C . ASP B 1 190 ? -22.922 -18.031 -8.766 1 42.88 190 ASP B C 1
ATOM 3291 O O . ASP B 1 190 ? -23.703 -17.109 -9 1 42.88 190 ASP B O 1
ATOM 3295 N N . LEU B 1 191 ? -21.703 -17.75 -8.781 1 43 191 LEU B N 1
ATOM 3296 C CA . LEU B 1 191 ? -21.125 -16.594 -9.469 1 43 191 LEU B CA 1
ATOM 3297 C C . LEU B 1 191 ? -21.625 -16.516 -10.906 1 43 191 LEU B C 1
ATOM 3299 O O . LEU B 1 191 ? -21.453 -15.5 -11.578 1 43 191 LEU B O 1
ATOM 3303 N N . THR B 1 192 ? -22.078 -17.641 -11.664 1 39.62 192 THR B N 1
ATOM 3304 C CA . THR B 1 192 ? -22.594 -17.438 -13.008 1 39.62 192 THR B CA 1
ATOM 3305 C C . THR B 1 192 ? -23.734 -16.406 -13.008 1 39.62 192 THR B C 1
ATOM 3307 O O . THR B 1 192 ? -23.938 -15.703 -14 1 39.62 192 THR B O 1
ATOM 3310 N N . ALA B 1 193 ? -24.766 -16.562 -12.266 1 34.91 193 ALA B N 1
ATOM 3311 C CA . ALA B 1 193 ? -26 -15.781 -12.352 1 34.91 193 ALA B CA 1
ATOM 3312 C C . ALA B 1 193 ? -25.828 -14.406 -11.719 1 34.91 193 ALA B C 1
ATOM 3314 O O . ALA B 1 193 ? -26.516 -13.453 -12.094 1 34.91 193 ALA B O 1
ATOM 3315 N N . SER B 1 194 ? -25.375 -14.219 -10.461 1 33.03 194 SER B N 1
ATOM 3316 C CA . SER B 1 194 ? -25.547 -12.961 -9.75 1 33.03 194 SER B CA 1
ATOM 3317 C C . SER B 1 194 ? -24.469 -11.961 -10.125 1 33.03 194 SER B C 1
ATOM 3319 O O . SER B 1 194 ? -23.328 -12.344 -10.414 1 33.03 194 SER B O 1
ATOM 3321 N N . GLY B 1 195 ? -24.703 -10.914 -11.039 1 32.59 195 GLY B N 1
ATOM 3322 C CA . GLY B 1 195 ? -23.969 -9.703 -11.383 1 32.59 195 GLY B CA 1
ATOM 3323 C C . GLY B 1 195 ? -23 -9.266 -10.297 1 32.59 195 GLY B C 1
ATOM 3324 O O . GLY B 1 195 ? -22.875 -8.07 -10.023 1 32.59 195 GLY B O 1
ATOM 3325 N N . PHE B 1 196 ? -22.797 -10.18 -9.43 1 32.28 196 PHE B N 1
ATOM 3326 C CA . PHE B 1 196 ? -21.906 -9.664 -8.391 1 32.28 196 PHE B CA 1
ATOM 3327 C C . PHE B 1 196 ? -20.75 -8.883 -9.008 1 32.28 196 PHE B C 1
ATOM 3329 O O . PHE B 1 196 ? -19.938 -9.445 -9.742 1 32.28 196 PHE B O 1
ATOM 3336 N N . HIS B 1 197 ? -20.969 -7.75 -9.547 1 35.47 197 HIS B N 1
ATOM 3337 C CA . HIS B 1 197 ? -19.891 -6.789 -9.711 1 35.47 197 HIS B CA 1
ATOM 3338 C C . HIS B 1 197 ? -18.812 -6.984 -8.656 1 35.47 197 HIS B C 1
ATOM 3340 O O . HIS B 1 197 ? -18.953 -6.508 -7.527 1 35.47 197 HIS B O 1
ATOM 3346 N N . GLU B 1 198 ? -18.438 -8.203 -8.391 1 39.22 198 GLU B N 1
ATOM 3347 C CA . GLU B 1 198 ? -17.531 -8.742 -7.379 1 39.22 198 GLU B CA 1
ATOM 3348 C C . GLU B 1 198 ? -16.328 -7.828 -7.18 1 39.22 198 GLU B C 1
ATOM 3350 O O . GLU B 1 198 ? -15.922 -7.113 -8.094 1 39.22 198 GLU B O 1
ATOM 3355 N N . SER B 1 199 ? -15.852 -7.879 -5.953 1 40.56 199 SER B N 1
ATOM 3356 C CA . SER B 1 199 ? -14.844 -7.309 -5.07 1 40.56 199 SER B CA 1
ATOM 3357 C C . SER B 1 199 ? -13.469 -7.316 -5.73 1 40.56 199 SER B C 1
ATOM 3359 O O . SER B 1 199 ? -13.227 -8.07 -6.672 1 40.56 199 SER B O 1
ATOM 3361 N N . MET B 1 200 ? -12.75 -6.309 -5.344 1 45.69 200 MET B N 1
ATOM 3362 C CA . MET B 1 200 ? -11.359 -5.879 -5.426 1 45.69 200 MET B CA 1
ATOM 3363 C C . MET B 1 200 ? -10.414 -7.055 -5.23 1 45.69 200 MET B C 1
ATOM 3365 O O . MET B 1 200 ? -9.227 -6.863 -4.953 1 45.69 200 MET B O 1
ATOM 3369 N N . ASP B 1 201 ? -11.023 -8.297 -5.465 1 50.19 201 ASP B N 1
ATOM 3370 C CA . ASP B 1 201 ? -10.094 -9.414 -5.391 1 50.19 201 ASP B CA 1
ATOM 3371 C C . ASP B 1 201 ? -9.367 -9.609 -6.719 1 50.19 201 ASP B C 1
ATOM 3373 O O . ASP B 1 201 ? -9.984 -9.961 -7.727 1 50.19 201 ASP B O 1
ATOM 3377 N N . PRO B 1 202 ? -8.219 -9.297 -6.789 1 47.66 202 PRO B N 1
ATOM 3378 C CA . PRO B 1 202 ? -7.488 -9.438 -8.055 1 47.66 202 PRO B CA 1
ATOM 3379 C C . PRO B 1 202 ? -7.574 -10.844 -8.633 1 47.66 202 PRO B C 1
ATOM 3381 O O . PRO B 1 202 ? -7.469 -11.023 -9.852 1 47.66 202 PRO B O 1
ATOM 3384 N N . PHE B 1 203 ? -7.75 -11.742 -7.762 1 51.03 203 PHE B N 1
ATOM 3385 C CA . PHE B 1 203 ? -7.672 -13.094 -8.297 1 51.03 203 PHE B CA 1
ATOM 3386 C C . PHE B 1 203 ? -9.047 -13.586 -8.727 1 51.03 203 PHE B C 1
ATOM 3388 O O . PHE B 1 203 ? -9.172 -14.633 -9.367 1 51.03 203 PHE B O 1
ATOM 3395 N N . SER B 1 204 ? -10.07 -12.797 -8.367 1 55.09 204 SER B N 1
ATOM 3396 C CA . SER B 1 204 ? -11.391 -13.148 -8.875 1 55.09 204 SER B CA 1
ATOM 3397 C C . SER B 1 204 ? -11.398 -13.195 -10.398 1 55.09 204 SER B C 1
ATOM 3399 O O . SER B 1 204 ? -12.016 -14.086 -10.992 1 55.09 204 SER B O 1
ATOM 3401 N N . GLU B 1 205 ? -10.617 -12.352 -10.883 1 53.22 205 GLU B N 1
ATOM 3402 C CA . GLU B 1 205 ? -10.555 -12.312 -12.344 1 53.22 205 GLU B CA 1
ATOM 3403 C C . GLU B 1 205 ? -9.859 -13.547 -12.906 1 53.22 205 GLU B C 1
ATOM 3405 O O . GLU B 1 205 ? -10.266 -14.078 -13.945 1 53.22 205 GLU B O 1
ATOM 3410 N N . THR B 1 206 ? -8.773 -13.898 -12.195 1 49.5 206 THR B N 1
ATOM 3411 C CA . THR B 1 206 ? -8.086 -15.117 -12.609 1 49.5 206 THR B CA 1
ATOM 3412 C C . THR B 1 206 ? -9.039 -16.297 -12.602 1 49.5 206 THR B C 1
ATOM 3414 O O . THR B 1 206 ? -9.055 -17.109 -13.539 1 49.5 206 THR B O 1
ATOM 3417 N N . ARG B 1 207 ? -9.82 -16.281 -11.641 1 51.47 207 ARG B N 1
ATOM 3418 C CA . ARG B 1 207 ? -10.773 -17.375 -11.477 1 51.47 207 ARG B CA 1
ATOM 3419 C C . ARG B 1 207 ? -11.828 -17.344 -12.578 1 51.47 207 ARG B C 1
ATOM 3421 O O . ARG B 1 207 ? -12.148 -18.391 -13.156 1 51.47 207 ARG B O 1
ATOM 3428 N N . GLU B 1 208 ? -12.273 -16.203 -12.742 1 51.56 208 GLU B N 1
ATOM 3429 C CA . GLU B 1 208 ? -13.281 -16.047 -13.789 1 51.56 208 GLU B CA 1
ATOM 3430 C C . GLU B 1 208 ? -12.734 -16.484 -15.148 1 51.56 208 GLU B C 1
ATOM 3432 O O . GLU B 1 208 ? -13.422 -17.156 -15.914 1 51.56 208 GLU B O 1
ATOM 3437 N N . TRP B 1 209 ? -11.547 -16.141 -15.344 1 49.41 209 TRP B N 1
ATOM 3438 C CA . TRP B 1 209 ? -10.922 -16.516 -16.609 1 49.41 209 TRP B CA 1
ATOM 3439 C C . TRP B 1 209 ? -10.727 -18.031 -16.688 1 49.41 209 TRP B C 1
ATOM 3441 O O . TRP B 1 209 ? -11 -18.641 -17.719 1 49.41 209 TRP B O 1
ATOM 3451 N N . MET B 1 210 ? -10.164 -18.562 -15.641 1 50.84 210 MET B N 1
ATOM 3452 C CA . MET B 1 210 ? -9.938 -20 -15.617 1 50.84 210 MET B CA 1
ATOM 3453 C C . MET B 1 210 ? -11.242 -20.75 -15.844 1 50.84 210 MET B C 1
ATOM 3455 O O . MET B 1 210 ? -11.258 -21.781 -16.516 1 50.84 210 MET B O 1
ATOM 3459 N N . ILE B 1 211 ? -12.297 -20.219 -15.258 1 44.72 211 ILE B N 1
ATOM 3460 C CA . ILE B 1 211 ? -13.617 -20.828 -15.414 1 44.72 211 ILE B CA 1
ATOM 3461 C C . ILE B 1 211 ? -14.102 -20.641 -16.844 1 44.72 211 ILE B C 1
ATOM 3463 O O . ILE B 1 211 ? -14.609 -21.578 -17.469 1 44.72 211 ILE B O 1
ATOM 3467 N N . SER B 1 212 ? -14.031 -19.422 -17.266 1 43.97 212 SER B N 1
ATOM 3468 C CA . SER B 1 212 ? -14.531 -19.156 -18.594 1 43.97 212 SER B CA 1
ATOM 3469 C C . SER B 1 212 ? -13.641 -19.781 -19.672 1 43.97 212 SER B C 1
ATOM 3471 O O . SER B 1 212 ? -14.125 -20.156 -20.734 1 43.97 212 SER B O 1
ATOM 3473 N N . GLY B 1 213 ? -12.367 -19.703 -19.5 1 41.19 213 GLY B N 1
ATOM 3474 C CA . GLY B 1 213 ? -11.445 -20.203 -20.516 1 41.19 213 GLY B CA 1
ATOM 3475 C C . GLY B 1 213 ? -11.32 -21.719 -20.516 1 41.19 213 GLY B C 1
ATOM 3476 O O . GLY B 1 213 ? -10.656 -22.281 -21.375 1 41.19 213 GLY B O 1
ATOM 3477 N N . SER B 1 214 ? -11.5 -22.438 -19.453 1 37.12 214 SER B N 1
ATOM 3478 C CA . SER B 1 214 ? -11.508 -23.891 -19.578 1 37.12 214 SER B CA 1
ATOM 3479 C C . SER B 1 214 ? -12.445 -24.344 -20.688 1 37.12 214 SER B C 1
ATOM 3481 O O . SER B 1 214 ? -12.469 -25.531 -21.031 1 37.12 214 SER B O 1
ATOM 3483 N N . THR B 1 215 ? -13.422 -23.719 -21.047 1 34.25 215 THR B N 1
ATOM 3484 C CA . THR B 1 215 ? -14.203 -24.375 -22.094 1 34.25 215 THR B CA 1
ATOM 3485 C C . THR B 1 215 ? -13.414 -24.438 -23.406 1 34.25 215 THR B C 1
ATOM 3487 O O . THR B 1 215 ? -13.758 -25.203 -24.297 1 34.25 215 THR B O 1
ATOM 3490 N N . SER B 1 216 ? -12.609 -23.422 -23.844 1 29.23 216 SER B N 1
ATOM 3491 C CA . SER B 1 216 ? -12.078 -23.656 -25.188 1 29.23 216 SER B CA 1
ATOM 3492 C C . SER B 1 216 ? -10.742 -24.391 -25.125 1 29.23 216 SER B C 1
ATOM 3494 O O . SER B 1 216 ? -10.062 -24.531 -26.141 1 29.23 216 SER B O 1
ATOM 3496 N N . ALA B 1 217 ? -10.273 -25 -24.031 1 28.33 217 ALA B N 1
ATOM 3497 C CA . ALA B 1 217 ? -9.211 -25.938 -24.359 1 28.33 217 ALA B CA 1
ATOM 3498 C C . ALA B 1 217 ? -9.789 -27.266 -24.828 1 28.33 217 ALA B C 1
ATOM 3500 O O . ALA B 1 217 ? -10.852 -27.688 -24.375 1 28.33 217 ALA B O 1
#

Sequence (434 aa):
MSLTWSPLGAKFWVCMGITLVCLARTSVAEDPTPTPWPTPFYAVLYQNFSGIIGLMDLYYDWENGRNLHLIKNQYQPIVHDMEFNNGTVLKWSTSSDCRNLDVGVGVLPPTWLKGATYLGTQKEDGFTVNVFTKADFIVYREDVVSKRPVSWTFYTGRDVHVMSFQPGYVLPEENWYVPVECFLEQEKYDLTASGFHESMDPFSETREWMISGSTSAMSLTWSPLGAKFWVCMGITLVCLARTSVAEDPTPTPWPTPFYAVLYQNFSGIIGLMDLYYDWENGRNLHLIKNQYQPIVHDMEFNNGTVLKWSTSSDCRNLDVGVGVLPPTWLKGATYLGTQKEDGFTVNVFTKADFIVYREDVVSKRPVSWTFYTGRDVHVMSFQPGYVLPEENWYVPVECFLEQEKYDLTASGFHESMDPFSETREWMISGSTSA

Solvent-accessible surface area (backbone atoms only — not comparable to full-atom values): 24912 Å² total; per-residue (Å²): 135,85,81,76,79,76,81,79,78,78,78,77,78,77,75,77,76,77,75,75,74,75,75,72,73,71,72,72,74,75,78,76,75,82,70,60,53,68,73,26,18,35,32,36,33,39,36,37,46,92,48,42,41,31,38,31,41,38,42,41,30,58,92,77,32,33,35,39,36,43,34,35,36,53,76,46,70,53,33,39,40,38,37,25,45,86,7,43,34,40,33,34,33,93,86,44,72,54,41,41,32,61,55,78,45,45,57,76,53,47,57,66,59,68,88,44,44,71,76,50,75,46,82,52,69,83,35,56,20,39,33,32,34,44,94,82,40,37,41,40,30,26,29,63,83,82,54,45,72,43,35,36,32,39,67,88,57,37,36,37,36,44,37,37,77,38,72,66,40,71,80,58,74,83,74,72,67,71,67,68,68,44,73,45,88,56,81,64,49,50,63,88,75,49,78,68,74,66,70,95,49,76,57,55,52,54,39,49,42,53,50,63,52,55,67,79,105,132,87,80,78,79,76,80,80,78,78,77,79,78,78,77,76,75,77,76,76,75,76,73,71,72,71,73,73,74,74,78,76,74,82,69,60,52,67,74,27,20,35,31,37,33,39,36,38,46,92,50,42,43,31,38,31,42,37,40,41,30,58,92,77,32,33,33,38,36,43,35,34,36,53,76,45,70,53,32,40,40,38,36,26,44,84,8,42,32,41,32,33,35,93,85,43,72,55,41,42,32,64,54,78,44,45,58,76,54,48,58,65,59,68,88,44,44,71,76,49,74,47,83,51,68,83,34,56,21,39,33,31,36,40,94,81,41,35,41,40,30,26,29,63,83,81,53,44,72,43,34,38,32,39,68,88,58,38,35,38,36,44,37,39,77,38,73,66,41,74,79,58,73,83,73,70,67,72,65,70,69,43,71,46,88,56,81,63,51,53,66,88,77,55,78,65,80,67,68,94,46,75,57,53,54,55,38,50,41,54,51,62,50,57,66,80,106

Foldseek 3Di:
DDPPDPPPPPPPPPPPPPPPPPPPPPVPPDDDAAQFAFAWKWFWKWKDAPRWIWIWIWTRHVVQFKIWIFIGTDPDFTKIWIFGQQQWIWIDTPPDAIAIARLRHTDQGRCNCPPWDWDDWDDDPNAIWTWTHDPLFKIWTAGPPPSHTAWMAGNSGMIMGTPDMGHPDDDPPVVSDDDPRNVPPDPHPHPVPPPCPPDDDVCVSVSVCCSVVVVVD/DDPPDDPPPPPPPPPPPPPPPPPPPPVPPDDDAAQFDFAWKWFWKWKDAPRWIWIWIWTRHVVQFKIWIFIGIDPDFTKIWIFGQQQWIWIDTPVGAIAIARLRHTDQGRCNCPPWDWDDWDDDPNAIWTWTHDPLFKIWTAGPPPSHTAWMAGNSGMIMGTPDMGHPDDDPPVVSDDDPRNVPDDPHPHPVPDVCPDDPPVC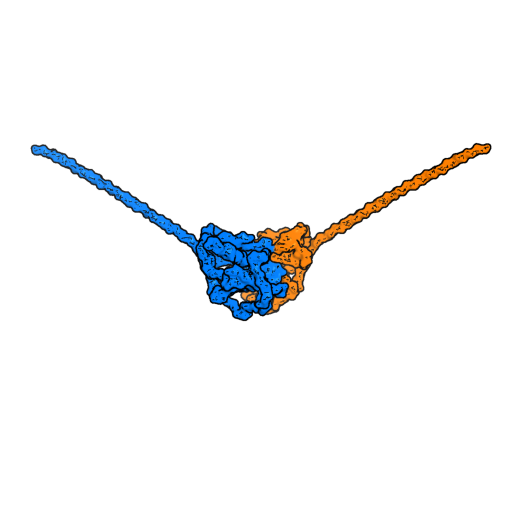VSVSVCCSVVVVVD

InterPro domains:
  IPR038941 At4g14100-like [PTHR33880] (23-192)
  IPR059439 Domain of unknown function DUF8395 [PF28435] (36-182)

pLDDT: mean 78.76, std 22.19, range [28.33, 98.69]